Protein AF-0000000071359880 (afdb_homodimer)

Nearest PDB structures (foldseek):
  7lly-assembly1_R  TM=2.837E-01  e=2.274E+00  Homo sapiens
  6vn7-assembly1_R  TM=2.648E-01  e=5.211E+00  Homo sapiens
  6m6z-assembly1_D  TM=2.016E-01  e=8.260E+00  Escherichia coli
  6m6z-assembly1_D  TM=2.016E-01  e=8.345E+00  Escherichia coli
  9crw-assembly1_H  TM=1.854E-01  e=8.737E+00  Candida albicans

Secondary structure (DSSP, 8-state):
-HHHHHHHHHHHHHHHHHHHHHHHHH-TTS-HHHHHHHHTT-HHHHHHHHHHHHHHHHHHHHTTTSPPPHHHHHHHHHHHHHHHHHHHHIIIIIGGG----HHHHHHHHIIIIIHHHHHHHHHHHHHHHH---GGGHHHHHHHHHHHHHHHHHHHHHHS--S-GGG-TTTS-HHHHHHHHHHHHHHHHHHHHHHHHHHHHHHHHHHHHH-/-HHHHHHHHHHHHHHHHHHHHHHHHH-TTS-HHHHHHHHTT-HHHHHHHHHHHHHHHHHHHHTTTSPPPHHHHHHHHHHHHHHHHHHHHIIIIIGGG----HHHHHHHHIIIIIHHHHHHHHHHHHHHHH---GGGHHHHHHHHHHHHHHHHHHHHHHS--S-GGG-TTTS-HHHHHHHHHHHHHHHHHHHHHHHHHHHHHHHHHHHHH-

Sequence (420 aa):
MKNKFALALASLAWFAVILQLLIMLKNPNSHFIDTMIRFFSYFTLLTNLMVAVYFTYYFKLIRSEGPSPKYLRLSLTPLTVYIVIVGLVYQIALRPLWSPTGLQWVADELLHTVVPIMVFLFWYRRAKILNLHWKQLPYYLIWPSIYLCFIMFQGSVSGFYPYFFLDASTLSIPDLVINLMALLLVFLVISSLFILISARLNKKKHLVKGMKNKFALALASLAWFAVILQLLIMLKNPNSHFIDTMIRFFSYFTLLTNLMVAVYFTYYFKLIRSEGPSPKYLRLSLTPLTVYIVIVGLVYQIALRPLWSPTGLQWVADELLHTVVPIMVFLFWYRRAKILNLHWKQLPYYLIWPSIYLCFIMFQGSVSGFYPYFFLDASTLSIPDLVINLMALLLVFLVISSLFILISARLNKKKHLVKG

Radius of gyration: 25.22 Å; Cα contacts (8 Å, |Δi|>4): 435; chains: 2; bounding box: 72×62×43 Å

pLDDT: mean 91.81, std 9.98, range [41.06, 98.81]

Organism: NCBI:txid346377

InterPro domains:
  IPR049713 Pr6Pr membrane protein-like [NF038065] (39-197)

Solvent-accessible surface area (backbone atoms only — not comparable to full-atom values): 22184 Å² total; per-residue (Å²): 112,73,53,59,53,29,44,51,48,14,50,51,29,44,48,24,51,51,48,45,48,53,58,52,64,63,37,83,93,50,52,71,67,58,39,51,54,52,51,74,52,28,65,60,51,52,45,39,49,49,48,17,52,49,25,46,50,50,35,59,45,51,70,65,77,48,81,77,52,67,68,62,62,65,44,48,58,48,51,36,46,52,35,41,47,40,17,49,49,35,66,70,70,44,46,84,74,56,80,68,56,71,68,56,32,51,27,49,43,36,64,31,46,50,48,21,50,52,47,43,53,55,46,59,75,42,27,49,76,61,66,53,53,53,80,50,52,69,65,58,48,46,60,61,50,54,46,57,37,46,45,39,44,51,18,71,72,72,69,57,49,80,41,81,70,64,22,74,89,77,44,53,70,38,56,35,48,41,40,54,48,50,50,51,47,48,51,50,52,52,48,50,49,52,37,50,50,18,45,51,48,40,54,52,49,59,58,66,74,93,112,72,52,58,53,28,44,50,48,14,51,50,29,44,49,26,52,50,49,46,49,52,57,51,62,62,36,83,92,50,52,70,69,56,40,50,54,52,52,74,51,29,67,58,50,51,45,38,48,48,46,17,52,49,25,45,51,50,35,58,46,53,69,64,76,48,80,77,52,67,68,59,62,64,44,46,57,48,51,37,47,52,34,41,45,40,17,50,48,35,66,68,69,43,47,85,75,57,82,69,58,72,69,56,31,52,28,48,43,36,64,32,45,51,49,22,50,51,47,42,52,55,46,59,75,42,28,48,74,61,66,52,56,53,80,50,52,68,63,56,48,46,59,60,50,53,47,56,37,45,45,39,43,49,17,72,72,71,70,56,50,82,41,82,70,64,21,73,91,76,44,53,68,36,55,35,48,41,39,54,49,52,50,51,48,49,52,50,52,52,48,50,48,53,37,50,50,18,45,52,47,39,54,52,50,58,60,67,72,95

Structure (mmCIF, N/CA/C/O backbone):
data_AF-0000000071359880-model_v1
#
loop_
_entity.id
_entity.type
_entity.pdbx_description
1 polymer 'FAR-17a/AIG1-like protein'
#
loop_
_atom_site.group_PDB
_atom_site.id
_atom_site.type_symbol
_atom_site.label_atom_id
_atom_site.label_alt_id
_atom_site.label_comp_id
_atom_site.label_asym_id
_atom_site.label_entity_id
_atom_site.label_seq_id
_atom_site.pdbx_PDB_ins_code
_atom_site.Cartn_x
_atom_site.Cartn_y
_atom_site.Cartn_z
_atom_site.occupancy
_atom_site.B_iso_or_equiv
_atom_site.auth_seq_id
_atom_site.auth_comp_id
_atom_site.auth_asym_id
_atom_site.auth_atom_id
_atom_site.pdbx_PDB_model_num
ATOM 1 N N . MET A 1 1 ? -34.875 10.93 11.68 1 53.84 1 MET A N 1
ATOM 2 C CA . MET A 1 1 ? -34.594 10.734 10.258 1 53.84 1 MET A CA 1
ATOM 3 C C . MET A 1 1 ? -33.281 9.969 10.055 1 53.84 1 MET A C 1
ATOM 5 O O . MET A 1 1 ? -33.219 9.062 9.219 1 53.84 1 MET A O 1
ATOM 9 N N . LYS A 1 2 ? -32.312 10.25 10.883 1 62.91 2 LYS A N 1
ATOM 10 C CA . LYS A 1 2 ? -31.031 9.547 10.797 1 62.91 2 LYS A CA 1
ATOM 11 C C . LYS A 1 2 ? -31.188 8.07 11.125 1 62.91 2 LYS A C 1
ATOM 13 O O . LYS A 1 2 ? -30.609 7.207 10.461 1 62.91 2 LYS A O 1
ATOM 18 N N . ASN A 1 3 ? -32.125 7.781 11.758 1 77.12 3 ASN A N 1
ATOM 19 C CA . ASN A 1 3 ? -32.344 6.43 12.273 1 77.12 3 ASN A CA 1
ATOM 20 C C . ASN A 1 3 ? -33 5.535 11.227 1 77.12 3 ASN A C 1
ATOM 22 O O . ASN A 1 3 ? -32.594 4.383 11.047 1 77.12 3 ASN A O 1
ATOM 26 N N . LYS A 1 4 ? -33.906 6.117 10.516 1 86.12 4 LYS A N 1
ATOM 27 C CA . LYS A 1 4 ? -34.594 5.312 9.516 1 86.12 4 LYS A CA 1
ATOM 28 C C . LYS A 1 4 ? -33.688 4.938 8.367 1 86.12 4 LYS A C 1
ATOM 30 O O . LYS A 1 4 ? -33.781 3.838 7.82 1 86.12 4 LYS A O 1
ATOM 35 N N . PHE A 1 5 ? -32.844 5.84 8.094 1 91.12 5 PHE A N 1
ATOM 36 C CA . PHE A 1 5 ? -31.891 5.598 7.004 1 91.12 5 PHE A CA 1
ATOM 37 C C . PHE A 1 5 ? -30.922 4.484 7.371 1 91.12 5 PHE A C 1
ATOM 39 O O . PHE A 1 5 ? -30.625 3.609 6.555 1 91.12 5 PHE A O 1
ATOM 46 N N . ALA A 1 6 ? -30.5 4.504 8.586 1 91.12 6 ALA A N 1
ATOM 47 C CA . ALA A 1 6 ? -29.578 3.477 9.078 1 91.12 6 ALA A CA 1
ATOM 48 C C . ALA A 1 6 ? -30.25 2.107 9.102 1 91.12 6 ALA A C 1
ATOM 50 O O . ALA A 1 6 ? -29.625 1.096 8.766 1 91.12 6 ALA A O 1
ATOM 51 N N . LEU A 1 7 ? -31.453 2.1 9.492 1 92.38 7 LEU A N 1
ATOM 52 C CA . LEU A 1 7 ? -32.219 0.853 9.523 1 92.38 7 LEU A CA 1
ATOM 53 C C . LEU A 1 7 ? -32.406 0.312 8.109 1 92.38 7 LEU A C 1
ATOM 55 O O . LEU A 1 7 ? -32.312 -0.896 7.883 1 92.38 7 LEU A O 1
ATOM 59 N N . ALA A 1 8 ? -32.781 1.175 7.215 1 95.75 8 ALA A N 1
ATOM 60 C CA . ALA A 1 8 ? -32.938 0.779 5.82 1 95.75 8 ALA A CA 1
ATOM 61 C C . ALA A 1 8 ? -31.656 0.19 5.246 1 95.75 8 ALA A C 1
ATOM 63 O O . ALA A 1 8 ? -31.688 -0.835 4.559 1 95.75 8 ALA A O 1
ATOM 64 N N . LEU A 1 9 ? -30.609 0.845 5.57 1 96.88 9 LEU A N 1
ATOM 65 C CA . LEU A 1 9 ? -29.312 0.386 5.082 1 96.88 9 LEU A CA 1
ATOM 66 C C . LEU A 1 9 ? -28.969 -0.977 5.672 1 96.88 9 LEU A C 1
ATOM 68 O O . LEU A 1 9 ? -28.5 -1.867 4.957 1 96.88 9 LEU A O 1
ATOM 72 N N . ALA A 1 10 ? -29.141 -1.117 6.938 1 97.06 10 ALA A N 1
ATOM 73 C CA . ALA A 1 10 ? -28.875 -2.398 7.59 1 97.06 10 ALA A CA 1
ATOM 74 C C . ALA A 1 10 ? -29.734 -3.508 6.973 1 97.06 10 ALA A C 1
ATOM 76 O O . ALA A 1 10 ? -29.219 -4.578 6.641 1 97.06 10 ALA A O 1
ATOM 77 N N . SER A 1 11 ? -31 -3.223 6.812 1 97.62 11 SER A N 1
ATOM 78 C CA . SER A 1 11 ? -31.938 -4.211 6.277 1 97.62 11 SER A CA 1
ATOM 79 C C . SER A 1 11 ? -31.562 -4.598 4.848 1 97.62 11 SER A C 1
ATOM 81 O O . SER A 1 11 ? -31.578 -5.781 4.5 1 97.62 11 SER A O 1
ATOM 83 N N . LEU A 1 12 ? -31.266 -3.613 4.066 1 98.12 12 LEU A N 1
ATOM 84 C CA . LEU A 1 12 ? -30.906 -3.863 2.674 1 98.12 12 LEU A CA 1
ATOM 85 C C . LEU A 1 12 ? -29.609 -4.672 2.58 1 98.12 12 LEU A C 1
ATOM 87 O O . LEU A 1 12 ? -29.516 -5.59 1.765 1 98.12 12 LEU A O 1
ATOM 91 N N . ALA A 1 13 ? -28.625 -4.328 3.385 1 98.56 13 ALA A N 1
ATOM 92 C CA . ALA A 1 13 ? -27.344 -5.027 3.363 1 98.56 13 ALA A CA 1
ATOM 93 C C . ALA A 1 13 ? -27.516 -6.477 3.816 1 98.56 13 ALA A C 1
ATOM 95 O O . ALA A 1 13 ? -26.984 -7.395 3.188 1 98.56 13 ALA A O 1
ATOM 96 N N . TRP A 1 14 ? -28.281 -6.676 4.891 1 98.62 14 TRP A N 1
ATOM 97 C CA . TRP A 1 14 ? -28.562 -8.039 5.34 1 98.62 14 TRP A CA 1
ATOM 98 C C . TRP A 1 14 ? -29.297 -8.828 4.266 1 98.62 14 TRP A C 1
ATOM 100 O O . TRP A 1 14 ? -28.969 -9.984 3.992 1 98.62 14 TRP A O 1
ATOM 110 N N . PHE A 1 15 ? -30.297 -8.18 3.738 1 98.62 15 PHE A N 1
ATOM 111 C CA . PHE A 1 15 ? -31.078 -8.844 2.703 1 98.62 15 PHE A CA 1
ATOM 112 C C . PHE A 1 15 ? -30.188 -9.25 1.532 1 98.62 15 PHE A C 1
ATOM 114 O O . PHE A 1 15 ? -30.281 -10.383 1.038 1 98.62 15 PHE A O 1
ATOM 121 N N . ALA A 1 16 ? -29.344 -8.375 1.053 1 98.62 16 ALA A N 1
ATOM 122 C CA . ALA A 1 16 ? -28.453 -8.641 -0.085 1 98.62 16 ALA A CA 1
ATOM 123 C C . ALA A 1 16 ? -27.516 -9.797 0.211 1 98.62 16 ALA A C 1
ATOM 125 O O . ALA A 1 16 ? -27.359 -10.711 -0.607 1 98.62 16 ALA A O 1
ATOM 126 N N . VAL A 1 17 ? -26.906 -9.805 1.433 1 98.75 17 VAL A N 1
ATOM 127 C CA . VAL A 1 17 ? -25.922 -10.82 1.816 1 98.75 17 VAL A CA 1
ATOM 128 C C . VAL A 1 17 ? -26.609 -12.172 1.969 1 98.75 17 VAL A C 1
ATOM 130 O O . VAL A 1 17 ? -26.109 -13.188 1.477 1 98.75 17 VAL A O 1
ATOM 133 N N . ILE A 1 18 ? -27.75 -12.18 2.619 1 98.38 18 ILE A N 1
ATOM 134 C CA . ILE A 1 18 ? -28.5 -13.414 2.844 1 98.38 18 ILE A CA 1
ATOM 135 C C . ILE A 1 18 ? -29 -13.969 1.513 1 98.38 18 ILE A C 1
ATOM 137 O O . ILE A 1 18 ? -28.922 -15.172 1.259 1 98.38 18 ILE A O 1
ATOM 141 N N . LEU A 1 19 ? -29.516 -13.055 0.697 1 98.19 19 LEU A N 1
ATOM 142 C CA . LEU A 1 19 ? -29.984 -13.477 -0.621 1 98.19 19 LEU A CA 1
ATOM 143 C C . LEU A 1 19 ? -28.859 -14.117 -1.417 1 98.19 19 LEU A C 1
ATOM 145 O O . LEU A 1 19 ? -29.031 -15.188 -2.006 1 98.19 19 LEU A O 1
ATOM 149 N N . GLN A 1 20 ? -27.703 -13.523 -1.444 1 98.12 20 GLN A N 1
ATOM 150 C CA . GLN A 1 20 ? -26.562 -14.078 -2.18 1 98.12 20 GLN A CA 1
ATOM 151 C C . GLN A 1 20 ? -26.141 -15.422 -1.605 1 98.12 20 GLN A C 1
ATOM 153 O O . GLN A 1 20 ? -25.828 -16.344 -2.354 1 98.12 20 GLN A O 1
ATOM 158 N N . LEU A 1 21 ? -26.156 -15.5 -0.271 1 97.81 21 LEU A N 1
ATOM 159 C CA . LEU A 1 21 ? -25.812 -16.766 0.374 1 97.81 21 LEU A CA 1
ATOM 160 C C . LEU A 1 21 ? -26.797 -17.859 -0.027 1 97.81 21 LEU A C 1
ATOM 162 O O . LEU A 1 21 ? -26.391 -18.984 -0.352 1 97.81 21 LEU A O 1
ATOM 166 N N . LEU A 1 22 ? -28.094 -17.578 -0.027 1 97.19 22 LEU A N 1
ATOM 167 C CA . LEU A 1 22 ? -29.125 -18.547 -0.386 1 97.19 22 LEU A CA 1
ATOM 168 C C . LEU A 1 22 ? -28.984 -18.969 -1.844 1 97.19 22 LEU A C 1
ATOM 170 O O . LEU A 1 22 ? -29.141 -20.156 -2.17 1 97.19 22 LEU A O 1
ATOM 174 N N . ILE A 1 23 ? -28.672 -18.031 -2.689 1 96.81 23 ILE A N 1
ATOM 175 C CA . ILE A 1 23 ? -28.453 -18.328 -4.102 1 96.81 23 ILE A CA 1
ATOM 176 C C . ILE A 1 23 ? -27.266 -19.266 -4.25 1 96.81 23 ILE A C 1
ATOM 178 O O . ILE A 1 23 ? -27.328 -20.25 -5.004 1 96.81 23 ILE A O 1
ATOM 182 N N . MET A 1 24 ? -26.188 -18.953 -3.461 1 96.25 24 MET A N 1
ATOM 183 C CA . MET A 1 24 ? -24.984 -19.781 -3.521 1 96.25 24 MET A CA 1
ATOM 184 C C . MET A 1 24 ? -25.25 -21.188 -2.98 1 96.25 24 MET A C 1
ATOM 186 O O . MET A 1 24 ? -24.734 -22.172 -3.512 1 96.25 24 MET A O 1
ATOM 190 N N . LEU A 1 25 ? -26.109 -21.297 -1.992 1 95.5 25 LEU A N 1
ATOM 191 C CA . LEU A 1 25 ? -26.406 -22.578 -1.363 1 95.5 25 LEU A CA 1
ATOM 192 C C . LEU A 1 25 ? -27.328 -23.422 -2.25 1 95.5 25 LEU A C 1
ATOM 194 O O . LEU A 1 25 ? -27.344 -24.641 -2.148 1 95.5 25 LEU A O 1
ATOM 198 N N . LYS A 1 26 ? -28.031 -22.844 -3.086 1 93.62 26 LYS A N 1
ATOM 199 C CA . LYS A 1 26 ? -28.969 -23.547 -3.955 1 93.62 26 LYS A CA 1
ATOM 200 C C . LYS A 1 26 ? -28.266 -24.172 -5.156 1 93.62 26 LYS A C 1
ATOM 202 O O . LYS A 1 26 ? -28.828 -25.016 -5.844 1 93.62 26 LYS A O 1
ATOM 207 N N . ASN A 1 27 ? -27.047 -23.719 -5.316 1 89.69 27 ASN A N 1
ATOM 208 C CA . ASN A 1 27 ? -26.281 -24.344 -6.395 1 89.69 27 ASN A CA 1
ATOM 209 C C . ASN A 1 27 ? -26.047 -25.828 -6.125 1 89.69 27 ASN A C 1
ATOM 211 O O . ASN A 1 27 ? -25.328 -26.172 -5.184 1 89.69 27 ASN A O 1
ATOM 215 N N . PRO A 1 28 ? -26.625 -26.656 -6.867 1 87.12 28 PRO A N 1
ATOM 216 C CA . PRO A 1 28 ? -26.531 -28.094 -6.613 1 87.12 28 PRO A CA 1
ATOM 217 C C . PRO A 1 28 ? -25.125 -28.641 -6.82 1 87.12 28 PRO A C 1
ATOM 219 O O . PRO A 1 28 ? -24.781 -29.703 -6.301 1 87.12 28 PRO A O 1
ATOM 222 N N . ASN A 1 29 ? -24.266 -28.016 -7.543 1 89 29 ASN A N 1
ATOM 223 C CA . ASN A 1 29 ? -22.938 -28.5 -7.871 1 89 29 ASN A CA 1
ATOM 224 C C . ASN A 1 29 ? -21.922 -28.156 -6.777 1 89 29 ASN A C 1
ATOM 226 O O . ASN A 1 29 ? -20.75 -28.516 -6.875 1 89 29 ASN A O 1
ATOM 230 N N . SER A 1 30 ? -22.406 -27.5 -5.766 1 86.19 30 SER A N 1
ATOM 231 C CA . SER A 1 30 ? -21.469 -27.094 -4.711 1 86.19 30 SER A CA 1
ATOM 232 C C . SER A 1 30 ? -21.922 -27.641 -3.355 1 86.19 30 SER A C 1
ATOM 234 O O . SER A 1 30 ? -23.109 -27.641 -3.041 1 86.19 30 SER A O 1
ATOM 236 N N . HIS A 1 31 ? -20.984 -28.125 -2.646 1 92.25 31 HIS A N 1
ATOM 237 C CA . HIS A 1 31 ? -21.219 -28.562 -1.276 1 92.25 31 HIS A CA 1
ATOM 238 C C . HIS A 1 31 ? -21.219 -27.375 -0.313 1 92.25 31 HIS A C 1
ATOM 240 O O . HIS A 1 31 ? -20.703 -26.297 -0.641 1 92.25 31 HIS A O 1
ATOM 246 N N . PHE A 1 32 ? -21.844 -27.641 0.793 1 94.62 32 PHE A N 1
ATOM 247 C CA . PHE A 1 32 ? -22.016 -26.609 1.811 1 94.62 32 PHE A CA 1
ATOM 248 C C . PHE A 1 32 ? -20.672 -25.984 2.172 1 94.62 32 PHE A C 1
ATOM 250 O O . PHE A 1 32 ? -20.547 -24.766 2.211 1 94.62 32 PHE A O 1
ATOM 257 N N . ILE A 1 33 ? -19.688 -26.781 2.41 1 94.19 33 ILE A N 1
ATOM 258 C CA . ILE A 1 33 ? -18.375 -26.312 2.844 1 94.19 33 ILE A CA 1
ATOM 259 C C . ILE A 1 33 ? -17.75 -25.453 1.751 1 94.19 33 ILE A C 1
ATOM 261 O O . ILE A 1 33 ? -17.172 -24.391 2.035 1 94.19 33 ILE A O 1
ATOM 265 N N . ASP A 1 34 ? -17.812 -25.875 0.496 1 95 34 ASP A N 1
ATOM 266 C CA . ASP A 1 34 ? -17.297 -25.109 -0.637 1 95 34 ASP A CA 1
ATOM 267 C C . ASP A 1 34 ? -17.984 -23.75 -0.746 1 95 34 ASP A C 1
ATOM 269 O O . ASP A 1 34 ? -17.344 -22.734 -1.007 1 95 34 ASP A O 1
ATOM 273 N N . THR A 1 35 ? -19.297 -23.859 -0.575 1 96.38 35 THR A N 1
ATOM 274 C CA . THR A 1 35 ? -20.094 -22.641 -0.65 1 96.38 35 THR A CA 1
ATOM 275 C C . THR A 1 35 ? -19.656 -21.641 0.425 1 96.38 35 THR A C 1
ATOM 277 O O . THR A 1 35 ? -19.5 -20.453 0.152 1 96.38 35 THR A O 1
ATOM 280 N N . MET A 1 36 ? -19.391 -22.125 1.595 1 96.44 36 MET A N 1
ATOM 281 C CA . MET A 1 36 ? -18.969 -21.25 2.689 1 96.44 36 MET A CA 1
ATOM 282 C C . MET A 1 36 ? -17.578 -20.688 2.422 1 96.44 36 MET A C 1
ATOM 284 O O . MET A 1 36 ? -17.312 -19.516 2.678 1 96.44 36 MET A O 1
ATOM 288 N N . ILE A 1 37 ? -16.703 -21.484 1.934 1 96.19 37 ILE A N 1
ATOM 289 C CA . ILE A 1 37 ? -15.367 -21.031 1.582 1 96.19 37 ILE A CA 1
ATOM 290 C C . ILE A 1 37 ? -15.453 -19.922 0.536 1 96.19 37 ILE A C 1
ATOM 292 O O . ILE A 1 37 ? -14.812 -18.875 0.671 1 96.19 37 ILE A O 1
ATOM 296 N N . ARG A 1 38 ? -16.281 -20.156 -0.439 1 96.56 38 ARG A N 1
ATOM 297 C CA . ARG A 1 38 ? -16.453 -19.172 -1.501 1 96.56 38 ARG A CA 1
ATOM 298 C C . ARG A 1 38 ? -17.062 -17.891 -0.96 1 96.56 38 ARG A C 1
ATOM 300 O O . ARG A 1 38 ? -16.594 -16.781 -1.271 1 96.56 38 ARG A O 1
ATOM 307 N N . PHE A 1 39 ? -18.109 -18.078 -0.121 1 97.75 39 PHE A N 1
ATOM 308 C CA . PHE A 1 39 ? -18.797 -16.938 0.452 1 97.75 39 PHE A CA 1
ATOM 309 C C . PHE A 1 39 ? -17.844 -16.031 1.21 1 97.75 39 PHE A C 1
ATOM 311 O O . PHE A 1 39 ? -17.812 -14.82 0.991 1 97.75 39 PHE A O 1
ATOM 318 N N . PHE A 1 40 ? -16.938 -16.594 1.971 1 97.38 40 PHE A N 1
ATOM 319 C CA . PHE A 1 40 ? -16.047 -15.82 2.838 1 97.38 40 PHE A CA 1
ATOM 320 C C . PHE A 1 40 ? -14.781 -15.414 2.096 1 97.38 40 PHE A C 1
ATOM 322 O O . PHE A 1 40 ? -13.922 -14.727 2.652 1 97.38 40 PHE A O 1
ATOM 329 N N . SER A 1 41 ? -14.688 -15.758 0.82 1 97.94 41 SER A N 1
ATOM 330 C CA . SER A 1 41 ? -13.531 -15.375 0.015 1 97.94 41 SER A CA 1
ATOM 331 C C . SER A 1 41 ? -13.781 -14.078 -0.739 1 97.94 41 SER A C 1
ATOM 333 O O . SER A 1 41 ? -12.844 -13.438 -1.223 1 97.94 41 SER A O 1
ATOM 335 N N . TYR A 1 42 ? -15.047 -13.719 -0.877 1 98.19 42 TYR A N 1
ATOM 336 C CA . TYR A 1 42 ? -15.391 -12.523 -1.646 1 98.19 42 TYR A CA 1
ATOM 337 C C . TYR A 1 42 ? -15.266 -11.273 -0.788 1 98.19 42 TYR A C 1
ATOM 339 O O . TYR A 1 42 ? -15.969 -11.133 0.22 1 98.19 42 TYR A O 1
ATOM 347 N N . PHE A 1 43 ? -14.367 -10.336 -1.198 1 98.5 43 PHE A N 1
ATOM 348 C CA . PHE A 1 43 ? -14.281 -9.031 -0.552 1 98.5 43 PHE A CA 1
ATOM 349 C C . PHE A 1 43 ? -15.648 -8.352 -0.512 1 98.5 43 PHE A C 1
ATOM 351 O O . PHE A 1 43 ? -16 -7.707 0.477 1 98.5 43 PHE A O 1
ATOM 358 N N . THR A 1 44 ? -16.438 -8.508 -1.579 1 98.31 44 THR A N 1
ATOM 359 C CA . THR A 1 44 ? -17.766 -7.93 -1.734 1 98.31 44 THR A CA 1
ATOM 360 C C . THR A 1 44 ? -18.703 -8.398 -0.612 1 98.31 44 THR A C 1
ATOM 362 O O . THR A 1 44 ? -19.359 -7.582 0.034 1 98.31 44 THR A O 1
ATOM 365 N N . LEU A 1 45 ? -18.688 -9.656 -0.412 1 98.69 45 LEU A N 1
ATOM 366 C CA . LEU A 1 45 ? -19.609 -10.203 0.583 1 98.69 45 LEU A CA 1
ATOM 367 C C . LEU A 1 45 ? -19.141 -9.852 1.994 1 98.69 45 LEU A C 1
ATOM 369 O O . LEU A 1 45 ? -19.953 -9.516 2.854 1 98.69 45 LEU A O 1
ATOM 373 N N . LEU A 1 46 ? -17.844 -9.914 2.207 1 98.62 46 LEU A N 1
ATOM 374 C CA . LEU A 1 46 ? -17.312 -9.539 3.512 1 98.62 46 LEU A CA 1
ATOM 375 C C . LEU A 1 46 ? -17.594 -8.078 3.822 1 98.62 46 LEU A C 1
ATOM 377 O O . LEU A 1 46 ? -17.984 -7.742 4.945 1 98.62 46 LEU A O 1
ATOM 381 N N . THR A 1 47 ? -17.438 -7.234 2.871 1 98.75 47 THR A N 1
ATOM 382 C CA . THR A 1 47 ? -17.641 -5.805 3.076 1 98.75 47 THR A CA 1
ATOM 383 C C . THR A 1 47 ? -19.125 -5.504 3.289 1 98.75 47 THR A C 1
ATOM 385 O O . THR A 1 47 ? -19.484 -4.703 4.156 1 98.75 47 THR A O 1
ATOM 388 N N . ASN A 1 48 ? -20 -6.102 2.506 1 98.81 48 ASN A N 1
ATOM 389 C CA . ASN A 1 48 ? -21.438 -5.91 2.715 1 98.81 48 ASN A CA 1
ATOM 390 C C . ASN A 1 48 ? -21.875 -6.449 4.07 1 98.81 48 ASN A C 1
ATOM 392 O O . ASN A 1 48 ? -22.781 -5.891 4.699 1 98.81 48 ASN A O 1
ATOM 396 N N . LEU A 1 49 ? -21.266 -7.539 4.484 1 98.69 49 LEU A N 1
ATOM 397 C CA . LEU A 1 49 ? -21.516 -8.047 5.828 1 98.69 49 LEU A CA 1
ATOM 398 C C . LEU A 1 49 ? -21.094 -7.027 6.883 1 98.69 49 LEU A C 1
ATOM 400 O O . LEU A 1 49 ? -21.828 -6.797 7.852 1 98.69 49 LEU A O 1
ATOM 404 N N . MET A 1 50 ? -19.938 -6.418 6.684 1 98.44 50 MET A N 1
ATOM 405 C CA . MET A 1 50 ? -19.484 -5.363 7.582 1 98.44 50 MET A CA 1
ATOM 406 C C . MET A 1 50 ? -20.469 -4.199 7.609 1 98.44 50 MET A C 1
ATOM 408 O O . MET A 1 50 ? -20.734 -3.631 8.664 1 98.44 50 MET A O 1
ATOM 412 N N . VAL A 1 51 ? -20.969 -3.855 6.426 1 98.56 51 VAL A N 1
ATOM 413 C CA . VAL A 1 51 ? -21.938 -2.777 6.324 1 98.56 51 VAL A CA 1
ATOM 414 C C . VAL A 1 51 ? -23.188 -3.137 7.121 1 98.56 51 VAL A C 1
ATOM 416 O O . VAL A 1 51 ? -23.688 -2.324 7.898 1 98.56 51 VAL A O 1
ATOM 419 N N . ALA A 1 52 ? -23.703 -4.363 6.914 1 98.5 52 ALA A N 1
ATOM 420 C CA . ALA A 1 52 ? -24.906 -4.82 7.617 1 98.5 52 ALA A CA 1
ATOM 421 C C . ALA A 1 52 ? -24.703 -4.75 9.133 1 98.5 52 ALA A C 1
ATOM 423 O O . ALA A 1 52 ? -25.562 -4.219 9.844 1 98.5 52 ALA A O 1
ATOM 424 N N . VAL A 1 53 ? -23.609 -5.223 9.609 1 97.56 53 VAL A N 1
ATOM 425 C CA . VAL A 1 53 ? -23.312 -5.254 11.039 1 97.56 53 VAL A CA 1
ATOM 426 C C . VAL A 1 53 ? -23.141 -3.828 11.562 1 97.56 53 VAL A C 1
ATOM 428 O O . VAL A 1 53 ? -23.703 -3.479 12.602 1 97.56 53 VAL A O 1
ATOM 431 N N . TYR A 1 54 ? -22.375 -3.035 10.82 1 96.62 54 TYR A N 1
ATOM 432 C CA . TYR A 1 54 ? -22.125 -1.656 11.219 1 96.62 54 TYR A CA 1
ATOM 433 C C . TYR A 1 54 ? -23.422 -0.89 11.406 1 96.62 54 TYR A C 1
ATOM 435 O O . TYR A 1 54 ? -23.641 -0.271 12.445 1 96.62 54 TYR A O 1
ATOM 443 N N . PHE A 1 55 ? -24.312 -0.94 10.453 1 96.31 55 PHE A N 1
ATOM 444 C CA . PHE A 1 55 ? -25.516 -0.114 10.484 1 96.31 55 PHE A CA 1
ATOM 445 C C . PHE A 1 55 ? -26.547 -0.701 11.438 1 96.31 55 PHE A C 1
ATOM 447 O O . PHE A 1 55 ? -27.406 0.019 11.953 1 96.31 55 PHE A O 1
ATOM 454 N N . THR A 1 56 ? -26.5 -2.055 11.656 1 94.94 56 THR A N 1
ATOM 455 C CA . THR A 1 56 ? -27.312 -2.625 12.727 1 94.94 56 THR A CA 1
ATOM 456 C C . THR A 1 56 ? -26.906 -2.051 14.078 1 94.94 56 THR A C 1
ATOM 458 O O . THR A 1 56 ? -27.766 -1.614 14.852 1 94.94 56 THR A O 1
ATOM 461 N N . TYR A 1 57 ? -25.594 -2.037 14.273 1 92.44 57 TYR A N 1
ATOM 462 C CA . TYR A 1 57 ? -25.078 -1.505 15.531 1 92.44 57 TYR A CA 1
ATOM 463 C C . TYR A 1 57 ? -25.328 -0.005 15.633 1 92.44 57 TYR A C 1
ATOM 465 O O . TYR A 1 57 ? -25.688 0.499 16.688 1 92.44 57 TYR A O 1
ATOM 473 N N . TYR A 1 58 ? -25.047 0.652 14.547 1 89.94 58 TYR A N 1
ATOM 474 C CA . TYR A 1 58 ? -25.266 2.092 14.508 1 89.94 58 TYR A CA 1
ATOM 475 C C . TYR A 1 58 ? -26.719 2.422 14.852 1 89.94 58 TYR A C 1
ATOM 477 O O . TYR A 1 58 ? -26.984 3.328 15.641 1 89.94 58 TYR A O 1
ATOM 485 N N . PHE A 1 59 ? -27.672 1.702 14.305 1 88.06 59 PHE A N 1
ATOM 486 C CA . PHE A 1 59 ? -29.094 1.9 14.555 1 88.06 59 PHE A CA 1
ATOM 487 C C . PHE A 1 59 ? -29.438 1.627 16.016 1 88.06 59 PHE A C 1
ATOM 489 O O . PHE A 1 59 ? -30.219 2.359 16.625 1 88.06 59 PHE A O 1
ATOM 496 N N . LYS A 1 60 ? -28.859 0.644 16.609 1 86.25 60 LYS A N 1
ATOM 497 C CA . LYS A 1 60 ? -29.125 0.264 18 1 86.25 60 LYS A CA 1
ATOM 498 C C . LYS A 1 60 ? -28.609 1.322 18.969 1 86.25 60 LYS A C 1
ATOM 500 O O . LYS A 1 60 ? -29.266 1.623 19.969 1 86.25 60 LYS A O 1
ATOM 505 N N . LEU A 1 61 ? -27.438 1.859 18.656 1 80.56 61 LEU A N 1
ATOM 506 C CA . LEU A 1 61 ? -26.828 2.834 19.562 1 80.56 61 LEU A CA 1
ATOM 507 C C . LEU A 1 61 ? -27.516 4.188 19.453 1 80.56 61 LEU A C 1
ATOM 509 O O . LEU A 1 61 ? -27.688 4.883 20.453 1 80.56 61 LEU A O 1
ATOM 513 N N . ILE A 1 62 ? -27.734 4.586 18.312 1 67.75 62 ILE A N 1
ATOM 514 C CA . ILE A 1 62 ? -28.391 5.879 18.141 1 67.75 62 ILE A CA 1
ATOM 515 C C . ILE A 1 62 ? -29.75 5.863 18.812 1 67.75 62 ILE A C 1
ATOM 517 O O . ILE A 1 62 ? -30.219 6.895 19.312 1 67.75 62 ILE A O 1
ATOM 521 N N . ARG A 1 63 ? -30.297 4.844 18.844 1 65.19 63 ARG A N 1
ATOM 522 C CA . ARG A 1 63 ? -31.547 4.754 19.578 1 65.19 63 ARG A CA 1
ATOM 523 C C . ARG A 1 63 ? -31.344 5.062 21.062 1 65.19 63 ARG A C 1
ATOM 525 O O . ARG A 1 63 ? -32.25 5.566 21.734 1 65.19 63 ARG A O 1
ATOM 532 N N . SER A 1 64 ? -30.109 4.938 21.5 1 61.91 64 SER A N 1
ATOM 533 C CA . SER A 1 64 ? -29.859 5.152 22.922 1 61.91 64 SER A CA 1
ATOM 534 C C . SER A 1 64 ? -29.5 6.602 23.203 1 61.91 64 SER A C 1
ATOM 536 O O . SER A 1 64 ? -29.328 6.992 24.359 1 61.91 64 SER A O 1
ATOM 538 N N . GLU A 1 65 ? -29.891 7.582 22.422 1 60.5 65 GLU A N 1
ATOM 539 C CA . GLU A 1 65 ? -29.781 9.031 22.5 1 60.5 65 GLU A CA 1
ATOM 540 C C . GLU A 1 65 ? -28.344 9.461 22.797 1 60.5 65 GLU A C 1
ATOM 542 O O . GLU A 1 65 ? -28.078 10.633 23.078 1 60.5 65 GLU A O 1
ATOM 547 N N . GLY A 1 66 ? -27.391 8.547 22.875 1 59.72 66 GLY A N 1
ATOM 548 C CA . GLY A 1 66 ? -26.047 9 23.219 1 59.72 66 GLY A CA 1
ATOM 549 C C . GLY A 1 66 ? -25.156 9.211 22.016 1 59.72 66 GLY A C 1
ATOM 550 O O . GLY A 1 66 ? -25.547 8.922 20.891 1 59.72 66 GLY A O 1
ATOM 551 N N . PRO A 1 67 ? -24.109 10 22.266 1 66.44 67 PRO A N 1
ATOM 552 C CA . PRO A 1 67 ? -23.125 10.211 21.203 1 66.44 67 PRO A CA 1
ATOM 553 C C . PRO A 1 67 ? -22.547 8.898 20.672 1 66.44 67 PRO A C 1
ATOM 555 O O . PRO A 1 67 ? -22.391 7.938 21.422 1 66.44 67 PRO A O 1
ATOM 558 N N . SER A 1 68 ? -22.562 8.805 19.359 1 75.19 68 SER A N 1
ATOM 559 C CA . SER A 1 68 ? -21.953 7.621 18.75 1 75.19 68 SER A CA 1
ATOM 560 C C . SER A 1 68 ? -20.531 7.41 19.266 1 75.19 68 SER A C 1
ATOM 562 O O . SER A 1 68 ? -19.766 8.367 19.375 1 75.19 68 SER A O 1
ATOM 564 N N . PRO A 1 69 ? -20.281 6.211 19.75 1 82.38 69 PRO A N 1
ATOM 565 C CA . PRO A 1 69 ? -18.922 5.914 20.188 1 82.38 69 PRO A CA 1
ATOM 566 C C . PRO A 1 69 ? -17.875 6.219 19.109 1 82.38 69 PRO A C 1
ATOM 568 O O . PRO A 1 69 ? -18.172 6.152 17.922 1 82.38 69 PRO A O 1
ATOM 571 N N . LYS A 1 70 ? -16.734 6.629 19.609 1 82.94 70 LYS A N 1
ATOM 572 C CA . LYS A 1 70 ? -15.609 7.051 18.766 1 82.94 70 LYS A CA 1
ATOM 573 C C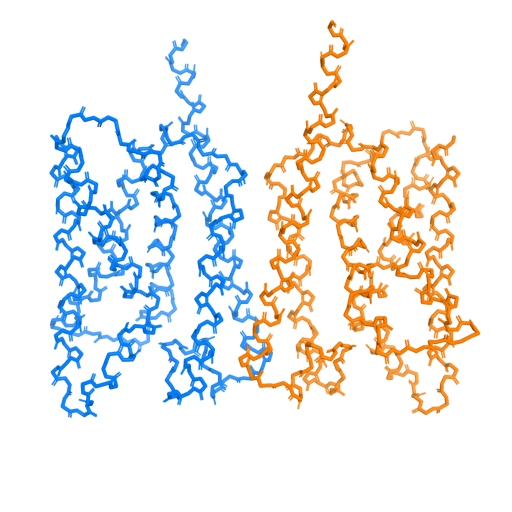 . LYS A 1 70 ? -15.273 5.988 17.719 1 82.94 70 LYS A C 1
ATOM 575 O O . LYS A 1 70 ? -15 6.309 16.562 1 82.94 70 LYS A O 1
ATOM 580 N N . TYR A 1 71 ? -15.359 4.746 18.141 1 84.44 71 TYR A N 1
ATOM 581 C CA . TYR A 1 71 ? -14.977 3.672 17.234 1 84.44 71 TYR A CA 1
ATOM 582 C C . TYR A 1 71 ? -15.945 3.576 16.062 1 84.44 71 TYR A C 1
ATOM 584 O O . TYR A 1 71 ? -15.547 3.24 14.938 1 84.44 71 TYR A O 1
ATOM 592 N N . LEU A 1 72 ? -17.203 3.85 16.266 1 85.38 72 LEU A N 1
ATOM 593 C CA . LEU A 1 72 ? -18.203 3.824 15.195 1 85.38 72 LEU A CA 1
ATOM 594 C C . LEU A 1 72 ? -17.969 4.969 14.211 1 85.38 72 LEU A C 1
ATOM 596 O O . LEU A 1 72 ? -18.062 4.777 13 1 85.38 72 LEU A O 1
ATOM 600 N N . ARG A 1 73 ? -17.609 6.086 14.812 1 86.69 73 ARG A N 1
ATOM 601 C CA . ARG A 1 73 ? -17.359 7.25 13.977 1 86.69 73 ARG A CA 1
ATOM 602 C C . ARG A 1 73 ? -16.109 7.043 13.117 1 86.69 73 ARG A C 1
ATOM 604 O O . ARG A 1 73 ? -16.109 7.359 11.93 1 86.69 73 ARG A O 1
ATOM 611 N N . LEU A 1 74 ? -15.156 6.418 13.711 1 88.31 74 LEU A N 1
ATOM 612 C CA . LEU A 1 74 ? -13.875 6.242 13.047 1 88.31 74 LEU A CA 1
ATOM 613 C C . LEU A 1 74 ? -13.961 5.148 11.984 1 88.31 74 LEU A C 1
ATOM 615 O O . LEU A 1 74 ? -13.203 5.164 11.008 1 88.31 74 LEU A O 1
ATOM 619 N N . SER A 1 75 ? -14.945 4.27 12.094 1 94.12 75 SER A N 1
ATOM 620 C CA . SER A 1 75 ? -15.023 3.123 11.195 1 94.12 75 SER A CA 1
ATOM 621 C C . SER A 1 75 ? -15.883 3.438 9.977 1 94.12 75 SER A C 1
ATOM 623 O O . SER A 1 75 ? -15.836 2.713 8.977 1 94.12 75 SER A O 1
ATOM 625 N N . LEU A 1 76 ? -16.609 4.543 10.039 1 95.5 76 LEU A N 1
ATOM 626 C CA . LEU A 1 76 ? -17.547 4.852 8.953 1 95.5 76 LEU A CA 1
ATOM 627 C C . LEU A 1 76 ? -16.797 5.129 7.656 1 95.5 76 LEU A C 1
ATOM 629 O O . LEU A 1 76 ? -17.172 4.617 6.598 1 95.5 76 LEU A O 1
ATOM 633 N N . THR A 1 77 ? -15.766 5.887 7.781 1 96.69 77 THR A N 1
ATOM 634 C CA . THR A 1 77 ? -15.078 6.316 6.566 1 96.69 77 THR A CA 1
ATOM 635 C C . THR A 1 77 ? -14.367 5.137 5.898 1 96.69 77 THR A C 1
ATOM 637 O O . THR A 1 77 ? -14.562 4.883 4.711 1 96.69 77 THR A O 1
ATOM 640 N N . PRO A 1 78 ? -13.547 4.301 6.629 1 97.06 78 PRO A N 1
ATOM 641 C CA . PRO A 1 78 ? -12.945 3.156 5.941 1 97.06 78 PRO A CA 1
ATOM 642 C C . PRO A 1 78 ? -13.984 2.174 5.406 1 97.06 78 PRO A C 1
ATOM 644 O O . PRO A 1 78 ? -13.82 1.635 4.309 1 97.06 78 PRO A O 1
ATOM 647 N N . LEU A 1 79 ? -15.016 1.979 6.109 1 98 79 LEU A N 1
ATOM 648 C CA . LEU A 1 79 ? -16.078 1.109 5.621 1 98 79 LEU A CA 1
ATOM 649 C C . LEU A 1 79 ? -16.672 1.646 4.316 1 98 79 LEU A C 1
ATOM 651 O O . LEU A 1 79 ? -16.922 0.883 3.383 1 98 79 LEU A O 1
ATOM 655 N N . THR A 1 80 ? -16.875 2.965 4.285 1 98.38 80 THR A N 1
ATOM 656 C CA . THR A 1 80 ? -17.438 3.596 3.088 1 98.38 80 THR A CA 1
ATOM 657 C C . THR A 1 80 ? -16.453 3.477 1.92 1 98.38 80 THR A C 1
ATOM 659 O O . THR A 1 80 ? -16.859 3.195 0.791 1 98.38 80 THR A O 1
ATOM 662 N N . VAL A 1 81 ? -15.195 3.623 2.232 1 98.38 81 VAL A N 1
ATOM 663 C CA . VAL A 1 81 ? -14.18 3.479 1.2 1 98.38 81 VAL A CA 1
ATOM 664 C C . VAL A 1 81 ? -14.234 2.072 0.606 1 98.38 81 VAL A C 1
ATOM 666 O O . VAL A 1 81 ? -14.258 1.909 -0.616 1 98.38 81 VAL A O 1
ATOM 669 N N . TYR A 1 82 ? -14.297 1.11 1.458 1 98.62 82 TYR A N 1
ATOM 670 C CA . TYR A 1 82 ? -14.281 -0.279 1.016 1 98.62 82 TYR A CA 1
ATOM 671 C C . TYR A 1 82 ? -15.508 -0.593 0.161 1 98.62 82 TYR A C 1
ATOM 673 O O . TYR A 1 82 ? -15.391 -1.197 -0.907 1 98.62 82 TYR A O 1
ATOM 681 N N . ILE A 1 83 ? -16.656 -0.159 0.611 1 98.81 83 ILE A N 1
ATOM 682 C CA . ILE A 1 83 ? -17.891 -0.522 -0.09 1 98.81 83 ILE A CA 1
ATOM 683 C C . ILE A 1 83 ? -17.969 0.241 -1.409 1 98.81 83 ILE A C 1
ATOM 685 O O . ILE A 1 83 ? -18.5 -0.277 -2.4 1 98.81 83 ILE A O 1
ATOM 689 N N . VAL A 1 84 ? -17.5 1.445 -1.471 1 98.69 84 VAL A N 1
ATOM 690 C CA . VAL A 1 84 ? -17.469 2.211 -2.713 1 98.69 84 VAL A CA 1
ATOM 691 C C . VAL A 1 84 ? -16.547 1.525 -3.717 1 98.69 84 VAL A C 1
ATOM 693 O O . VAL A 1 84 ? -16.859 1.439 -4.906 1 98.69 84 VAL A O 1
ATOM 696 N N . ILE A 1 85 ? -15.445 1.018 -3.203 1 98.5 85 ILE A N 1
ATOM 697 C CA . ILE A 1 85 ? -14.508 0.332 -4.086 1 98.5 85 ILE A CA 1
ATOM 698 C C . ILE A 1 85 ? -15.125 -0.976 -4.578 1 98.5 85 ILE A C 1
ATOM 700 O O . ILE A 1 85 ? -14.914 -1.372 -5.727 1 98.5 85 ILE A O 1
ATOM 704 N N . VAL A 1 86 ? -15.891 -1.623 -3.736 1 98.56 86 VAL A N 1
ATOM 705 C CA . VAL A 1 86 ? -16.656 -2.785 -4.164 1 98.56 86 VAL A CA 1
ATOM 706 C C . VAL A 1 86 ? -17.5 -2.424 -5.379 1 98.56 86 VAL A C 1
ATOM 708 O O . VAL A 1 86 ? -17.5 -3.135 -6.387 1 98.56 86 VAL A O 1
ATOM 711 N N . GLY A 1 87 ? -18.234 -1.343 -5.27 1 98.5 87 GLY A N 1
ATOM 712 C CA . GLY A 1 87 ? -19.062 -0.893 -6.379 1 98.5 87 GLY A CA 1
ATOM 713 C C . GLY A 1 87 ? -18.25 -0.543 -7.617 1 98.5 87 GLY A C 1
ATOM 714 O O . GLY A 1 87 ? -18.594 -0.954 -8.727 1 98.5 87 GLY A O 1
ATOM 715 N N . LEU A 1 88 ? -17.188 0.142 -7.457 1 97.81 88 LEU A N 1
ATOM 716 C CA . LEU A 1 88 ? -16.359 0.596 -8.57 1 97.81 88 LEU A CA 1
ATOM 717 C C . LEU A 1 88 ? -15.734 -0.587 -9.297 1 97.81 88 LEU A C 1
ATOM 719 O O . LEU A 1 88 ? -15.781 -0.661 -10.531 1 97.81 88 LEU A O 1
ATOM 723 N N . VAL A 1 89 ? -15.148 -1.474 -8.508 1 97.12 89 VAL A N 1
ATOM 724 C CA . VAL A 1 89 ? -14.484 -2.631 -9.094 1 97.12 89 VAL A CA 1
ATOM 725 C C . VAL A 1 89 ? -15.5 -3.484 -9.844 1 97.12 89 VAL A C 1
ATOM 727 O O . VAL A 1 89 ? -15.219 -4 -10.93 1 97.12 89 VAL A O 1
ATOM 730 N N . TYR A 1 90 ? -16.688 -3.619 -9.297 1 97.06 90 TYR A N 1
ATOM 731 C CA . TYR A 1 90 ? -17.719 -4.383 -9.977 1 97.06 90 TYR A CA 1
ATOM 732 C C . TYR A 1 90 ? -18.125 -3.711 -11.281 1 97.06 90 TYR A C 1
ATOM 734 O O . TYR A 1 90 ? -18.156 -4.352 -12.336 1 97.06 90 TYR A O 1
ATOM 742 N N . GLN A 1 91 ? -18.391 -2.377 -11.25 1 96.12 91 GLN A N 1
ATOM 743 C CA . GLN A 1 91 ? -18.906 -1.647 -12.406 1 96.12 91 GLN A CA 1
ATOM 744 C C . GLN A 1 91 ? -17.875 -1.627 -13.531 1 96.12 91 GLN A C 1
ATOM 746 O O . GLN A 1 91 ? -18.234 -1.667 -14.711 1 96.12 91 GLN A O 1
ATOM 751 N N . ILE A 1 92 ? -16.625 -1.684 -13.195 1 95 92 ILE A N 1
ATOM 752 C CA . ILE A 1 92 ? -15.586 -1.491 -14.203 1 95 92 ILE A CA 1
ATOM 753 C C . ILE A 1 92 ? -15.016 -2.844 -14.633 1 95 92 ILE A C 1
ATOM 755 O O . ILE A 1 92 ? -14.867 -3.111 -15.828 1 95 92 ILE A O 1
ATOM 759 N N . ALA A 1 93 ? -14.805 -3.711 -13.672 1 92.81 93 ALA A N 1
ATOM 760 C CA . ALA A 1 93 ? -14.023 -4.91 -13.961 1 92.81 93 ALA A CA 1
ATOM 761 C C . ALA A 1 93 ? -14.922 -6.133 -14.094 1 92.81 93 ALA A C 1
ATOM 763 O O . ALA A 1 93 ? -14.594 -7.078 -14.82 1 92.81 93 ALA A O 1
ATOM 764 N N . LEU A 1 94 ? -16.094 -6.117 -13.469 1 92.69 94 LEU A N 1
ATOM 765 C CA . LEU A 1 94 ? -16.812 -7.375 -13.359 1 92.69 94 LEU A CA 1
ATOM 766 C C . LEU A 1 94 ? -18.109 -7.32 -14.164 1 92.69 94 LEU A C 1
ATOM 768 O O . LEU A 1 94 ? -18.484 -8.297 -14.82 1 92.69 94 LEU A O 1
ATOM 772 N N . ARG A 1 95 ? -18.688 -6.227 -14.203 1 91.94 95 ARG A N 1
ATOM 773 C CA . ARG A 1 95 ? -20 -6.078 -14.82 1 91.94 95 ARG A CA 1
ATOM 774 C C . ARG A 1 95 ? -19.953 -6.449 -16.297 1 91.94 95 ARG A C 1
ATOM 776 O O . ARG A 1 95 ? -20.844 -7.137 -16.797 1 91.94 95 ARG A O 1
ATOM 783 N N . PRO A 1 96 ? -18.922 -6.117 -17.016 1 93.81 96 PRO A N 1
ATOM 784 C CA . PRO A 1 96 ? -18.891 -6.438 -18.453 1 93.81 96 PRO A CA 1
ATOM 785 C C . PRO A 1 96 ? -18.75 -7.934 -18.719 1 93.81 96 PRO A C 1
ATOM 787 O O . PRO A 1 96 ? -18.969 -8.391 -19.844 1 93.81 96 PRO A O 1
ATOM 790 N N . LEU A 1 97 ? -18.453 -8.695 -17.688 1 91.31 97 LEU A N 1
ATOM 791 C CA . LEU A 1 97 ? -18.078 -10.094 -17.891 1 91.31 97 LEU A CA 1
ATOM 792 C C . LEU A 1 97 ? -19.281 -11.008 -17.703 1 91.31 97 LEU A C 1
ATOM 794 O O . LEU A 1 97 ? -19.219 -12.203 -18 1 91.31 97 LEU A O 1
ATOM 798 N N . TRP A 1 98 ? -20.281 -10.531 -17.094 1 86.25 98 TRP A N 1
ATOM 799 C CA . TRP A 1 98 ? -21.406 -11.43 -16.875 1 86.25 98 TRP A CA 1
ATOM 800 C C . TRP A 1 98 ? -22.734 -10.656 -16.859 1 86.25 98 TRP A C 1
ATOM 802 O O . TRP A 1 98 ? -22.734 -9.43 -16.703 1 86.25 98 TRP A O 1
ATOM 812 N N . SER A 1 99 ? -23.891 -11.359 -17.125 1 91.75 99 SER A N 1
ATOM 813 C CA . SER A 1 99 ? -25.234 -10.805 -17.203 1 91.75 99 SER A CA 1
ATOM 814 C C . SER A 1 99 ? -26.219 -11.594 -16.344 1 91.75 99 SER A C 1
ATOM 816 O O . SER A 1 99 ? -26.984 -12.398 -16.859 1 91.75 99 SER A O 1
ATOM 818 N N . PRO A 1 100 ? -26.078 -11.273 -15.047 1 91.25 100 PRO A N 1
ATOM 819 C CA . PRO A 1 100 ? -26.984 -12.008 -14.164 1 91.25 100 PRO A CA 1
ATOM 820 C C . PRO A 1 100 ? -28.453 -11.68 -14.43 1 91.25 100 PRO A C 1
ATOM 822 O O . PRO A 1 100 ? -28.766 -10.602 -14.93 1 91.25 100 PRO A O 1
ATOM 825 N N . THR A 1 101 ? -29.375 -12.672 -14.164 1 94.12 101 THR A N 1
ATOM 826 C CA . THR A 1 101 ? -30.828 -12.484 -14.297 1 94.12 101 THR A CA 1
ATOM 827 C C . THR A 1 101 ? -31.547 -12.922 -13.023 1 94.12 101 THR A C 1
ATOM 829 O O . THR A 1 101 ? -30.922 -13.484 -12.117 1 94.12 101 THR A O 1
ATOM 832 N N . GLY A 1 102 ? -32.75 -12.531 -12.922 1 95.56 102 GLY A N 1
ATOM 833 C CA . GLY A 1 102 ? -33.562 -12.961 -11.789 1 95.56 102 GLY A CA 1
ATOM 834 C C . GLY A 1 102 ? -33.031 -12.453 -10.461 1 95.56 102 GLY A C 1
ATOM 835 O O . GLY A 1 102 ? -32.688 -11.281 -10.328 1 95.56 102 GLY A O 1
ATOM 836 N N . LEU A 1 103 ? -33.062 -13.375 -9.5 1 95.94 103 LEU A N 1
ATOM 837 C CA . LEU A 1 103 ? -32.656 -13.016 -8.141 1 95.94 103 LEU A CA 1
ATOM 838 C C . LEU A 1 103 ? -31.188 -12.68 -8.062 1 95.94 103 LEU A C 1
ATOM 840 O O . LEU A 1 103 ? -30.766 -11.859 -7.25 1 95.94 103 LEU A O 1
ATOM 844 N N . GLN A 1 104 ? -30.422 -13.328 -8.906 1 96.44 104 GLN A N 1
ATOM 845 C CA . GLN A 1 104 ? -29 -13.016 -8.938 1 96.44 104 GLN A CA 1
ATOM 846 C C . GLN A 1 104 ? -28.766 -11.578 -9.375 1 96.44 104 GLN A C 1
ATOM 848 O O . GLN A 1 104 ? -27.844 -10.914 -8.883 1 96.44 104 GLN A O 1
ATOM 853 N N . TRP A 1 105 ? -29.547 -11.117 -10.328 1 96.94 105 TRP A N 1
ATOM 854 C CA . TRP A 1 105 ? -29.453 -9.719 -10.75 1 96.94 105 TRP A CA 1
ATOM 855 C C . TRP A 1 105 ? -29.781 -8.781 -9.586 1 96.94 105 TRP A C 1
ATOM 857 O O . TRP A 1 105 ? -29.094 -7.781 -9.383 1 96.94 105 TRP A O 1
ATOM 867 N N . VAL A 1 106 ? -30.797 -9.117 -8.883 1 97.75 106 VAL A N 1
ATOM 868 C CA . VAL A 1 106 ? -31.203 -8.312 -7.73 1 97.75 106 VAL A CA 1
ATOM 869 C C . VAL A 1 106 ? -30.078 -8.266 -6.707 1 97.75 106 VAL A C 1
ATOM 871 O O . VAL A 1 106 ? -29.688 -7.188 -6.25 1 97.75 106 VAL A O 1
ATOM 874 N N .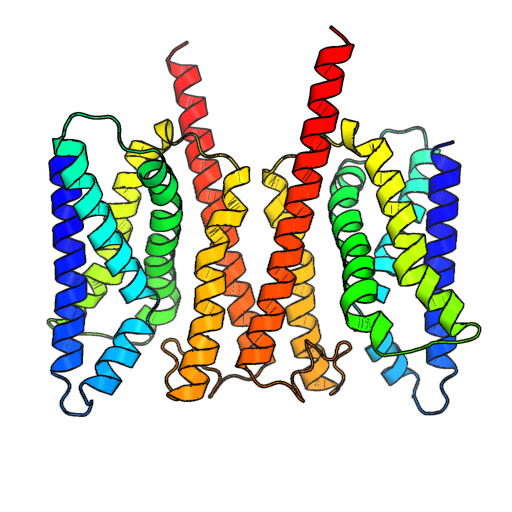 ALA A 1 107 ? -29.531 -9.43 -6.359 1 97.81 107 ALA A N 1
ATOM 875 C CA . ALA A 1 107 ? -28.438 -9.508 -5.398 1 97.81 107 ALA A CA 1
ATOM 876 C C . ALA A 1 107 ? -27.234 -8.688 -5.867 1 97.81 107 ALA A C 1
ATOM 878 O O . ALA A 1 107 ? -26.641 -7.93 -5.094 1 97.81 107 ALA A O 1
ATOM 879 N N . ASP A 1 108 ? -26.938 -8.82 -7.094 1 97.81 108 ASP A N 1
ATOM 880 C CA . ASP A 1 108 ? -25.781 -8.141 -7.668 1 97.81 108 ASP A CA 1
ATOM 881 C C . ASP A 1 108 ? -25.938 -6.621 -7.594 1 97.81 108 ASP A C 1
ATOM 883 O O . ASP A 1 108 ? -25 -5.914 -7.199 1 97.81 108 ASP A O 1
ATOM 887 N N . GLU A 1 109 ? -27.062 -6.133 -7.98 1 97.94 109 GLU A N 1
ATOM 888 C CA . GLU A 1 109 ? -27.328 -4.695 -7.953 1 97.94 109 GLU A CA 1
ATOM 889 C C . GLU A 1 109 ? -27.344 -4.164 -6.523 1 97.94 109 GLU A C 1
ATOM 891 O O . GLU A 1 109 ? -26.875 -3.053 -6.266 1 97.94 109 GLU A O 1
ATOM 896 N N . LEU A 1 110 ? -27.906 -4.941 -5.645 1 98.5 110 LEU A N 1
ATOM 897 C CA . LEU A 1 110 ? -27.922 -4.516 -4.25 1 98.5 110 LEU A CA 1
ATOM 898 C C . LEU A 1 110 ? -26.516 -4.453 -3.678 1 98.5 110 LEU A C 1
ATOM 900 O O . LEU A 1 110 ? -26.141 -3.457 -3.055 1 98.5 110 LEU A O 1
ATOM 904 N N . LEU A 1 111 ? -25.703 -5.465 -3.955 1 98.62 111 LEU A N 1
ATOM 905 C CA . LEU A 1 111 ? -24.375 -5.613 -3.363 1 98.62 111 LEU A CA 1
ATOM 906 C C . LEU A 1 111 ? -23.406 -4.598 -3.949 1 98.62 111 LEU A C 1
ATOM 908 O O . LEU A 1 111 ? -22.484 -4.148 -3.264 1 98.62 111 LEU A O 1
ATOM 912 N N . HIS A 1 112 ? -23.609 -4.203 -5.219 1 98.69 112 HIS A N 1
ATOM 913 C CA . HIS A 1 112 ? -22.547 -3.48 -5.906 1 98.69 112 HIS A CA 1
ATOM 914 C C . HIS A 1 112 ? -23 -2.08 -6.305 1 98.69 112 HIS A C 1
ATOM 916 O O . HIS A 1 112 ? -22.188 -1.229 -6.652 1 98.69 112 HIS A O 1
ATOM 922 N N . THR A 1 113 ? -24.266 -1.806 -6.285 1 98.12 113 THR A N 1
ATOM 923 C CA . THR A 1 113 ? -24.75 -0.51 -6.746 1 98.12 113 THR A CA 1
ATOM 924 C C . THR A 1 113 ? -25.531 0.199 -5.641 1 98.12 113 THR A C 1
ATOM 926 O O . THR A 1 113 ? -25.109 1.254 -5.16 1 98.12 113 THR A O 1
ATOM 929 N N . VAL A 1 114 ? -26.578 -0.433 -5.133 1 98.56 114 VAL A N 1
ATOM 930 C CA . VAL A 1 114 ? -27.516 0.224 -4.234 1 98.56 114 VAL A CA 1
ATOM 931 C C . VAL A 1 114 ? -26.859 0.469 -2.879 1 98.56 114 VAL A C 1
ATOM 933 O O . VAL A 1 114 ? -26.812 1.605 -2.406 1 98.56 114 VAL A O 1
ATOM 936 N N . VAL A 1 115 ? -26.328 -0.614 -2.295 1 98.69 115 VAL A N 1
ATOM 937 C CA . VAL A 1 115 ? -25.734 -0.498 -0.964 1 98.69 115 VAL A CA 1
ATOM 938 C C . VAL A 1 115 ? -24.547 0.458 -1.006 1 98.69 115 VAL A C 1
ATOM 940 O O . VAL A 1 115 ? -24.453 1.386 -0.198 1 98.69 115 VAL A O 1
ATOM 943 N N . PRO A 1 116 ? -23.641 0.339 -1.997 1 98.69 116 PRO A N 1
ATOM 944 C CA . PRO A 1 116 ? -22.516 1.277 -2.07 1 98.69 116 PRO A CA 1
ATOM 945 C C . PRO A 1 116 ? -22.969 2.732 -2.18 1 98.69 116 PRO A C 1
ATOM 947 O O . PRO A 1 116 ? -22.438 3.6 -1.479 1 98.69 116 PRO A O 1
ATOM 950 N N . ILE A 1 117 ? -23.938 3.01 -2.961 1 98.38 117 ILE A N 1
ATOM 951 C CA . ILE A 1 117 ? -24.406 4.375 -3.164 1 98.38 117 ILE A CA 1
ATOM 952 C C . ILE A 1 117 ? -25.047 4.898 -1.881 1 98.38 117 ILE A C 1
ATOM 954 O O . ILE A 1 117 ? -24.797 6.031 -1.469 1 98.38 117 ILE A O 1
ATOM 958 N N . MET A 1 118 ? -25.844 4.086 -1.265 1 98.31 118 MET A N 1
ATOM 959 C CA . MET A 1 118 ? -26.547 4.508 -0.056 1 98.31 118 MET A CA 1
ATOM 960 C C . MET A 1 118 ? -25.562 4.77 1.08 1 98.31 118 MET A C 1
ATOM 962 O O . MET A 1 118 ? -25.719 5.738 1.829 1 98.31 118 MET A O 1
ATOM 966 N N . VAL A 1 119 ? -24.578 3.898 1.231 1 98.19 119 VAL A N 1
ATOM 967 C CA . VAL A 1 119 ? -23.594 4.094 2.281 1 98.19 119 VAL A CA 1
ATOM 968 C C . VAL A 1 119 ? -22.781 5.367 2.006 1 98.19 119 VAL A C 1
ATOM 970 O O . VAL A 1 119 ? -22.5 6.133 2.924 1 98.19 119 VAL A O 1
ATOM 973 N N . PHE A 1 120 ? -22.438 5.566 0.774 1 98.06 120 PHE A N 1
ATOM 974 C CA . PHE A 1 120 ? -21.719 6.777 0.405 1 98.06 120 PHE A CA 1
ATOM 975 C C . PHE A 1 120 ? -22.547 8.016 0.758 1 98.06 120 PHE A C 1
ATOM 977 O O . PHE A 1 120 ? -22 8.984 1.3 1 98.06 120 PHE A O 1
ATOM 984 N N . LEU A 1 121 ? -23.828 8.047 0.411 1 96.94 121 LEU A N 1
ATOM 985 C CA . LEU A 1 121 ? -24.703 9.18 0.708 1 96.94 121 LEU A CA 1
ATOM 986 C C . LEU A 1 121 ? -24.797 9.414 2.211 1 96.94 121 LEU A C 1
ATOM 988 O O . LEU A 1 121 ? -24.781 10.562 2.666 1 96.94 121 LEU A O 1
ATOM 992 N N . PHE A 1 122 ? -24.891 8.32 2.941 1 95.62 122 PHE A N 1
ATOM 993 C CA . PHE A 1 122 ? -24.906 8.438 4.395 1 95.62 122 PHE A CA 1
ATOM 994 C C . PHE A 1 122 ? -23.625 9.086 4.91 1 95.62 122 PHE A C 1
ATOM 996 O O . PHE A 1 122 ? -23.688 10.008 5.727 1 95.62 122 PHE A O 1
ATOM 1003 N N . TRP A 1 123 ? -22.531 8.609 4.441 1 96.12 123 TRP A N 1
ATOM 1004 C CA . TRP A 1 123 ? -21.219 9.156 4.812 1 96.12 123 TRP A CA 1
ATOM 1005 C C . TRP A 1 123 ? -21.125 10.625 4.434 1 96.12 123 TRP A C 1
ATOM 1007 O O . TRP A 1 123 ? -20.656 11.445 5.234 1 96.12 123 TRP A O 1
ATOM 1017 N N . TYR A 1 124 ? -21.578 10.906 3.154 1 95.12 124 TYR A N 1
ATOM 1018 C CA . TYR A 1 124 ? -21.453 12.266 2.633 1 95.12 124 TYR A CA 1
ATOM 1019 C C . TYR A 1 124 ? -22.188 13.266 3.518 1 95.12 124 TYR A C 1
ATOM 1021 O O . TYR A 1 124 ? -21.703 14.375 3.74 1 95.12 124 TYR A O 1
ATOM 1029 N N . ARG A 1 125 ? -23.312 12.906 4.016 1 91.88 125 ARG A N 1
ATOM 1030 C CA . ARG A 1 125 ? -24.094 13.773 4.898 1 91.88 125 ARG A CA 1
ATOM 1031 C C . ARG A 1 125 ? -23.359 14.008 6.215 1 91.88 125 ARG A C 1
ATOM 1033 O O . ARG A 1 125 ? -23.547 15.039 6.859 1 91.88 125 ARG A O 1
ATOM 1040 N N . ARG A 1 126 ? -22.516 13.102 6.547 1 90.75 126 ARG A N 1
ATOM 1041 C CA . ARG A 1 126 ? -21.828 13.18 7.832 1 90.75 126 ARG A CA 1
ATOM 1042 C C . ARG A 1 126 ? -20.391 13.625 7.648 1 90.75 126 ARG A C 1
ATOM 1044 O O . ARG A 1 126 ? -19.672 13.867 8.633 1 90.75 126 ARG A O 1
ATOM 1051 N N . ALA A 1 127 ? -19.953 13.75 6.461 1 89.5 127 ALA A N 1
ATOM 1052 C CA . ALA A 1 127 ? -18.547 13.992 6.117 1 89.5 127 ALA A CA 1
ATOM 1053 C C . ALA A 1 127 ? -18.031 15.266 6.77 1 89.5 127 ALA A C 1
ATOM 1055 O O . ALA A 1 127 ? -16.859 15.352 7.152 1 89.5 127 ALA A O 1
ATOM 1056 N N . LYS A 1 128 ? -18.922 16.234 6.918 1 85.06 128 LYS A N 1
ATOM 1057 C CA . LYS A 1 128 ? -18.547 17.516 7.492 1 85.06 128 LYS A CA 1
ATOM 1058 C C . LYS A 1 128 ? -18.172 17.375 8.969 1 85.06 128 LYS A C 1
ATOM 1060 O O . LYS A 1 128 ? -17.344 18.125 9.477 1 85.06 128 LYS A O 1
ATOM 1065 N N . ILE A 1 129 ? -18.781 16.375 9.586 1 83.31 129 ILE A N 1
ATOM 1066 C CA . ILE A 1 129 ? -18.594 16.312 11.031 1 83.31 129 ILE A CA 1
ATOM 1067 C C . ILE A 1 129 ? -17.547 15.258 11.375 1 83.31 129 ILE A C 1
ATOM 1069 O O . ILE A 1 129 ? -17.094 15.172 12.523 1 83.31 129 ILE A O 1
ATOM 1073 N N . LEU A 1 130 ? -17.172 14.477 10.438 1 85.81 130 LEU A N 1
ATOM 1074 C CA . LEU A 1 130 ? -16.203 13.406 10.703 1 85.81 130 LEU A CA 1
ATOM 1075 C C . LEU A 1 130 ? -14.805 13.977 10.891 1 85.81 130 LEU A C 1
ATOM 1077 O O . LEU A 1 130 ? -13.961 13.352 11.531 1 85.81 130 LEU A O 1
ATOM 1081 N N . ASN A 1 131 ? -14.477 15.18 10.477 1 83.56 131 ASN A N 1
ATOM 1082 C CA . ASN A 1 131 ? -13.188 15.844 10.664 1 83.56 131 ASN A CA 1
ATOM 1083 C C . ASN A 1 131 ? -12.023 14.891 10.367 1 83.56 131 ASN A C 1
ATOM 1085 O O . ASN A 1 131 ? -11.141 14.711 11.211 1 83.56 131 ASN A O 1
ATOM 1089 N N . LEU A 1 132 ? -12.031 14.367 9.188 1 90.31 132 LEU A N 1
ATOM 1090 C CA . LEU A 1 132 ? -11.039 13.367 8.797 1 90.31 132 LEU A CA 1
ATOM 1091 C C . LEU A 1 132 ? -9.656 14 8.656 1 90.31 132 LEU A C 1
ATOM 1093 O O . LEU A 1 132 ? -9.539 15.141 8.195 1 90.31 132 LEU A O 1
ATOM 1097 N N . HIS A 1 133 ? -8.68 13.266 9.148 1 89.12 133 HIS A N 1
ATOM 1098 C CA . HIS A 1 133 ? -7.281 13.672 9.07 1 89.12 133 HIS A CA 1
ATOM 1099 C C . HIS A 1 133 ? -6.453 12.656 8.289 1 89.12 133 HIS A C 1
ATOM 1101 O O . HIS A 1 133 ? -6.734 11.453 8.336 1 89.12 133 HIS A O 1
ATOM 1107 N N . TRP A 1 134 ? -5.5 13.164 7.656 1 89.31 134 TRP A N 1
ATOM 1108 C CA . TRP A 1 134 ? -4.637 12.336 6.82 1 89.31 134 TRP A CA 1
ATOM 1109 C C . TRP A 1 134 ? -3.957 11.25 7.645 1 89.31 134 TRP A C 1
ATOM 1111 O O . TRP A 1 134 ? -3.527 10.227 7.105 1 89.31 134 TRP A O 1
ATOM 1121 N N . LYS A 1 135 ? -3.842 11.422 8.883 1 88.75 135 LYS A N 1
ATOM 1122 C CA . LYS A 1 135 ? -3.211 10.445 9.766 1 88.75 135 LYS A CA 1
ATOM 1123 C C . LYS A 1 135 ? -4 9.141 9.789 1 88.75 135 LYS A C 1
ATOM 1125 O O . LYS A 1 135 ? -3.484 8.109 10.227 1 88.75 135 LYS A O 1
ATOM 1130 N N . GLN A 1 136 ? -5.168 9.148 9.328 1 91.75 136 GLN A N 1
ATOM 1131 C CA . GLN A 1 136 ? -6.012 7.957 9.344 1 91.75 136 GLN A CA 1
ATOM 1132 C C . GLN A 1 136 ? -5.773 7.098 8.102 1 91.75 136 GLN A C 1
ATOM 1134 O O . GLN A 1 136 ? -6.184 5.938 8.055 1 91.75 136 GLN A O 1
ATOM 1139 N N . LEU A 1 137 ? -5.105 7.578 7.164 1 90.81 137 LEU A N 1
ATOM 1140 C CA . LEU A 1 137 ? -4.961 6.949 5.859 1 90.81 137 LEU A CA 1
ATOM 1141 C C . LEU A 1 137 ? -4.32 5.57 5.988 1 90.81 137 LEU A C 1
ATOM 1143 O O . LEU A 1 137 ? -4.816 4.594 5.418 1 90.81 137 LEU A O 1
ATOM 1147 N N . PRO A 1 138 ? -3.219 5.469 6.801 1 88.88 138 PRO A N 1
ATOM 1148 C CA . PRO A 1 138 ? -2.623 4.137 6.93 1 88.88 138 PRO A CA 1
ATOM 1149 C C . PRO A 1 138 ? -3.609 3.098 7.457 1 88.88 138 PRO A C 1
ATOM 1151 O O . PRO A 1 138 ? -3.557 1.932 7.055 1 88.88 138 PRO A O 1
ATOM 1154 N N . TYR A 1 139 ? -4.473 3.494 8.234 1 89.56 139 TYR A N 1
ATOM 1155 C CA . TYR A 1 139 ? -5.449 2.586 8.828 1 89.56 139 TYR A CA 1
ATOM 1156 C C . TYR A 1 139 ? -6.418 2.068 7.77 1 89.56 139 TYR A C 1
ATOM 1158 O O . TYR A 1 139 ? -6.875 0.927 7.844 1 89.56 139 TYR A O 1
ATOM 1166 N N . TYR A 1 140 ? -6.68 2.85 6.77 1 94.31 140 TYR A N 1
ATOM 1167 C CA . TYR A 1 140 ? -7.625 2.488 5.719 1 94.31 140 TYR A CA 1
ATOM 1168 C C . TYR A 1 140 ? -7.055 1.401 4.82 1 94.31 140 TYR A C 1
ATOM 1170 O O . TYR A 1 140 ? -7.797 0.708 4.121 1 94.31 140 TYR A O 1
ATOM 1178 N N . LEU A 1 141 ? -5.742 1.21 4.891 1 92.94 141 LEU A N 1
ATOM 1179 C CA . LEU A 1 141 ? -5.086 0.283 3.973 1 92.94 141 LEU A CA 1
ATOM 1180 C C . LEU A 1 141 ? -4.824 -1.058 4.652 1 92.94 141 LEU A C 1
ATOM 1182 O O . LEU A 1 141 ? -4.52 -2.047 3.982 1 92.94 141 LEU A O 1
ATOM 1186 N N . ILE A 1 142 ? -5.078 -1.134 5.887 1 89.38 142 ILE A N 1
ATOM 1187 C CA . ILE A 1 142 ? -4.766 -2.34 6.648 1 89.38 142 ILE A CA 1
ATOM 1188 C C . ILE A 1 142 ? -5.703 -3.471 6.227 1 89.38 142 ILE A C 1
ATOM 1190 O O . ILE A 1 142 ? -5.246 -4.555 5.859 1 89.38 142 ILE A O 1
ATOM 1194 N N . TRP A 1 143 ? -6.926 -3.229 6.156 1 93.69 143 TRP A N 1
ATOM 1195 C CA . TRP A 1 143 ? -7.891 -4.289 5.871 1 93.69 143 TRP A CA 1
ATOM 1196 C C . TRP A 1 143 ? -7.703 -4.824 4.453 1 93.69 143 TRP A C 1
ATOM 1198 O O . TRP A 1 143 ? -7.59 -6.035 4.25 1 93.69 143 TRP A O 1
ATOM 1208 N N . PRO A 1 144 ? -7.621 -3.957 3.484 1 95.56 144 PRO A N 1
ATOM 1209 C CA . PRO A 1 144 ? -7.391 -4.492 2.141 1 95.56 144 PRO A CA 1
ATOM 1210 C C . PRO A 1 144 ? -6.09 -5.281 2.035 1 95.56 144 PRO A C 1
ATOM 1212 O O . PRO A 1 144 ? -6.016 -6.262 1.294 1 95.56 144 PRO A O 1
ATOM 1215 N N . SER A 1 145 ? -5.086 -4.867 2.74 1 93.38 145 SER A N 1
ATOM 1216 C CA . SER A 1 145 ? -3.82 -5.594 2.721 1 93.38 145 SER A CA 1
ATOM 1217 C C . SER A 1 145 ? -3.965 -6.973 3.352 1 93.38 145 SER A C 1
ATOM 1219 O O . SER A 1 145 ? -3.5 -7.969 2.795 1 93.38 145 SER A O 1
ATOM 1221 N N 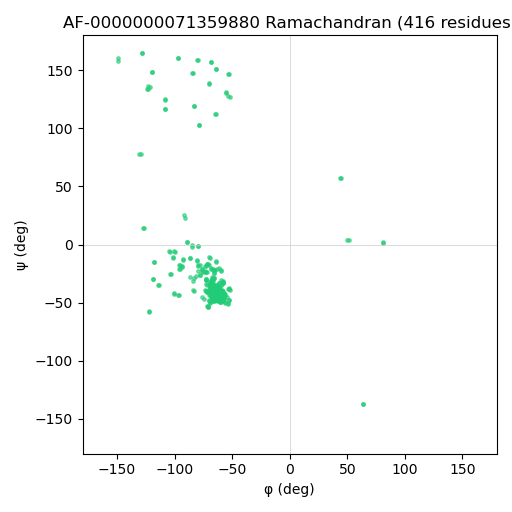. ILE A 1 146 ? -4.621 -7.035 4.461 1 93.81 146 ILE A N 1
ATOM 1222 C CA . ILE A 1 146 ? -4.863 -8.305 5.137 1 93.81 146 ILE A CA 1
ATOM 1223 C C . ILE A 1 146 ? -5.703 -9.211 4.246 1 93.81 146 ILE A C 1
ATOM 1225 O O . ILE A 1 146 ? -5.43 -10.414 4.137 1 93.81 146 ILE A O 1
ATOM 1229 N N . TYR A 1 147 ? -6.664 -8.656 3.596 1 97.44 147 TYR A N 1
ATOM 1230 C CA . TYR A 1 147 ? -7.535 -9.43 2.719 1 97.44 147 TYR A CA 1
ATOM 1231 C C . TYR A 1 147 ? -6.742 -10.047 1.569 1 97.44 147 TYR A C 1
ATOM 1233 O O . TYR A 1 147 ? -6.938 -11.219 1.229 1 97.44 147 TYR A O 1
ATOM 1241 N N . LEU A 1 148 ? -5.871 -9.242 0.966 1 96.31 148 LEU A N 1
ATOM 1242 C CA . LEU A 1 148 ? -5.082 -9.734 -0.158 1 96.31 148 LEU A CA 1
ATOM 1243 C C . LEU A 1 148 ? -4.191 -10.898 0.269 1 96.31 148 LEU A C 1
ATOM 1245 O O . LEU A 1 148 ? -4.047 -11.875 -0.468 1 96.31 148 LEU A O 1
ATOM 1249 N N . CYS A 1 149 ? -3.639 -10.836 1.429 1 95.12 149 CYS A N 1
ATOM 1250 C CA . CYS A 1 149 ? -2.861 -11.945 1.961 1 95.12 149 CYS A CA 1
ATOM 1251 C C . CYS A 1 149 ? -3.748 -13.164 2.209 1 95.12 149 CYS A C 1
ATOM 1253 O O . CYS A 1 149 ? -3.373 -14.289 1.876 1 95.12 149 CYS A O 1
ATOM 1255 N N . PHE A 1 150 ? -4.883 -12.93 2.744 1 97.19 150 PHE A N 1
ATOM 1256 C CA . PHE A 1 150 ? -5.828 -13.984 3.09 1 97.19 150 PHE A CA 1
ATOM 1257 C C . PHE A 1 150 ? -6.258 -14.75 1.847 1 97.19 150 PHE A C 1
ATOM 1259 O O . PHE A 1 150 ? -6.25 -15.984 1.839 1 97.19 150 PHE A O 1
ATOM 1266 N N . ILE A 1 151 ? -6.605 -14.016 0.803 1 96.75 151 ILE A N 1
ATOM 1267 C CA . ILE A 1 151 ? -7.164 -14.703 -0.357 1 96.75 151 ILE A CA 1
ATOM 1268 C C . ILE A 1 151 ? -6.066 -15.469 -1.084 1 96.75 151 ILE A C 1
ATOM 1270 O O . ILE A 1 151 ? -6.332 -16.484 -1.739 1 96.75 151 ILE A O 1
ATOM 1274 N N . MET A 1 152 ? -4.793 -14.992 -1.029 1 96.25 152 MET A N 1
ATOM 1275 C CA . MET A 1 152 ? -3.695 -15.766 -1.604 1 96.25 152 MET A CA 1
ATOM 1276 C C . MET A 1 152 ? -3.504 -17.078 -0.855 1 96.25 152 MET A C 1
ATOM 1278 O O . MET A 1 152 ? -3.283 -18.125 -1.471 1 96.25 152 MET A O 1
ATOM 1282 N N . PHE A 1 153 ? -3.654 -17 0.436 1 94.75 153 PHE A N 1
ATOM 1283 C CA . PHE A 1 153 ? -3.523 -18.203 1.249 1 94.75 153 PHE A CA 1
ATOM 1284 C C . PHE A 1 153 ? -4.711 -19.125 1.034 1 94.75 153 PHE A C 1
ATOM 1286 O O . PHE A 1 153 ? -4.535 -20.312 0.705 1 94.75 153 PHE A O 1
ATOM 1293 N N . GLN A 1 154 ? -5.859 -18.594 1.193 1 96 154 GLN A N 1
ATOM 1294 C CA . GLN A 1 154 ? -7.086 -19.375 1.041 1 96 154 GLN A CA 1
ATOM 1295 C C . GLN A 1 154 ? -7.168 -20.016 -0.344 1 96 154 GLN A C 1
ATOM 1297 O O . GLN A 1 154 ? -7.535 -21.188 -0.478 1 96 154 GLN A O 1
ATOM 1302 N N . GLY A 1 155 ? -6.832 -19.25 -1.357 1 96.5 155 GLY A N 1
ATOM 1303 C CA . GLY A 1 155 ? -6.832 -19.766 -2.715 1 96.5 155 GLY A CA 1
ATOM 1304 C C . GLY A 1 155 ? -5.824 -20.891 -2.924 1 96.5 155 GLY A C 1
ATOM 1305 O O . GLY A 1 155 ? -6.074 -21.828 -3.686 1 96.5 155 GLY A O 1
ATOM 1306 N N . SER A 1 156 ? -4.66 -20.797 -2.23 1 95.19 156 SER A N 1
ATOM 1307 C CA . SER A 1 156 ? -3.637 -21.828 -2.359 1 95.19 156 SER A CA 1
ATOM 1308 C C . SER A 1 156 ? -4.098 -23.156 -1.734 1 95.19 156 SER A C 1
ATOM 1310 O O . SER A 1 156 ? -3.648 -24.219 -2.139 1 95.19 156 SER A O 1
ATOM 1312 N N . VAL A 1 157 ? -5.07 -23.094 -0.846 1 95.12 157 VAL A N 1
ATOM 1313 C CA . VAL A 1 157 ? -5.562 -24.281 -0.144 1 95.12 157 VAL A CA 1
ATOM 1314 C C . VAL A 1 157 ? -6.801 -24.828 -0.852 1 95.12 157 VAL A C 1
ATOM 1316 O O . VAL A 1 157 ? -6.875 -26.016 -1.153 1 95.12 157 VAL A O 1
ATOM 1319 N N . SER A 1 158 ? -7.684 -24 -1.248 1 94.88 158 SER A N 1
ATOM 1320 C CA . SER A 1 158 ? -8.977 -24.422 -1.775 1 94.88 158 SER A CA 1
ATOM 1321 C C . SER A 1 158 ? -8.961 -24.484 -3.299 1 94.88 158 SER A C 1
ATOM 1323 O O . SER A 1 158 ? -9.828 -25.094 -3.91 1 94.88 158 SER A O 1
ATOM 1325 N N . GLY A 1 159 ? -7.957 -23.719 -3.895 1 95.19 159 GLY A N 1
ATOM 1326 C CA . GLY A 1 159 ? -7.93 -23.609 -5.344 1 95.19 159 GLY A CA 1
ATOM 1327 C C . GLY A 1 159 ? -8.898 -22.578 -5.883 1 95.19 159 GLY A C 1
ATOM 1328 O O . GLY A 1 159 ? -8.984 -22.375 -7.098 1 95.19 159 GLY A O 1
ATOM 1329 N N . PHE A 1 160 ? -9.602 -21.906 -4.945 1 96.38 160 PHE A N 1
ATOM 1330 C CA . PHE A 1 160 ? -10.609 -20.953 -5.383 1 96.38 160 PHE A CA 1
ATOM 1331 C C . PHE A 1 160 ? -10.148 -19.531 -5.129 1 96.38 160 PHE A C 1
ATOM 1333 O O . PHE A 1 160 ? -9.898 -19.141 -3.986 1 96.38 160 PHE A O 1
ATOM 1340 N N . TYR A 1 161 ? -9.984 -18.766 -6.18 1 97.12 161 TYR A N 1
ATOM 1341 C CA . TYR A 1 161 ? -9.773 -17.312 -6.145 1 97.12 161 TYR A CA 1
ATOM 1342 C C . TYR A 1 161 ? -11.008 -16.578 -6.652 1 97.12 161 TYR A C 1
ATOM 1344 O O . TYR A 1 161 ? -11.422 -16.75 -7.797 1 97.12 161 TYR A O 1
ATOM 1352 N N . PRO A 1 162 ? -11.523 -15.688 -5.871 1 96.44 162 PRO A N 1
ATOM 1353 C CA . PRO A 1 162 ? -12.836 -15.117 -6.176 1 96.44 162 PRO A CA 1
ATOM 1354 C C . PRO A 1 162 ? -12.797 -14.164 -7.367 1 96.44 162 PRO A C 1
ATOM 1356 O O . PRO A 1 162 ? -13.836 -13.891 -7.973 1 96.44 162 PRO A O 1
ATOM 1359 N N . TYR A 1 163 ? -11.656 -13.609 -7.652 1 96.69 163 TYR A N 1
ATOM 1360 C CA . TYR A 1 163 ? -11.562 -12.617 -8.719 1 96.69 163 TYR A CA 1
ATOM 1361 C C . TYR A 1 163 ? -10.523 -13.039 -9.758 1 96.69 163 TYR A C 1
ATOM 1363 O O . TYR A 1 163 ? -9.383 -13.359 -9.414 1 96.69 163 TYR A O 1
ATOM 1371 N N . PHE A 1 164 ? -10.883 -12.93 -11.023 1 95.62 164 PHE A N 1
ATOM 1372 C CA . PHE A 1 164 ? -10.008 -13.367 -12.102 1 95.62 164 PHE A CA 1
ATOM 1373 C C . PHE A 1 164 ? -8.703 -12.586 -12.102 1 95.62 164 PHE A C 1
ATOM 1375 O O . PHE A 1 164 ? -7.645 -13.117 -12.438 1 95.62 164 PHE A O 1
ATOM 1382 N N . PHE A 1 165 ? -8.758 -11.344 -11.711 1 96.25 165 PHE A N 1
ATOM 1383 C CA . PHE A 1 165 ? -7.582 -10.484 -11.75 1 96.25 165 PHE A CA 1
ATOM 1384 C C . PHE A 1 165 ? -6.672 -10.742 -10.562 1 96.25 165 PHE A C 1
ATOM 1386 O O . PHE A 1 165 ? -5.609 -10.133 -10.438 1 96.25 165 PHE A O 1
ATOM 1393 N N . LEU A 1 166 ? -7.066 -11.664 -9.664 1 96.75 166 LEU A N 1
ATOM 1394 C CA . LEU A 1 166 ? -6.242 -12.078 -8.531 1 96.75 166 LEU A CA 1
ATOM 1395 C C . LEU A 1 166 ? -6.078 -13.594 -8.492 1 96.75 166 LEU A C 1
ATOM 1397 O O . LEU A 1 166 ? -5.676 -14.156 -7.473 1 96.75 166 LEU A O 1
ATOM 1401 N N . ASP A 1 167 ? -6.426 -14.242 -9.586 1 97.31 167 ASP A N 1
ATOM 1402 C CA . ASP A 1 167 ? -6.379 -15.703 -9.648 1 97.31 167 ASP A CA 1
ATOM 1403 C C . ASP A 1 167 ? -4.949 -16.188 -9.875 1 97.31 167 ASP A C 1
ATOM 1405 O O . ASP A 1 167 ? -4.477 -16.234 -11.016 1 97.31 167 ASP A O 1
ATOM 1409 N N . ALA A 1 168 ? -4.352 -16.641 -8.859 1 95.5 168 ALA A N 1
ATOM 1410 C CA . ALA A 1 168 ? -2.945 -17.047 -8.875 1 95.5 168 ALA A CA 1
ATOM 1411 C C . ALA A 1 168 ? -2.744 -18.312 -9.688 1 95.5 168 ALA A C 1
ATOM 1413 O O . ALA A 1 168 ? -1.616 -18.656 -10.047 1 95.5 168 ALA A O 1
ATOM 1414 N N . SER A 1 169 ? -3.807 -19.047 -9.945 1 95.31 169 SER A N 1
ATOM 1415 C CA . SER A 1 169 ? -3.707 -20.281 -10.719 1 95.31 169 SER A CA 1
ATOM 1416 C C . SER A 1 169 ? -3.637 -20 -12.211 1 95.31 169 SER A C 1
ATOM 1418 O O . SER A 1 169 ? -3.221 -20.859 -12.992 1 95.31 169 SER A O 1
ATOM 1420 N N . THR A 1 170 ? -4.02 -18.812 -12.625 1 95.88 170 THR A N 1
ATOM 1421 C CA . THR A 1 170 ? -4.098 -18.531 -14.047 1 95.88 170 THR A CA 1
ATOM 1422 C C . THR A 1 170 ? -3.15 -17.391 -14.43 1 95.88 170 THR A C 1
ATOM 1424 O O . THR A 1 170 ? -2.629 -17.359 -15.539 1 95.88 170 THR A O 1
ATOM 1427 N N . LEU A 1 171 ? -2.871 -16.469 -13.547 1 96.31 171 LEU A N 1
ATOM 1428 C CA . LEU A 1 171 ? -2.045 -15.305 -13.828 1 96.31 171 LEU A CA 1
ATOM 1429 C C . LEU A 1 171 ? -0.564 -15.641 -13.68 1 96.31 171 LEU A C 1
ATOM 1431 O O . LEU A 1 171 ? -0.188 -16.453 -12.836 1 96.31 171 LEU A O 1
ATOM 1435 N N . SER A 1 172 ? 0.205 -14.922 -14.555 1 95.5 172 SER A N 1
ATOM 1436 C CA . SER A 1 172 ? 1.635 -14.922 -14.258 1 95.5 172 SER A CA 1
ATOM 1437 C C . SER A 1 172 ? 1.937 -14.156 -12.977 1 95.5 172 SER A C 1
ATOM 1439 O O . SER A 1 172 ? 1.139 -13.32 -12.547 1 95.5 172 SER A O 1
ATOM 1441 N N . ILE A 1 173 ? 3.029 -14.453 -12.383 1 94.06 173 ILE A N 1
ATOM 1442 C CA . ILE A 1 173 ? 3.41 -13.797 -11.141 1 94.06 173 ILE A CA 1
ATOM 1443 C C . ILE A 1 173 ? 3.5 -12.289 -11.359 1 94.06 173 ILE A C 1
ATOM 1445 O O . ILE A 1 173 ? 2.936 -11.508 -10.586 1 94.06 173 ILE A O 1
ATOM 1449 N N . PRO A 1 174 ? 4.051 -11.781 -12.461 1 93.5 174 PRO A N 1
ATOM 1450 C CA . PRO A 1 174 ? 4.086 -10.336 -12.68 1 93.5 174 PRO A CA 1
ATOM 1451 C C . PRO A 1 174 ? 2.693 -9.727 -12.805 1 93.5 174 PRO A C 1
ATOM 1453 O O . PRO A 1 174 ? 2.42 -8.672 -12.219 1 93.5 174 PRO A O 1
ATOM 1456 N N . ASP A 1 175 ? 1.861 -10.375 -13.484 1 95.5 175 ASP A N 1
ATOM 1457 C CA . ASP A 1 175 ? 0.512 -9.852 -13.664 1 95.5 175 ASP A CA 1
ATOM 1458 C C . ASP A 1 175 ? -0.236 -9.789 -12.336 1 95.5 175 ASP A C 1
ATOM 1460 O O . ASP A 1 175 ? -0.939 -8.812 -12.062 1 95.5 175 ASP A O 1
ATOM 1464 N N . LEU A 1 176 ? -0.035 -10.859 -11.539 1 96.75 176 LEU A N 1
ATOM 1465 C CA . LEU A 1 176 ? -0.671 -10.914 -10.227 1 96.75 176 LEU A CA 1
ATOM 1466 C C . LEU A 1 176 ? -0.201 -9.758 -9.352 1 96.75 176 LEU A C 1
ATOM 1468 O O . LEU A 1 176 ? -1.019 -9.062 -8.742 1 96.75 176 LEU A O 1
ATOM 1472 N N . VAL A 1 177 ? 1.05 -9.539 -9.344 1 94.94 177 VAL A N 1
ATOM 1473 C CA . VAL A 1 177 ? 1.62 -8.5 -8.492 1 94.94 177 VAL A CA 1
ATOM 1474 C C . VAL A 1 177 ? 1.184 -7.121 -8.984 1 94.94 177 VAL A C 1
ATOM 1476 O O . VAL A 1 177 ? 0.838 -6.25 -8.188 1 94.94 177 VAL A O 1
ATOM 1479 N N . ILE A 1 178 ? 1.174 -6.91 -10.25 1 93.44 178 ILE A N 1
ATOM 1480 C CA . ILE A 1 178 ? 0.717 -5.648 -10.82 1 93.44 178 ILE A CA 1
ATOM 1481 C C . ILE A 1 178 ? -0.732 -5.395 -10.406 1 93.44 178 ILE A C 1
ATOM 1483 O O . ILE A 1 178 ? -1.085 -4.281 -10.008 1 93.44 178 ILE A O 1
ATOM 1487 N N . ASN A 1 179 ? -1.54 -6.426 -10.461 1 95.69 179 ASN A N 1
ATOM 1488 C CA . ASN A 1 179 ? -2.945 -6.289 -10.094 1 95.69 179 ASN A CA 1
ATOM 1489 C C . ASN A 1 179 ? -3.107 -5.992 -8.602 1 95.69 179 ASN A C 1
ATOM 1491 O O . ASN A 1 179 ? -3.941 -5.176 -8.219 1 95.69 179 ASN A O 1
ATOM 1495 N N . LEU A 1 180 ? -2.316 -6.668 -7.77 1 96 180 LEU A N 1
ATOM 1496 C CA . LEU A 1 180 ? -2.342 -6.434 -6.328 1 96 180 LEU A CA 1
ATOM 1497 C C . LEU A 1 180 ? -1.968 -4.992 -6.008 1 96 180 LEU A C 1
ATOM 1499 O O . LEU A 1 180 ? -2.66 -4.324 -5.234 1 96 180 LEU A O 1
ATOM 1503 N N . MET A 1 181 ? -0.958 -4.508 -6.668 1 93.19 181 MET A N 1
ATOM 1504 C CA . MET A 1 181 ? -0.479 -3.15 -6.418 1 93.19 181 MET A CA 1
ATOM 1505 C C . MET A 1 181 ? -1.467 -2.117 -6.949 1 93.19 181 MET A C 1
ATOM 1507 O O . MET A 1 181 ? -1.697 -1.088 -6.312 1 93.19 181 MET A O 1
ATOM 1511 N N . ALA A 1 182 ? -1.987 -2.396 -8.086 1 92.62 182 ALA A N 1
ATOM 1512 C CA . ALA A 1 182 ? -2.992 -1.502 -8.656 1 92.62 182 ALA A CA 1
ATOM 1513 C C . ALA A 1 182 ? -4.195 -1.366 -7.727 1 92.62 182 ALA A C 1
ATOM 1515 O O . ALA A 1 182 ? -4.695 -0.261 -7.508 1 92.62 182 ALA A O 1
ATOM 1516 N N . LEU A 1 183 ? -4.598 -2.445 -7.184 1 94.81 183 LEU A N 1
ATOM 1517 C CA . LEU A 1 183 ? -5.742 -2.432 -6.277 1 94.81 183 LEU A CA 1
ATOM 1518 C C . LEU A 1 183 ? -5.426 -1.635 -5.016 1 94.81 183 LEU A C 1
ATOM 1520 O O . LEU A 1 183 ? -6.238 -0.821 -4.574 1 94.81 183 LEU A O 1
ATOM 1524 N N . LEU A 1 184 ? -4.285 -1.843 -4.504 1 92.94 184 LEU A N 1
ATOM 1525 C CA . LEU A 1 184 ? -3.881 -1.103 -3.312 1 92.94 184 LEU A CA 1
ATOM 1526 C C . LEU A 1 184 ? -3.777 0.39 -3.609 1 92.94 184 LEU A C 1
ATOM 1528 O O . LEU A 1 184 ? -4.121 1.221 -2.766 1 92.94 184 LEU A O 1
ATOM 1532 N N . LEU A 1 185 ? -3.311 0.682 -4.777 1 90.62 185 LEU A N 1
ATOM 1533 C CA . LEU A 1 185 ? -3.232 2.078 -5.191 1 90.62 185 LEU A CA 1
ATOM 1534 C C . LEU A 1 185 ? -4.625 2.682 -5.332 1 90.62 185 LEU A C 1
ATOM 1536 O O . LEU A 1 185 ? -4.84 3.848 -4.992 1 90.62 185 LEU A O 1
ATOM 1540 N N . VAL A 1 186 ? -5.523 1.927 -5.809 1 94.12 186 VAL A N 1
ATOM 1541 C CA . VAL A 1 186 ? -6.906 2.385 -5.898 1 94.12 186 VAL A CA 1
ATOM 1542 C C . VAL A 1 186 ? -7.445 2.688 -4.5 1 94.12 186 VAL A C 1
ATOM 1544 O O . VAL A 1 186 ? -8.062 3.732 -4.277 1 94.12 186 VAL A O 1
ATOM 1547 N N . PHE A 1 187 ? -7.164 1.797 -3.561 1 96.12 187 PHE A N 1
ATOM 1548 C CA . PHE A 1 187 ? -7.586 2.027 -2.184 1 96.12 187 PHE A CA 1
ATOM 1549 C C . PHE A 1 187 ? -6.949 3.297 -1.629 1 96.12 187 PHE A C 1
ATOM 1551 O O . PHE A 1 187 ? -7.609 4.082 -0.949 1 96.12 187 PHE A O 1
ATOM 1558 N N . LEU A 1 188 ? -5.738 3.447 -1.955 1 92.44 188 LEU A N 1
ATOM 1559 C CA . LEU A 1 188 ? -5 4.617 -1.486 1 92.44 188 LEU A CA 1
ATOM 1560 C C . LEU A 1 188 ? -5.594 5.898 -2.061 1 92.44 188 LEU A C 1
ATOM 1562 O O . LEU A 1 188 ? -5.852 6.852 -1.322 1 92.44 188 LEU A O 1
ATOM 1566 N N . VAL A 1 189 ? -5.852 5.922 -3.309 1 93.44 189 VAL A N 1
ATOM 1567 C CA . VAL A 1 189 ? -6.348 7.109 -4.004 1 93.44 189 VAL A CA 1
ATOM 1568 C C . VAL A 1 189 ? -7.762 7.434 -3.525 1 93.44 189 VAL A C 1
ATOM 1570 O O . VAL A 1 189 ? -8.055 8.578 -3.186 1 93.44 189 VAL A O 1
ATOM 1573 N N . ILE A 1 190 ? -8.586 6.465 -3.451 1 96.44 190 ILE A N 1
ATOM 1574 C CA . ILE A 1 190 ? -9.977 6.691 -3.055 1 96.44 190 ILE A CA 1
ATOM 1575 C C . ILE A 1 190 ? -10.023 7.133 -1.593 1 96.44 190 ILE A C 1
ATOM 1577 O O . ILE A 1 190 ? -10.789 8.039 -1.238 1 96.44 190 ILE A O 1
ATOM 1581 N N . SER A 1 191 ? -9.234 6.484 -0.719 1 96.12 191 SER A N 1
ATOM 1582 C CA . SER A 1 191 ? -9.148 6.914 0.673 1 96.12 191 SER A CA 1
ATOM 1583 C C . SER A 1 191 ? -8.719 8.375 0.774 1 96.12 191 SER A C 1
ATOM 1585 O O . SER A 1 191 ? -9.281 9.141 1.554 1 96.12 191 SER A O 1
ATOM 1587 N N . SER A 1 192 ? -7.762 8.758 -0.015 1 93.94 192 SER A N 1
ATOM 1588 C CA . SER A 1 192 ? -7.273 10.133 -0.029 1 93.94 192 SER A CA 1
ATOM 1589 C C . SER A 1 192 ? -8.367 11.102 -0.471 1 93.94 192 SER A C 1
ATOM 1591 O O . SER A 1 192 ? -8.5 12.188 0.089 1 93.94 192 SER A O 1
ATOM 1593 N N . LEU A 1 193 ? -9.102 10.688 -1.447 1 95.31 193 LEU A N 1
ATOM 1594 C CA . LEU A 1 193 ? -10.195 11.516 -1.945 1 95.31 193 LEU A CA 1
ATOM 1595 C C . LEU A 1 193 ? -11.242 11.734 -0.863 1 95.31 193 LEU A C 1
ATOM 1597 O O . LEU A 1 193 ? -11.781 12.844 -0.731 1 95.31 193 LEU A O 1
ATOM 1601 N N . PHE A 1 194 ? -11.531 10.734 -0.089 1 96.5 194 PHE A N 1
ATOM 1602 C CA . PHE A 1 194 ? -12.5 10.852 0.994 1 96.5 194 PHE A CA 1
ATOM 1603 C C . PHE A 1 194 ? -12.023 11.859 2.035 1 96.5 194 PHE A C 1
ATOM 1605 O O . PHE A 1 194 ? -12.812 12.672 2.529 1 96.5 194 PHE A O 1
ATOM 1612 N N . ILE A 1 195 ? -10.781 11.805 2.346 1 93.81 195 ILE A N 1
ATOM 1613 C CA . ILE A 1 195 ? -10.211 12.727 3.32 1 93.81 195 ILE A CA 1
ATOM 1614 C C . ILE A 1 195 ? -10.273 14.148 2.777 1 93.81 195 ILE A C 1
ATOM 1616 O O . ILE A 1 195 ? -10.648 15.078 3.496 1 93.81 195 ILE A O 1
ATOM 1620 N N . LEU A 1 196 ? -10.008 14.32 1.491 1 92.75 196 LEU A N 1
ATOM 1621 C CA . LEU A 1 196 ? -10.039 15.633 0.859 1 92.75 196 LEU A CA 1
ATOM 1622 C C . LEU A 1 196 ? -11.453 16.188 0.826 1 92.75 196 LEU A C 1
ATOM 1624 O O . LEU A 1 196 ? -11.664 17.375 1.08 1 92.75 196 LEU A O 1
ATOM 1628 N N . ILE A 1 197 ? -12.344 15.32 0.52 1 93.75 197 ILE A N 1
ATOM 1629 C CA . ILE A 1 197 ? -13.742 15.734 0.468 1 93.75 197 ILE A CA 1
ATOM 1630 C C . ILE A 1 197 ? -14.195 16.203 1.85 1 93.75 197 ILE A C 1
ATOM 1632 O O . ILE A 1 197 ? -14.82 17.25 1.981 1 93.75 197 ILE A O 1
ATOM 1636 N N . SER A 1 198 ? -13.891 15.391 2.836 1 92 198 SER A N 1
ATOM 1637 C CA . SER A 1 198 ? -14.258 15.75 4.199 1 92 198 SER A CA 1
ATOM 1638 C C . SER A 1 198 ? -13.633 17.078 4.609 1 92 198 SER A C 1
ATOM 1640 O O . SER A 1 198 ? -14.297 17.922 5.223 1 92 198 SER A O 1
ATOM 1642 N N . ALA A 1 199 ? -12.414 17.344 4.246 1 88.75 199 ALA A N 1
ATOM 1643 C CA . ALA A 1 199 ? -11.711 18.578 4.57 1 88.75 199 ALA A CA 1
ATOM 1644 C C . ALA A 1 199 ? -12.352 19.766 3.869 1 88.75 199 ALA A C 1
ATOM 1646 O O . ALA A 1 199 ? -12.492 20.844 4.461 1 88.75 199 ALA A O 1
ATOM 1647 N N . ARG A 1 200 ? -12.727 19.578 2.711 1 90.38 200 ARG A N 1
ATOM 1648 C CA . ARG A 1 200 ? -13.328 20.656 1.933 1 90.38 200 ARG A CA 1
ATOM 1649 C C . ARG A 1 200 ? -14.703 21.016 2.486 1 90.38 200 ARG A C 1
ATOM 1651 O O . ARG A 1 200 ? -15.07 22.203 2.523 1 90.38 200 ARG A O 1
ATOM 1658 N N . LEU A 1 201 ? -15.398 20.031 2.881 1 89.75 201 LEU A N 1
ATOM 1659 C CA . LEU A 1 201 ? -16.734 20.25 3.424 1 89.75 201 LEU A CA 1
ATOM 1660 C C . LEU A 1 201 ? -16.656 20.953 4.777 1 89.75 201 LEU A C 1
ATOM 1662 O O . LEU A 1 201 ? -17.547 21.719 5.133 1 89.75 201 LEU A O 1
ATOM 1666 N N . ASN A 1 202 ? -15.625 20.672 5.492 1 85 202 ASN A N 1
ATOM 1667 C CA . ASN A 1 202 ? -15.406 21.328 6.781 1 85 202 ASN A CA 1
ATOM 1668 C C . ASN A 1 202 ? -15 22.781 6.613 1 85 202 ASN A C 1
ATOM 1670 O O . ASN A 1 202 ? -15.414 23.641 7.398 1 85 202 ASN A O 1
ATOM 1674 N N . LYS A 1 203 ? -14.156 23.109 5.672 1 78.44 203 LYS A N 1
ATOM 1675 C CA . LYS A 1 203 ? -13.727 24.484 5.414 1 78.44 203 LYS A CA 1
ATOM 1676 C C . LYS A 1 203 ? -14.891 25.359 4.965 1 78.44 203 LYS A C 1
ATOM 1678 O O . LYS A 1 203 ? -14.969 26.531 5.32 1 78.44 203 LYS A O 1
ATOM 1683 N N . LYS A 1 204 ? -15.766 24.906 4.273 1 72 204 LYS A N 1
ATOM 1684 C CA . LYS A 1 204 ? -16.922 25.656 3.795 1 72 204 LYS A CA 1
ATOM 1685 C C . LYS A 1 204 ? -17.844 26.047 4.945 1 72 204 LYS A C 1
ATOM 1687 O O . LYS A 1 204 ? -18.5 27.094 4.906 1 72 204 LYS A O 1
ATOM 1692 N N . LYS A 1 205 ? -17.859 25.297 5.906 1 64.44 205 LYS A N 1
ATOM 1693 C CA . LYS A 1 205 ? -18.703 25.609 7.062 1 64.44 205 LYS A CA 1
ATOM 1694 C C . LYS A 1 205 ? -18.172 26.828 7.816 1 64.44 205 LYS A C 1
ATOM 1696 O O . LYS A 1 205 ? -18.953 27.656 8.289 1 64.44 205 LYS A O 1
ATOM 1701 N N . HIS A 1 206 ? -16.844 26.891 7.82 1 60.62 206 HIS A N 1
ATOM 1702 C CA . HIS A 1 206 ? -16.266 28.031 8.531 1 60.62 206 HIS A CA 1
ATOM 1703 C C . HIS A 1 206 ? -16.453 29.328 7.75 1 60.62 206 HIS A C 1
ATOM 1705 O O . HIS A 1 206 ? -16.516 30.406 8.344 1 60.62 206 HIS A O 1
ATOM 1711 N N . LEU A 1 207 ? -16.625 29.156 6.512 1 60.59 207 LEU A N 1
ATOM 1712 C CA . LEU A 1 207 ? -16.828 30.359 5.719 1 60.59 207 LEU A CA 1
ATOM 1713 C C . LEU A 1 207 ? -18.297 30.812 5.773 1 60.59 207 LEU A C 1
ATOM 1715 O O . LEU A 1 207 ? -18.578 32 5.613 1 60.59 207 LEU A O 1
ATOM 1719 N N . VAL A 1 208 ? -19.172 29.891 5.957 1 53.91 208 VAL A N 1
ATOM 1720 C CA . VAL A 1 208 ? -20.578 30.297 6.008 1 53.91 208 VAL A CA 1
ATOM 1721 C C . VAL A 1 208 ? -20.922 30.766 7.418 1 53.91 208 VAL A C 1
ATOM 1723 O O . VAL A 1 208 ? -21.891 31.531 7.605 1 53.91 208 VAL A O 1
ATOM 1726 N N . LYS A 1 209 ? -20.344 30.266 8.398 1 54.72 209 LYS A N 1
ATOM 1727 C CA . LYS A 1 209 ? -20.703 30.75 9.734 1 54.72 209 LYS A CA 1
ATOM 1728 C C . LYS A 1 209 ? -20.031 32.094 10.023 1 54.72 209 LYS A C 1
ATOM 1730 O O . LYS A 1 209 ? -20.375 32.781 11 1 54.72 209 LYS A O 1
ATOM 1735 N N . GLY A 1 210 ? -19.078 32.438 9.344 1 41.97 210 GLY A N 1
ATOM 1736 C CA . GLY A 1 210 ? -18.625 33.781 9.555 1 41.97 210 GLY A CA 1
ATOM 1737 C C . GLY A 1 210 ? -19.312 34.781 8.641 1 41.97 210 GLY A C 1
ATOM 1738 O O . GLY A 1 210 ? -19.844 34.406 7.59 1 41.97 210 GLY A O 1
ATOM 1739 N N . MET B 1 1 ? 28.422 25.094 6.414 1 54 1 MET B N 1
ATOM 1740 C CA . MET B 1 1 ? 28.406 23.797 7.09 1 54 1 MET B CA 1
ATOM 1741 C C . MET B 1 1 ? 27.422 22.844 6.418 1 54 1 MET B C 1
ATOM 1743 O O . MET B 1 1 ? 27.734 21.672 6.223 1 54 1 MET B O 1
ATOM 1747 N N . LYS B 1 2 ? 26.281 23.375 5.98 1 62.03 2 LYS B N 1
ATOM 1748 C CA . LYS B 1 2 ? 25.297 22.547 5.293 1 62.03 2 LYS B CA 1
ATOM 1749 C C . LYS B 1 2 ? 25.844 22.031 3.967 1 62.03 2 LYS B C 1
ATOM 1751 O O . LYS B 1 2 ? 25.641 20.859 3.617 1 62.03 2 LYS B O 1
ATOM 1756 N N . ASN B 1 3 ? 26.719 22.625 3.486 1 77 3 ASN B N 1
ATOM 1757 C CA . ASN B 1 3 ? 27.25 22.328 2.162 1 77 3 ASN B CA 1
ATOM 1758 C C . ASN B 1 3 ? 28.266 21.188 2.213 1 77 3 ASN B C 1
ATOM 1760 O O . ASN B 1 3 ? 28.234 20.297 1.373 1 77 3 ASN B O 1
ATOM 1764 N N . LYS B 1 4 ? 29.062 21.234 3.25 1 86.31 4 LYS B N 1
ATOM 1765 C CA . LYS B 1 4 ? 30.094 20.203 3.348 1 86.31 4 LYS B CA 1
ATOM 1766 C C . LYS B 1 4 ? 29.484 18.828 3.623 1 86.31 4 LYS B C 1
ATOM 1768 O O . LYS B 1 4 ? 29.969 17.812 3.127 1 86.31 4 LYS B O 1
ATOM 1773 N N . PHE B 1 5 ? 28.469 18.891 4.371 1 91.25 5 PHE B N 1
ATOM 1774 C CA . PHE B 1 5 ? 27.781 17.656 4.715 1 91.25 5 PHE B CA 1
ATOM 1775 C C . PHE B 1 5 ? 27.125 17.031 3.486 1 91.25 5 PHE B C 1
ATOM 1777 O O . PHE B 1 5 ? 27.219 15.82 3.27 1 91.25 5 PHE B O 1
ATOM 1784 N N . ALA B 1 6 ? 26.562 17.859 2.686 1 91.38 6 ALA B N 1
ATOM 1785 C CA . ALA B 1 6 ? 25.922 17.406 1.456 1 91.38 6 ALA B CA 1
ATOM 1786 C C . ALA B 1 6 ? 26.953 16.844 0.478 1 91.38 6 ALA B C 1
ATOM 1788 O O . ALA B 1 6 ? 26.703 15.836 -0.188 1 91.38 6 ALA B O 1
ATOM 1789 N N . LEU B 1 7 ? 28.031 17.484 0.409 1 92.44 7 LEU B N 1
ATOM 1790 C CA . LEU B 1 7 ? 29.109 17.016 -0.461 1 92.44 7 LEU B CA 1
ATOM 1791 C C . LEU B 1 7 ? 29.656 15.68 0.018 1 92.44 7 LEU B C 1
ATOM 1793 O O . LEU B 1 7 ? 29.938 14.789 -0.793 1 92.44 7 LEU B O 1
ATOM 1797 N N . ALA B 1 8 ? 29.875 15.57 1.287 1 95.81 8 ALA B N 1
ATOM 1798 C CA . ALA B 1 8 ? 30.344 14.32 1.864 1 95.81 8 ALA B CA 1
ATOM 1799 C C . ALA B 1 8 ? 29.375 13.172 1.571 1 95.81 8 ALA B C 1
ATOM 1801 O O . ALA B 1 8 ? 29.797 12.07 1.207 1 95.81 8 ALA B O 1
ATOM 1802 N N . LEU B 1 9 ? 28.141 13.492 1.725 1 96.94 9 LEU B N 1
ATOM 1803 C CA . LEU B 1 9 ? 27.125 12.484 1.477 1 96.94 9 LEU B CA 1
ATOM 1804 C C . LEU B 1 9 ? 27.094 12.078 0.008 1 96.94 9 LEU B C 1
ATOM 1806 O O . LEU B 1 9 ? 27.016 10.891 -0.31 1 96.94 9 LEU B O 1
ATOM 1810 N N . ALA B 1 10 ? 27.125 13.031 -0.849 1 97.12 10 ALA B N 1
ATOM 1811 C CA . ALA B 1 10 ? 27.156 12.75 -2.281 1 97.12 10 ALA B CA 1
ATOM 1812 C C . ALA B 1 10 ? 28.375 11.883 -2.635 1 97.12 10 ALA B C 1
ATOM 1814 O O . ALA B 1 10 ? 28.234 10.875 -3.336 1 97.12 10 ALA B O 1
ATOM 1815 N N . SER B 1 11 ? 29.516 12.281 -2.133 1 97.69 11 SER B N 1
ATOM 1816 C CA . SER B 1 11 ? 30.766 11.57 -2.432 1 97.69 11 SER B CA 1
ATOM 1817 C C . SER B 1 11 ? 30.719 10.141 -1.904 1 97.69 11 SER B C 1
ATOM 1819 O O . SER B 1 11 ? 31.109 9.203 -2.604 1 97.69 11 SER B O 1
ATOM 1821 N N . LEU B 1 12 ? 30.25 10.008 -0.709 1 98.12 12 LEU B N 1
ATOM 1822 C CA . LEU B 1 12 ? 30.172 8.688 -0.095 1 98.12 12 LEU B CA 1
ATOM 1823 C C . LEU B 1 12 ? 29.203 7.789 -0.851 1 98.12 12 LEU B C 1
ATOM 1825 O O . LEU B 1 12 ? 29.484 6.609 -1.073 1 98.12 12 LEU B O 1
ATOM 1829 N N . ALA B 1 13 ? 28.062 8.328 -1.218 1 98.62 13 ALA B N 1
ATOM 1830 C CA . ALA B 1 13 ? 27.062 7.551 -1.934 1 98.62 13 ALA B CA 1
ATOM 1831 C C . ALA B 1 13 ? 27.562 7.133 -3.311 1 98.62 13 ALA B C 1
ATOM 1833 O O . ALA B 1 13 ? 27.406 5.977 -3.711 1 98.62 13 ALA B O 1
ATOM 1834 N N . TRP B 1 14 ? 28.203 8.07 -4.008 1 98.62 14 TRP B N 1
ATOM 1835 C CA . TRP B 1 14 ? 28.797 7.73 -5.301 1 98.62 14 TRP B CA 1
ATOM 1836 C C . TRP B 1 14 ? 29.875 6.664 -5.141 1 98.62 14 TRP B C 1
ATOM 1838 O O . TRP B 1 14 ? 29.938 5.707 -5.914 1 98.62 14 TRP B O 1
ATOM 1848 N N . PHE B 1 15 ? 30.703 6.898 -4.172 1 98.69 15 PHE B N 1
ATOM 1849 C CA . PHE B 1 15 ? 31.781 5.945 -3.932 1 98.69 15 PHE B CA 1
ATOM 1850 C C . PHE B 1 15 ? 31.219 4.555 -3.656 1 98.69 15 PHE B C 1
ATOM 1852 O O . PHE B 1 15 ? 31.703 3.566 -4.211 1 98.69 15 PHE B O 1
ATOM 1859 N N . ALA B 1 16 ? 30.219 4.438 -2.811 1 98.62 16 ALA B N 1
ATOM 1860 C CA . ALA B 1 16 ? 29.625 3.158 -2.439 1 98.62 16 ALA B CA 1
ATOM 1861 C C . ALA B 1 16 ? 29.016 2.465 -3.656 1 98.62 16 ALA B C 1
ATOM 1863 O O . ALA B 1 16 ? 29.25 1.274 -3.879 1 98.62 16 ALA B O 1
ATOM 1864 N N . VAL B 1 17 ? 28.266 3.227 -4.504 1 98.75 17 VAL B N 1
ATOM 1865 C CA . VAL B 1 17 ? 27.578 2.674 -5.664 1 98.75 17 VAL B CA 1
ATOM 1866 C C . VAL B 1 17 ? 28.609 2.227 -6.707 1 98.75 17 VAL B C 1
ATOM 1868 O O . VAL B 1 17 ? 28.5 1.133 -7.266 1 98.75 17 VAL B O 1
ATOM 1871 N N . ILE B 1 18 ? 29.609 3.055 -6.949 1 98.38 18 ILE B N 1
ATOM 1872 C CA . ILE B 1 18 ? 30.641 2.742 -7.938 1 98.38 18 ILE B CA 1
ATOM 1873 C C . ILE B 1 18 ? 31.469 1.546 -7.465 1 98.38 18 ILE B C 1
ATOM 1875 O O . ILE B 1 18 ? 31.766 0.647 -8.25 1 98.38 18 ILE B O 1
ATOM 1879 N N . LEU B 1 19 ? 31.797 1.578 -6.184 1 98.25 19 LEU B N 1
ATOM 1880 C CA . LEU B 1 19 ? 32.531 0.455 -5.629 1 98.25 19 LEU B CA 1
ATOM 1881 C C . LEU B 1 19 ? 31.766 -0.849 -5.801 1 98.25 19 LEU B C 1
ATOM 1883 O O . LEU B 1 19 ? 32.344 -1.855 -6.238 1 98.25 19 LEU B O 1
ATOM 1887 N N . GLN B 1 20 ? 30.5 -0.864 -5.488 1 98.19 20 GLN B N 1
ATOM 1888 C CA . GLN B 1 20 ? 29.688 -2.07 -5.625 1 98.19 20 GLN B CA 1
ATOM 1889 C C . GLN B 1 20 ? 29.609 -2.506 -7.086 1 98.19 20 GLN B C 1
ATOM 1891 O O . GLN B 1 20 ? 29.672 -3.699 -7.387 1 98.19 20 GLN B O 1
ATOM 1896 N N . LEU B 1 21 ? 29.453 -1.513 -7.965 1 97.81 21 LEU B N 1
ATOM 1897 C CA . LEU B 1 21 ? 29.406 -1.822 -9.391 1 97.81 21 LEU B CA 1
ATOM 1898 C C . LEU B 1 21 ? 30.703 -2.471 -9.852 1 97.81 21 LEU B C 1
ATOM 1900 O O . LEU B 1 21 ? 30.688 -3.469 -10.57 1 97.81 21 LEU B O 1
ATOM 1904 N N . LEU B 1 22 ? 31.844 -1.937 -9.438 1 97.19 22 LEU B N 1
ATOM 1905 C CA . LEU B 1 22 ? 33.156 -2.469 -9.82 1 97.19 22 LEU B CA 1
ATOM 1906 C C . LEU B 1 22 ? 33.344 -3.879 -9.273 1 97.19 22 LEU B C 1
ATOM 1908 O O . LEU B 1 22 ? 33.875 -4.746 -9.961 1 97.19 22 LEU B O 1
ATOM 1912 N N . ILE B 1 23 ? 32.906 -4.09 -8.07 1 96.88 23 ILE B N 1
ATOM 1913 C CA . ILE B 1 23 ? 32.969 -5.418 -7.469 1 96.88 23 ILE B CA 1
ATOM 1914 C C . ILE B 1 23 ? 32.156 -6.402 -8.281 1 96.88 23 ILE B C 1
ATOM 1916 O O . ILE B 1 23 ? 32.594 -7.52 -8.562 1 96.88 23 ILE B O 1
ATOM 1920 N N . MET B 1 24 ? 30.922 -5.926 -8.68 1 96.25 24 MET B N 1
ATOM 1921 C CA . MET B 1 24 ? 30.016 -6.781 -9.453 1 96.25 24 MET B CA 1
ATOM 1922 C C . MET B 1 24 ? 30.609 -7.074 -10.828 1 96.25 24 MET B C 1
ATOM 1924 O O . MET B 1 24 ? 30.469 -8.188 -11.344 1 96.25 24 MET B O 1
ATOM 1928 N N . LEU B 1 25 ? 31.312 -6.129 -11.406 1 95.56 25 LEU B N 1
ATOM 1929 C CA . LEU B 1 25 ? 31.891 -6.277 -12.742 1 95.56 25 LEU B CA 1
ATOM 1930 C C . LEU B 1 25 ? 33.125 -7.172 -12.711 1 95.56 25 LEU B C 1
ATOM 1932 O O . LEU B 1 25 ? 33.469 -7.785 -13.719 1 95.56 25 LEU B O 1
ATOM 1936 N N . LYS B 1 26 ? 33.75 -7.297 -11.656 1 93.69 26 LYS B N 1
ATOM 1937 C CA . LYS B 1 26 ? 34.969 -8.094 -11.523 1 93.69 26 LYS B CA 1
ATOM 1938 C C . LYS B 1 26 ? 34.625 -9.57 -11.367 1 93.69 26 LYS B C 1
ATOM 1940 O O . LYS B 1 26 ? 35.5 -10.422 -11.516 1 93.69 26 LYS B O 1
ATOM 1945 N N . ASN B 1 27 ? 33.344 -9.797 -11.094 1 89.69 27 ASN B N 1
ATOM 1946 C CA . ASN B 1 27 ? 32.969 -11.195 -11.023 1 89.69 27 ASN B CA 1
ATOM 1947 C C . ASN B 1 27 ? 33.125 -11.891 -12.375 1 89.69 27 ASN B C 1
ATOM 1949 O O . ASN B 1 27 ? 32.438 -11.57 -13.328 1 89.69 27 ASN B O 1
ATOM 1953 N N . PRO B 1 28 ? 34.031 -12.773 -12.477 1 87.25 28 PRO B N 1
ATOM 1954 C CA . PRO B 1 28 ? 34.344 -13.414 -13.766 1 87.25 28 PRO B CA 1
ATOM 1955 C C . PRO B 1 28 ? 33.188 -14.273 -14.266 1 87.25 28 PRO B C 1
ATOM 1957 O O . PRO B 1 28 ? 33.094 -14.57 -15.461 1 87.25 28 PRO B O 1
ATOM 1960 N N . ASN B 1 29 ? 32.281 -14.734 -13.469 1 89.12 29 ASN B N 1
ATOM 1961 C CA . ASN B 1 29 ? 31.203 -15.641 -13.836 1 89.12 29 ASN B CA 1
ATOM 1962 C C . ASN B 1 29 ? 30 -14.883 -14.391 1 89.12 29 ASN B C 1
ATOM 1964 O O . ASN B 1 29 ? 29 -15.492 -14.789 1 89.12 29 ASN B O 1
ATOM 1968 N N . SER B 1 30 ? 30.109 -13.594 -14.406 1 86.12 30 SER B N 1
ATOM 1969 C CA . SER B 1 30 ? 28.984 -12.805 -14.875 1 86.12 30 SER B CA 1
ATOM 1970 C C . SER B 1 30 ? 29.359 -11.938 -16.062 1 86.12 30 SER B C 1
ATOM 1972 O O . SER B 1 30 ? 30.453 -11.359 -16.094 1 86.12 30 SER B O 1
ATOM 1974 N N . HIS B 1 31 ? 28.531 -11.93 -17.016 1 92.31 31 HIS B N 1
ATOM 1975 C CA . HIS B 1 31 ? 28.688 -11.047 -18.172 1 92.31 31 HIS B CA 1
ATOM 1976 C C . HIS B 1 31 ? 28.219 -9.633 -17.844 1 92.31 31 HIS B C 1
ATOM 1978 O O . HIS B 1 31 ? 27.469 -9.422 -16.891 1 92.31 31 HIS B O 1
ATOM 1984 N N . PHE B 1 32 ? 28.719 -8.75 -18.625 1 94.69 32 PHE B N 1
ATOM 1985 C CA . PHE B 1 32 ? 28.438 -7.332 -18.438 1 94.69 32 PHE B CA 1
ATOM 1986 C C . PHE B 1 32 ? 26.938 -7.078 -18.375 1 94.69 32 PHE B C 1
ATOM 1988 O O . PHE B 1 32 ? 26.469 -6.395 -17.469 1 94.69 32 PHE B O 1
ATOM 1995 N N . ILE B 1 33 ? 26.219 -7.629 -19.297 1 94.25 33 ILE B N 1
ATOM 1996 C CA . ILE B 1 33 ? 24.781 -7.398 -19.391 1 94.25 33 ILE B CA 1
ATOM 1997 C C . ILE B 1 33 ? 24.078 -7.941 -18.141 1 94.25 33 ILE B C 1
ATOM 1999 O O . ILE B 1 33 ? 23.203 -7.289 -17.578 1 94.25 33 ILE B O 1
ATOM 2003 N N . ASP B 1 34 ? 24.438 -9.125 -17.688 1 95.06 34 ASP B N 1
ATOM 2004 C CA . ASP B 1 34 ? 23.891 -9.727 -16.484 1 95.06 34 ASP B CA 1
ATOM 2005 C C . ASP B 1 34 ? 24.172 -8.852 -15.258 1 95.06 34 ASP B C 1
ATOM 2007 O O . ASP B 1 34 ? 23.297 -8.664 -14.406 1 95.06 34 ASP B O 1
ATOM 2011 N N . THR B 1 35 ? 25.422 -8.406 -15.25 1 96.5 35 THR B N 1
ATOM 2012 C CA . THR B 1 35 ? 25.812 -7.547 -14.141 1 96.5 35 THR B CA 1
ATOM 2013 C C . THR B 1 35 ? 24.969 -6.281 -14.094 1 96.5 35 THR B C 1
ATOM 2015 O O . THR B 1 35 ? 24.516 -5.867 -13.031 1 96.5 35 THR B O 1
ATOM 2018 N N . MET B 1 36 ? 24.703 -5.711 -15.219 1 96.5 36 MET B N 1
ATOM 2019 C CA . MET B 1 36 ? 23.891 -4.496 -15.289 1 96.5 36 MET B CA 1
ATOM 2020 C C . MET B 1 36 ? 22.453 -4.785 -14.891 1 96.5 36 MET B C 1
ATOM 2022 O O . MET B 1 36 ? 21.828 -3.992 -14.172 1 96.5 36 MET B O 1
ATOM 2026 N N . ILE B 1 37 ? 21.922 -5.855 -15.336 1 96.25 37 ILE B N 1
ATOM 2027 C CA . ILE B 1 37 ? 20.578 -6.254 -14.969 1 96.25 37 ILE B CA 1
ATOM 2028 C C . ILE B 1 37 ? 20.484 -6.422 -13.453 1 96.25 37 ILE B C 1
ATOM 2030 O O . ILE B 1 37 ? 19.547 -5.914 -12.82 1 96.25 37 ILE B O 1
ATOM 2034 N N . ARG B 1 38 ? 21.469 -7.074 -12.914 1 96.62 38 ARG B N 1
ATOM 2035 C CA . ARG B 1 38 ? 21.484 -7.297 -11.469 1 96.62 38 ARG B CA 1
ATOM 2036 C C . ARG B 1 38 ? 21.625 -5.98 -10.719 1 96.62 38 ARG B C 1
ATOM 2038 O O . ARG B 1 38 ? 20.906 -5.734 -9.742 1 96.62 38 ARG B O 1
ATOM 2045 N N . PHE B 1 39 ? 22.547 -5.141 -11.227 1 97.81 39 PHE B N 1
ATOM 2046 C CA . PHE B 1 39 ? 22.812 -3.852 -10.586 1 97.81 39 PHE B CA 1
ATOM 2047 C C . PHE B 1 39 ? 21.531 -3.029 -10.5 1 97.81 39 PHE B C 1
ATOM 2049 O O . PHE B 1 39 ? 21.188 -2.525 -9.43 1 97.81 39 PHE B O 1
ATOM 2056 N N . PHE B 1 40 ? 20.734 -3.014 -11.539 1 97.5 40 PHE B N 1
ATOM 2057 C CA . PHE B 1 40 ? 19.547 -2.156 -11.602 1 97.5 40 PHE B CA 1
ATOM 2058 C C . PHE B 1 40 ? 18.328 -2.863 -11.016 1 97.5 40 PHE B C 1
ATOM 2060 O O . PHE B 1 40 ? 17.25 -2.287 -10.953 1 97.5 40 PHE B O 1
ATOM 2067 N N . SER B 1 41 ? 18.516 -4.074 -10.516 1 98 41 SER B N 1
ATOM 2068 C CA . SER B 1 41 ? 17.422 -4.812 -9.891 1 98 41 SER B CA 1
ATOM 2069 C C . SER B 1 41 ? 17.391 -4.59 -8.383 1 98 41 SER B C 1
ATOM 2071 O O . SER B 1 41 ? 16.375 -4.871 -7.73 1 98 41 SER B O 1
ATOM 2073 N N . TYR B 1 42 ? 18.5 -4.145 -7.836 1 98.25 42 TYR B N 1
ATOM 2074 C CA . TYR B 1 42 ? 18.594 -3.973 -6.391 1 98.25 42 TYR B CA 1
ATOM 2075 C C . TYR B 1 42 ? 18 -2.635 -5.965 1 98.25 42 TYR B C 1
ATOM 2077 O O . TYR B 1 42 ? 18.484 -1.576 -6.375 1 98.25 42 TYR B O 1
ATOM 2085 N N . PHE B 1 43 ? 16.938 -2.686 -5.117 1 98.56 43 PHE B N 1
ATOM 2086 C CA . PHE B 1 43 ? 16.391 -1.473 -4.52 1 98.56 43 PHE B CA 1
ATOM 2087 C C . PHE B 1 43 ? 17.484 -0.673 -3.822 1 98.56 43 PHE B C 1
ATOM 2089 O O . PHE B 1 43 ? 17.484 0.559 -3.875 1 98.56 43 PHE B O 1
ATOM 2096 N N . THR B 1 44 ? 18.422 -1.358 -3.162 1 98.31 44 THR B N 1
ATOM 2097 C CA . THR B 1 44 ? 19.531 -0.777 -2.428 1 98.31 44 THR B CA 1
ATOM 2098 C C . THR B 1 44 ? 20.391 0.093 -3.344 1 98.31 44 THR B C 1
ATOM 2100 O O . THR B 1 44 ? 20.703 1.241 -3.01 1 98.31 44 THR B O 1
ATOM 2103 N N . LEU B 1 45 ? 20.703 -0.459 -4.449 1 98.69 45 LEU B N 1
ATOM 2104 C CA . LEU B 1 45 ? 21.594 0.269 -5.348 1 98.69 45 LEU B CA 1
ATOM 2105 C C . LEU B 1 45 ? 20.875 1.428 -6.016 1 98.69 45 LEU B C 1
ATOM 2107 O O . LEU B 1 45 ? 21.422 2.518 -6.164 1 98.69 45 LEU B O 1
ATOM 2111 N N . LEU B 1 46 ? 19.625 1.182 -6.379 1 98.69 46 LEU B N 1
ATOM 2112 C CA . LEU B 1 46 ? 18.828 2.25 -6.973 1 98.69 46 LEU B CA 1
ATOM 2113 C C . LEU B 1 46 ? 18.641 3.4 -5.988 1 98.69 46 LEU B C 1
ATOM 2115 O O . LEU B 1 46 ? 18.75 4.57 -6.367 1 98.69 46 LEU B O 1
ATOM 2119 N N . THR B 1 47 ? 18.375 3.09 -4.773 1 98.75 47 THR B N 1
ATOM 2120 C CA . THR B 1 47 ? 18.141 4.117 -3.764 1 98.75 47 THR B CA 1
ATOM 2121 C C . THR B 1 47 ? 19.422 4.871 -3.441 1 98.75 47 THR B C 1
ATOM 2123 O O . THR B 1 47 ? 19.406 6.098 -3.305 1 98.75 47 THR B O 1
ATOM 2126 N N . ASN B 1 48 ? 20.531 4.18 -3.297 1 98.81 48 ASN B N 1
ATOM 2127 C CA . ASN B 1 48 ? 21.797 4.859 -3.068 1 98.81 48 ASN B CA 1
ATOM 2128 C C . ASN B 1 48 ? 22.188 5.734 -4.258 1 98.81 48 ASN B C 1
ATOM 2130 O O . ASN B 1 48 ? 22.812 6.789 -4.082 1 98.81 48 ASN B O 1
ATOM 2134 N N . LEU B 1 49 ? 21.859 5.262 -5.445 1 98.69 49 LEU B N 1
ATOM 2135 C CA . LEU B 1 49 ? 22.062 6.094 -6.629 1 98.69 49 LEU B CA 1
ATOM 2136 C C . LEU B 1 49 ? 21.234 7.363 -6.551 1 98.69 49 LEU B C 1
ATOM 2138 O O . LEU B 1 49 ? 21.719 8.453 -6.863 1 98.69 49 LEU B O 1
ATOM 2142 N N . MET B 1 50 ? 19.984 7.219 -6.125 1 98.5 50 MET B N 1
ATOM 2143 C CA . MET B 1 50 ? 19.125 8.383 -5.93 1 98.5 50 MET B CA 1
ATOM 2144 C C . MET B 1 50 ? 19.719 9.336 -4.898 1 98.5 50 MET B C 1
ATOM 2146 O O . MET B 1 50 ? 19.656 10.555 -5.074 1 98.5 50 MET B O 1
ATOM 2150 N N . VAL B 1 51 ? 20.25 8.758 -3.836 1 98.56 51 VAL B N 1
ATOM 2151 C CA . VAL B 1 51 ? 20.891 9.562 -2.797 1 98.56 51 VAL B CA 1
ATOM 2152 C C . VAL B 1 51 ? 22.062 10.336 -3.387 1 98.56 51 VAL B C 1
ATOM 2154 O O . VAL B 1 51 ? 22.203 11.539 -3.162 1 98.56 51 VAL B O 1
ATOM 2157 N N . ALA B 1 52 ? 22.938 9.633 -4.133 1 98.5 52 ALA B N 1
ATOM 2158 C CA . ALA B 1 52 ? 24.094 10.258 -4.746 1 98.5 52 ALA B CA 1
ATOM 2159 C C . ALA B 1 52 ? 23.688 11.414 -5.652 1 98.5 52 ALA B C 1
ATOM 2161 O O . ALA B 1 52 ? 24.25 12.516 -5.559 1 98.5 52 ALA B O 1
ATOM 2162 N N . VAL B 1 53 ? 22.703 11.203 -6.469 1 97.56 53 VAL B N 1
ATOM 2163 C CA . VAL B 1 53 ? 22.234 12.211 -7.414 1 97.56 53 VAL B CA 1
ATOM 2164 C C . VAL B 1 53 ? 21.594 13.367 -6.656 1 97.56 53 VAL B C 1
ATOM 2166 O O . VAL B 1 53 ? 21.875 14.539 -6.953 1 97.56 53 VAL B O 1
ATOM 2169 N N . TYR B 1 54 ? 20.75 13.023 -5.703 1 96.62 54 TYR B N 1
ATOM 2170 C CA . TYR B 1 54 ? 20.047 14.039 -4.918 1 96.62 54 TYR B CA 1
ATOM 2171 C C . TYR B 1 54 ? 21.031 14.984 -4.246 1 96.62 54 TYR B C 1
ATOM 2173 O O . TYR B 1 54 ? 20.922 16.203 -4.379 1 96.62 54 TYR B O 1
ATOM 2181 N N . PHE B 1 55 ? 22.031 14.477 -3.568 1 96.31 55 PHE B N 1
ATOM 2182 C CA . PHE B 1 55 ? 22.922 15.312 -2.777 1 96.31 55 PHE B CA 1
ATOM 2183 C C . PHE B 1 55 ? 23.938 16.016 -3.67 1 96.31 55 PHE B C 1
ATOM 2185 O O . PHE B 1 55 ? 24.484 17.062 -3.305 1 96.31 55 PHE B O 1
ATOM 2192 N N . THR B 1 56 ? 24.25 15.406 -4.867 1 94.94 56 THR B N 1
ATOM 2193 C CA . THR B 1 56 ? 25.031 16.141 -5.848 1 94.94 56 THR B CA 1
ATOM 2194 C C . THR B 1 56 ? 24.297 17.406 -6.293 1 94.94 56 THR B C 1
ATOM 2196 O O . THR B 1 56 ? 24.875 18.5 -6.305 1 94.94 56 THR B O 1
ATOM 2199 N N . TYR B 1 57 ? 23.016 17.172 -6.598 1 92.44 57 TYR B N 1
ATOM 2200 C CA . TYR B 1 57 ? 22.203 18.3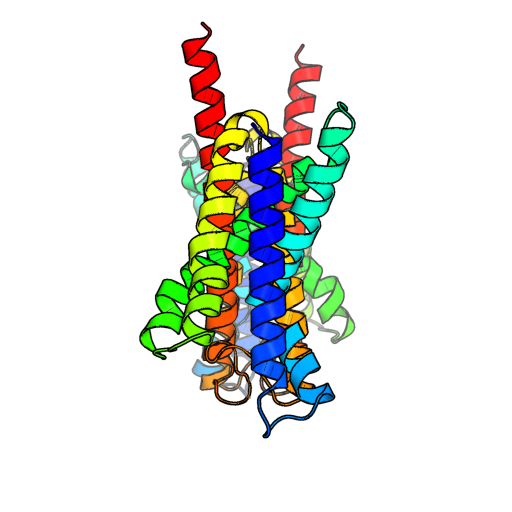12 -7.031 1 92.44 57 TYR B CA 1
ATOM 2201 C C . TYR B 1 57 ? 22 19.297 -5.895 1 92.44 57 TYR B C 1
ATOM 2203 O O . TYR B 1 57 ? 22.047 20.516 -6.105 1 92.44 57 TYR B O 1
ATOM 2211 N N . TYR B 1 58 ? 21.688 18.766 -4.754 1 90 58 TYR B N 1
ATOM 2212 C CA . TYR B 1 58 ? 21.5 19.594 -3.578 1 90 58 TYR B CA 1
ATOM 2213 C C . TYR B 1 58 ? 22.734 20.469 -3.328 1 90 58 TYR B C 1
ATOM 2215 O O . TYR B 1 58 ? 22.609 21.672 -3.076 1 90 58 TYR B O 1
ATOM 2223 N N . PHE B 1 59 ? 23.922 19.906 -3.414 1 88.19 59 PHE B N 1
ATOM 2224 C CA . PHE B 1 59 ? 25.172 20.625 -3.207 1 88.19 59 PHE B CA 1
ATOM 2225 C C . PHE B 1 59 ? 25.375 21.688 -4.27 1 88.19 59 PHE B C 1
ATOM 2227 O O . PHE B 1 59 ? 25.828 22.797 -3.965 1 88.19 59 PHE B O 1
ATOM 2234 N N . LYS B 1 60 ? 25.016 21.438 -5.48 1 86.31 60 LYS B N 1
ATOM 2235 C CA . LYS B 1 60 ? 25.203 22.375 -6.586 1 86.31 60 LYS B CA 1
ATOM 2236 C C . LYS B 1 60 ? 24.281 23.578 -6.438 1 86.31 60 LYS B C 1
ATOM 2238 O O . LYS B 1 60 ? 24.672 24.703 -6.73 1 86.31 60 LYS B O 1
ATOM 2243 N N . LEU B 1 61 ? 23.047 23.312 -6.004 1 80.88 61 LEU B N 1
ATOM 2244 C CA . LEU B 1 61 ? 22.062 24.375 -5.887 1 80.88 61 LEU B CA 1
ATOM 2245 C C . LEU B 1 61 ? 22.359 25.25 -4.668 1 80.88 61 LEU B C 1
ATOM 2247 O O . LEU B 1 61 ? 22.188 26.469 -4.715 1 80.88 61 LEU B O 1
ATOM 2251 N N . ILE B 1 62 ? 22.609 24.656 -3.631 1 68.12 62 ILE B N 1
ATOM 2252 C CA . ILE B 1 62 ? 22.906 25.422 -2.424 1 68.12 62 ILE B CA 1
ATOM 2253 C C . ILE B 1 62 ? 24.094 26.344 -2.666 1 68.12 62 ILE B C 1
ATOM 2255 O O . ILE B 1 62 ? 24.156 27.453 -2.119 1 68.12 62 ILE B O 1
ATOM 2259 N N . ARG B 1 63 ? 24.875 25.938 -3.402 1 65.19 63 ARG B N 1
ATOM 2260 C CA . ARG B 1 63 ? 26 26.812 -3.748 1 65.19 63 ARG B CA 1
ATOM 2261 C C . ARG B 1 63 ? 25.5 28.062 -4.453 1 65.19 63 ARG B C 1
ATOM 2263 O O . ARG B 1 63 ? 26.125 29.125 -4.348 1 65.19 63 ARG B O 1
ATOM 2270 N N . SER B 1 64 ? 24.328 27.984 -4.996 1 62.16 64 SER B N 1
ATOM 2271 C CA . SER B 1 64 ? 23.828 29.125 -5.746 1 62.16 64 SER B CA 1
ATOM 2272 C C . SER B 1 64 ? 23.031 30.078 -4.852 1 62.16 64 SER B C 1
ATOM 2274 O O . SER B 1 64 ? 22.609 31.141 -5.289 1 62.16 64 SER B O 1
ATOM 2276 N N . GLU B 1 65 ? 23.203 30.109 -3.564 1 60.62 65 GLU B N 1
ATOM 2277 C CA . GLU B 1 65 ? 22.672 30.953 -2.506 1 60.62 65 GLU B CA 1
ATOM 2278 C C . GLU B 1 65 ? 21.141 31.031 -2.584 1 60.62 65 GLU B C 1
ATOM 2280 O O . GLU B 1 65 ? 20.531 31.844 -1.896 1 60.62 65 GLU B O 1
ATOM 2285 N N . GLY B 1 66 ? 20.5 30.312 -3.473 1 60 66 GLY B N 1
ATOM 2286 C CA . GLY B 1 66 ? 19.062 30.469 -3.557 1 60 66 GLY B CA 1
ATOM 2287 C C . GLY B 1 66 ? 18.312 29.406 -2.773 1 60 66 GLY B C 1
ATOM 2288 O O . GLY B 1 66 ? 18.906 28.484 -2.219 1 60 66 GLY B O 1
ATOM 2289 N N . PRO B 1 67 ? 17.047 29.75 -2.484 1 66.69 67 PRO B N 1
ATOM 2290 C CA . PRO B 1 67 ? 16.188 28.766 -1.812 1 66.69 67 PRO B CA 1
ATOM 2291 C C . PRO B 1 67 ? 16.109 27.453 -2.564 1 66.69 67 PRO B C 1
ATOM 2293 O O . PRO B 1 67 ? 16.141 27.438 -3.797 1 66.69 67 PRO B O 1
ATOM 2296 N N . SER B 1 68 ? 16.312 26.375 -1.813 1 75.31 68 SER B N 1
ATOM 2297 C CA . SER B 1 68 ? 16.172 25.078 -2.441 1 75.31 68 SER B CA 1
ATOM 2298 C C . SER B 1 68 ? 14.82 24.938 -3.125 1 75.31 68 SER B C 1
ATOM 2300 O O . SER B 1 68 ? 13.789 25.344 -2.57 1 75.31 68 SER B O 1
ATOM 2302 N N . PRO B 1 69 ? 14.867 24.547 -4.387 1 82.38 69 PRO B N 1
ATOM 2303 C CA . PRO B 1 69 ? 13.602 24.328 -5.086 1 82.38 69 PRO B CA 1
ATOM 2304 C C . PRO B 1 69 ? 12.672 23.375 -4.336 1 82.38 69 PRO B C 1
ATOM 2306 O O . PRO B 1 69 ? 13.133 22.5 -3.6 1 82.38 69 PRO B O 1
ATOM 2309 N N . LYS B 1 70 ? 11.391 23.672 -4.488 1 82.88 70 LYS B N 1
ATOM 2310 C CA . LYS B 1 70 ? 10.328 22.938 -3.801 1 82.88 70 LYS B CA 1
ATOM 2311 C C . LYS B 1 70 ? 10.453 21.438 -4.027 1 82.88 70 LYS B C 1
ATOM 2313 O O . LYS B 1 70 ? 10.266 20.641 -3.1 1 82.88 70 LYS B O 1
ATOM 2318 N N . TYR B 1 71 ? 10.844 21.062 -5.227 1 84.44 71 TYR B N 1
ATOM 2319 C CA . TYR B 1 71 ? 10.906 19.641 -5.547 1 84.44 71 TYR B CA 1
ATOM 2320 C C . TYR B 1 71 ? 12.016 18.969 -4.758 1 84.44 71 TYR B C 1
ATOM 2322 O O . TYR B 1 71 ? 11.891 17.797 -4.383 1 84.44 71 TYR B O 1
ATOM 2330 N N . LEU B 1 72 ? 13.109 19.656 -4.484 1 85.31 72 LEU B N 1
ATOM 2331 C CA . LEU B 1 72 ? 14.211 19.094 -3.701 1 85.31 72 LEU B CA 1
ATOM 2332 C C . LEU B 1 72 ? 13.805 18.922 -2.242 1 85.31 72 LEU B C 1
ATOM 2334 O O . LEU B 1 72 ? 14.117 17.891 -1.627 1 85.31 72 LEU B O 1
ATOM 2338 N N . ARG B 1 73 ? 13.055 19.906 -1.803 1 86.44 73 ARG B N 1
ATOM 2339 C CA . ARG B 1 73 ? 12.586 19.844 -0.422 1 86.44 73 ARG B CA 1
ATOM 2340 C C . ARG B 1 73 ? 11.586 18.703 -0.236 1 86.44 73 ARG B C 1
ATOM 2342 O O . ARG B 1 73 ? 11.656 17.953 0.745 1 86.44 73 ARG B O 1
ATOM 2349 N N . LEU B 1 74 ? 10.789 18.547 -1.229 1 88.25 74 LEU B N 1
ATOM 2350 C CA . LEU B 1 74 ? 9.719 17.562 -1.141 1 88.25 74 LEU B CA 1
ATOM 2351 C C . LEU B 1 74 ? 10.258 16.156 -1.314 1 88.25 74 LEU B C 1
ATOM 2353 O O . LEU B 1 74 ? 9.672 15.195 -0.813 1 88.25 74 LEU B O 1
ATOM 2357 N N . SER B 1 75 ? 11.438 16.016 -1.919 1 94.19 75 SER B N 1
ATOM 2358 C CA . SER B 1 75 ? 11.961 14.695 -2.24 1 94.19 75 SER B CA 1
ATOM 2359 C C . SER B 1 75 ? 12.852 14.164 -1.118 1 94.19 75 SER B C 1
ATOM 2361 O O . SER B 1 75 ? 13.148 12.969 -1.07 1 94.19 75 SER B O 1
ATOM 2363 N N . LEU B 1 76 ? 13.227 15.039 -0.195 1 95.56 76 LEU B N 1
ATOM 2364 C CA . LEU B 1 76 ? 14.172 14.648 0.845 1 95.56 76 LEU B CA 1
ATOM 2365 C C . LEU B 1 76 ? 13.562 13.586 1.757 1 95.56 76 LEU B C 1
ATOM 2367 O O . LEU B 1 76 ? 14.203 12.586 2.068 1 95.56 76 LEU B O 1
ATOM 2371 N N . THR B 1 77 ? 12.344 13.82 2.107 1 96.75 77 THR B N 1
ATOM 2372 C CA . THR B 1 77 ? 11.734 12.93 3.086 1 96.75 77 THR B CA 1
ATOM 2373 C C . THR B 1 77 ? 11.492 11.547 2.484 1 96.75 77 THR B C 1
ATOM 2375 O O . THR B 1 77 ? 11.914 10.531 3.049 1 96.75 77 THR B O 1
ATOM 2378 N N . PRO B 1 78 ? 10.844 11.406 1.269 1 97.12 78 PRO B N 1
ATOM 2379 C CA . PRO B 1 78 ? 10.695 10.055 0.723 1 97.12 78 PRO B CA 1
ATOM 2380 C C . PRO B 1 78 ? 12.039 9.375 0.441 1 97.12 78 PRO B C 1
ATOM 2382 O O . PRO B 1 78 ? 12.188 8.172 0.676 1 97.12 78 PRO B O 1
ATOM 2385 N N . LEU B 1 79 ? 12.984 10.109 0.012 1 98.06 79 LEU B N 1
ATOM 2386 C CA . LEU B 1 79 ? 14.312 9.539 -0.205 1 98.06 79 LEU B CA 1
ATOM 2387 C C . LEU B 1 79 ? 14.891 9 1.098 1 98.06 79 LEU B C 1
ATOM 2389 O O . LEU B 1 79 ? 15.477 7.914 1.119 1 98.06 79 LEU B O 1
ATOM 2393 N N . THR B 1 80 ? 14.719 9.781 2.166 1 98.38 80 THR B N 1
ATOM 2394 C CA . THR B 1 80 ? 15.219 9.359 3.473 1 98.38 80 THR B CA 1
ATOM 2395 C C . THR B 1 80 ? 14.492 8.109 3.957 1 98.38 80 THR B C 1
ATOM 2397 O O . THR B 1 80 ? 15.117 7.195 4.496 1 98.38 80 THR B O 1
ATOM 2400 N N . VAL B 1 81 ? 13.203 8.086 3.695 1 98.38 81 VAL B N 1
ATOM 2401 C CA . VAL B 1 81 ? 12.422 6.914 4.07 1 98.38 81 VAL B CA 1
ATOM 2402 C C . VAL B 1 81 ? 12.969 5.68 3.357 1 98.38 81 VAL B C 1
ATOM 2404 O O . VAL B 1 81 ? 13.203 4.641 3.984 1 98.38 81 VAL B O 1
ATOM 2407 N N . TYR B 1 82 ? 13.195 5.809 2.1 1 98.62 82 TYR B N 1
ATOM 2408 C CA . TYR B 1 82 ? 13.641 4.68 1.292 1 98.62 82 TYR B CA 1
ATOM 2409 C C . TYR B 1 82 ? 15.008 4.188 1.755 1 98.62 82 TYR B C 1
ATOM 2411 O O . TYR B 1 82 ? 15.211 2.982 1.928 1 98.62 82 TYR B O 1
ATOM 2419 N N . ILE B 1 83 ? 15.914 5.109 1.982 1 98.81 83 ILE B N 1
ATOM 2420 C CA . ILE B 1 83 ? 17.281 4.707 2.312 1 98.81 83 ILE B CA 1
ATOM 2421 C C . ILE B 1 83 ? 17.328 4.137 3.729 1 98.81 83 ILE B C 1
ATOM 2423 O O . ILE B 1 83 ? 18.109 3.225 4.012 1 98.81 83 ILE B O 1
ATOM 2427 N N . VAL B 1 84 ? 16.531 4.637 4.621 1 98.69 84 VAL B N 1
ATOM 2428 C CA . VAL B 1 84 ? 16.453 4.098 5.977 1 98.69 84 VAL B CA 1
ATOM 2429 C C . VAL B 1 84 ? 15.906 2.668 5.93 1 98.69 84 VAL B C 1
ATOM 2431 O O . VAL B 1 84 ? 16.406 1.788 6.637 1 98.69 84 VAL B O 1
ATOM 2434 N N . ILE B 1 85 ? 14.945 2.459 5.062 1 98.56 85 ILE B N 1
ATOM 2435 C CA . ILE B 1 85 ? 14.375 1.12 4.941 1 98.56 85 ILE B CA 1
ATOM 2436 C C . ILE B 1 85 ? 15.406 0.18 4.32 1 98.56 85 ILE B C 1
ATOM 2438 O O . ILE B 1 85 ? 15.492 -0.994 4.688 1 98.56 85 ILE B O 1
ATOM 2442 N N . VAL B 1 86 ? 16.203 0.697 3.404 1 98.56 86 VAL B N 1
ATOM 2443 C CA . VAL B 1 86 ? 17.328 -0.071 2.879 1 98.56 86 VAL B CA 1
ATOM 2444 C C . VAL B 1 86 ? 18.188 -0.572 4.031 1 98.56 86 VAL B C 1
ATOM 2446 O O . VAL B 1 86 ? 18.531 -1.758 4.094 1 98.56 86 VAL B O 1
ATOM 2449 N N . GLY B 1 87 ? 18.562 0.33 4.914 1 98.5 87 GLY B N 1
ATOM 2450 C CA . GLY B 1 87 ? 19.359 -0.045 6.066 1 98.5 87 GLY B CA 1
ATOM 2451 C C . GLY B 1 87 ? 18.672 -1.038 6.98 1 98.5 87 GLY B C 1
ATOM 2452 O O . GLY B 1 87 ? 19.266 -2.031 7.395 1 98.5 87 GLY B O 1
ATOM 2453 N N . LEU B 1 88 ? 17.438 -0.832 7.254 1 97.81 88 LEU B N 1
ATOM 2454 C CA . LEU B 1 88 ? 16.688 -1.677 8.172 1 97.81 88 LEU B CA 1
ATOM 2455 C C . LEU B 1 88 ? 16.531 -3.088 7.609 1 97.81 88 LEU B C 1
ATOM 2457 O O . LEU B 1 88 ? 16.766 -4.07 8.312 1 97.81 88 LEU B O 1
ATOM 2461 N N . VAL B 1 89 ? 16.125 -3.129 6.34 1 97.19 89 VAL B N 1
ATOM 2462 C CA . VAL B 1 89 ? 15.906 -4.426 5.707 1 97.19 89 VAL B CA 1
ATOM 2463 C C . VAL B 1 89 ? 17.219 -5.199 5.656 1 97.19 89 VAL B C 1
ATOM 2465 O O . VAL B 1 89 ? 17.25 -6.41 5.879 1 97.19 89 VAL B O 1
ATOM 2468 N N . TYR B 1 90 ? 18.297 -4.512 5.387 1 97.12 90 TYR B N 1
ATOM 2469 C CA . TYR B 1 90 ? 19.594 -5.18 5.367 1 97.12 90 TYR B CA 1
ATOM 2470 C C . TYR B 1 90 ? 19.969 -5.703 6.75 1 97.12 90 TYR B C 1
ATOM 2472 O O . TYR B 1 90 ? 20.312 -6.871 6.906 1 97.12 90 TYR B O 1
ATOM 2480 N N . GLN B 1 91 ? 19.828 -4.848 7.805 1 96.25 91 GLN B N 1
ATOM 2481 C CA . GLN B 1 91 ? 20.266 -5.191 9.156 1 96.25 91 GLN B CA 1
ATOM 2482 C C . GLN B 1 91 ? 19.438 -6.344 9.719 1 96.25 91 GLN B C 1
ATOM 2484 O O . GLN B 1 91 ? 19.953 -7.176 10.469 1 96.25 91 GLN B O 1
ATOM 2489 N N . ILE B 1 92 ? 18.234 -6.465 9.289 1 95.12 92 ILE B N 1
ATOM 2490 C CA . ILE B 1 92 ? 17.328 -7.43 9.906 1 95.12 92 ILE B CA 1
ATOM 2491 C C . ILE B 1 92 ? 17.234 -8.68 9.039 1 95.12 92 ILE B C 1
ATOM 2493 O O . ILE B 1 92 ? 17.344 -9.805 9.539 1 95.12 92 ILE B O 1
ATOM 2497 N N . ALA B 1 93 ? 17.141 -8.492 7.754 1 93 93 ALA B N 1
ATOM 2498 C CA . ALA B 1 93 ? 16.781 -9.617 6.891 1 93 93 ALA B CA 1
ATOM 2499 C C . ALA B 1 93 ? 18.016 -10.156 6.16 1 93 93 ALA B C 1
ATOM 2501 O O . ALA B 1 93 ? 18.062 -11.344 5.82 1 93 93 ALA B O 1
ATOM 2502 N N . LEU B 1 94 ? 19.031 -9.336 5.957 1 92.88 94 LEU B N 1
ATOM 2503 C CA . LEU B 1 94 ? 20.078 -9.758 5.031 1 92.88 94 LEU B CA 1
ATOM 2504 C C . LEU B 1 94 ? 21.391 -9.977 5.758 1 92.88 94 LEU B C 1
ATOM 2506 O O . LEU B 1 94 ? 22.109 -10.938 5.469 1 92.88 94 LEU B O 1
ATOM 2510 N N . ARG B 1 95 ? 21.625 -9.219 6.707 1 92.19 95 ARG B N 1
ATOM 2511 C CA . ARG B 1 95 ? 22.906 -9.234 7.391 1 92.19 95 ARG B CA 1
ATOM 2512 C C . ARG B 1 95 ? 23.188 -10.602 8.008 1 92.19 95 ARG B C 1
ATOM 2514 O O . ARG B 1 95 ? 24.297 -11.117 7.918 1 92.19 95 ARG B O 1
ATOM 2521 N N . PRO B 1 96 ? 22.203 -11.266 8.562 1 94.06 96 PRO B N 1
ATOM 2522 C CA . PRO B 1 96 ? 22.469 -12.562 9.188 1 94.06 96 PRO B CA 1
ATOM 2523 C C . PRO B 1 96 ? 22.812 -13.656 8.172 1 94.06 96 PRO B C 1
ATOM 2525 O O . PRO B 1 96 ? 23.297 -14.719 8.555 1 94.06 96 PRO B O 1
ATOM 2528 N N . LEU B 1 97 ? 22.609 -13.383 6.91 1 91.62 97 LEU B N 1
ATOM 2529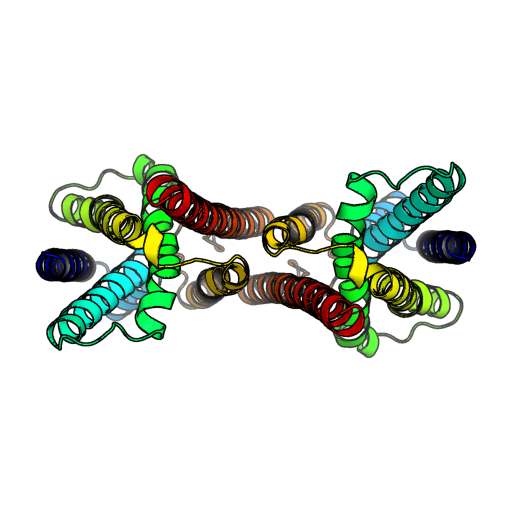 C CA . LEU B 1 97 ? 22.688 -14.43 5.895 1 91.62 97 LEU B CA 1
ATOM 2530 C C . LEU B 1 97 ? 24.078 -14.461 5.246 1 91.62 97 LEU B C 1
ATOM 2532 O O . LEU B 1 97 ? 24.391 -15.391 4.504 1 91.62 97 LEU B O 1
ATOM 2536 N N . TRP B 1 98 ? 24.797 -13.43 5.398 1 86.62 98 TRP B N 1
ATOM 2537 C CA . TRP B 1 98 ? 26.094 -13.461 4.738 1 86.62 98 TRP B CA 1
ATOM 2538 C C . TRP B 1 98 ? 27.125 -12.641 5.523 1 86.62 98 TRP B C 1
ATOM 2540 O O . TRP B 1 98 ? 26.766 -11.859 6.402 1 86.62 98 TRP B O 1
ATOM 2550 N N . SER B 1 99 ? 28.453 -12.898 5.273 1 92 99 SER B N 1
ATOM 2551 C CA . SER B 1 99 ? 29.594 -12.266 5.945 1 92 99 SER B CA 1
ATOM 2552 C C . SER B 1 99 ? 30.625 -11.758 4.941 1 92 99 SER B C 1
ATOM 2554 O O . SER B 1 99 ? 31.656 -12.391 4.742 1 92 99 SER B O 1
ATOM 2556 N N . PRO B 1 100 ? 30.203 -10.609 4.391 1 91.5 100 PRO B N 1
ATOM 2557 C CA . PRO B 1 100 ? 31.156 -10.078 3.41 1 91.5 100 PRO B CA 1
ATOM 2558 C C . PRO B 1 100 ? 32.5 -9.68 4.035 1 91.5 100 PRO B C 1
ATOM 2560 O O . PRO B 1 100 ? 32.562 -9.375 5.23 1 91.5 100 PRO B O 1
ATOM 2563 N N . THR B 1 101 ? 33.625 -9.758 3.244 1 94.38 101 THR B N 1
ATOM 2564 C CA . THR B 1 101 ? 34.969 -9.352 3.678 1 94.38 101 THR B CA 1
ATOM 2565 C C . THR B 1 101 ? 35.594 -8.398 2.664 1 94.38 101 THR B C 1
ATOM 2567 O O . THR B 1 101 ? 35.031 -8.18 1.581 1 94.38 101 THR B O 1
ATOM 2570 N N . GLY B 1 102 ? 36.594 -7.762 3.084 1 95.69 102 GLY B N 1
ATOM 2571 C CA . GLY B 1 102 ? 37.344 -6.891 2.176 1 95.69 102 GLY B CA 1
ATOM 2572 C C . GLY B 1 102 ? 36.5 -5.727 1.671 1 95.69 102 GLY B C 1
ATOM 2573 O O . GLY B 1 102 ? 35.812 -5.062 2.451 1 95.69 102 GLY B O 1
ATOM 2574 N N . LEU B 1 103 ? 36.656 -5.496 0.364 1 96 103 LEU B N 1
ATOM 2575 C CA . LEU B 1 103 ? 36 -4.352 -0.256 1 96 103 LEU B CA 1
ATOM 2576 C C . LEU B 1 103 ? 34.469 -4.535 -0.256 1 96 103 LEU B C 1
ATOM 2578 O O . LEU B 1 103 ? 33.75 -3.555 -0.183 1 96 103 LEU B O 1
ATOM 2582 N N . GLN B 1 104 ? 34.062 -5.773 -0.351 1 96.56 104 GLN B N 1
ATOM 2583 C CA . GLN B 1 104 ? 32.625 -6.027 -0.297 1 96.56 104 GLN B CA 1
ATOM 2584 C C . GLN B 1 104 ? 32.031 -5.621 1.054 1 96.56 104 GLN B C 1
ATOM 2586 O O . GLN B 1 104 ? 30.906 -5.129 1.129 1 96.56 104 GLN B O 1
ATOM 2591 N N . TRP B 1 105 ? 32.781 -5.883 2.107 1 97 105 TRP B N 1
ATOM 2592 C CA . TRP B 1 105 ? 32.344 -5.445 3.434 1 97 105 TRP B CA 1
ATOM 2593 C C . TRP B 1 105 ? 32.219 -3.928 3.494 1 97 105 TRP B C 1
ATOM 2595 O O . TRP B 1 105 ? 31.266 -3.398 4.043 1 97 105 TRP B O 1
ATOM 2605 N N . VAL B 1 106 ? 33.188 -3.273 2.957 1 97.75 106 VAL B N 1
ATOM 2606 C CA . VAL B 1 106 ? 33.188 -1.813 2.93 1 97.75 106 VAL B CA 1
ATOM 2607 C C . VAL B 1 106 ? 31.969 -1.312 2.17 1 97.75 106 VAL B C 1
ATOM 2609 O O . VAL B 1 106 ? 31.219 -0.458 2.666 1 97.75 106 VAL B O 1
ATOM 2612 N N . ALA B 1 107 ? 31.734 -1.862 0.981 1 97.88 107 ALA B N 1
ATOM 2613 C CA . ALA B 1 107 ? 30.594 -1.47 0.169 1 97.88 107 ALA B CA 1
ATOM 2614 C C . ALA B 1 107 ? 29.281 -1.713 0.917 1 97.88 107 ALA B C 1
ATOM 2616 O O . ALA B 1 107 ? 28.406 -0.846 0.943 1 97.88 107 ALA B O 1
ATOM 2617 N N . ASP B 1 108 ? 29.203 -2.816 1.529 1 97.88 108 ASP B N 1
ATOM 2618 C CA . ASP B 1 108 ? 27.984 -3.205 2.24 1 97.88 108 ASP B CA 1
ATOM 2619 C C . ASP B 1 108 ? 27.703 -2.244 3.391 1 97.88 108 ASP B C 1
ATOM 2621 O O . ASP B 1 108 ? 26.562 -1.802 3.562 1 97.88 108 ASP B O 1
ATOM 2625 N N . GLU B 1 109 ? 28.688 -1.955 4.168 1 97.94 109 GLU B N 1
ATOM 2626 C CA . GLU B 1 109 ? 28.516 -1.051 5.301 1 97.94 109 GLU B CA 1
ATOM 2627 C C . GLU B 1 109 ? 28.172 0.363 4.832 1 97.94 109 GLU B C 1
ATOM 2629 O O . GLU B 1 109 ? 27.375 1.06 5.465 1 97.94 109 GLU B O 1
ATOM 2634 N N . LEU B 1 110 ? 28.812 0.764 3.773 1 98.56 110 LEU B N 1
ATOM 2635 C CA . LEU B 1 110 ? 28.516 2.092 3.246 1 98.56 110 LEU B CA 1
ATOM 2636 C C . LEU B 1 110 ? 27.078 2.172 2.736 1 98.56 110 LEU B C 1
ATOM 2638 O O . LEU B 1 110 ? 26.344 3.105 3.07 1 98.56 110 LEU B O 1
ATOM 2642 N N . LEU B 1 111 ? 26.641 1.161 2.004 1 98.62 111 LEU B N 1
ATOM 2643 C CA . LEU B 1 111 ? 25.359 1.161 1.329 1 98.62 111 LEU B CA 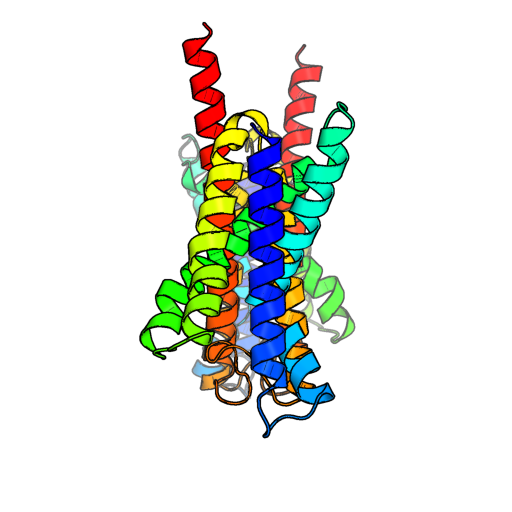1
ATOM 2644 C C . LEU B 1 111 ? 24.219 1 2.332 1 98.62 111 LEU B C 1
ATOM 2646 O O . LEU B 1 111 ? 23.125 1.525 2.125 1 98.62 111 LEU B O 1
ATOM 2650 N N . HIS B 1 112 ? 24.469 0.284 3.449 1 98.69 112 HIS B N 1
ATOM 2651 C CA . HIS B 1 112 ? 23.344 -0.142 4.277 1 98.69 112 HIS B CA 1
ATOM 2652 C C . HIS B 1 112 ? 23.438 0.469 5.672 1 98.69 112 HIS B C 1
ATOM 2654 O O . HIS B 1 112 ? 22.453 0.445 6.426 1 98.69 112 HIS B O 1
ATOM 2660 N N . THR B 1 113 ? 24.547 1 6.059 1 98.19 113 THR B N 1
ATOM 2661 C CA . THR B 1 113 ? 24.688 1.513 7.418 1 98.19 113 THR B CA 1
ATOM 2662 C C . THR B 1 113 ? 25.062 2.99 7.398 1 98.19 113 THR B C 1
ATOM 2664 O O . THR B 1 113 ? 24.297 3.84 7.859 1 98.19 113 THR B O 1
ATOM 2667 N N . VAL B 1 114 ? 26.172 3.322 6.75 1 98.56 114 VAL B N 1
ATOM 2668 C CA . VAL B 1 114 ? 26.75 4.656 6.848 1 98.56 114 VAL B CA 1
ATOM 2669 C C . VAL B 1 114 ? 25.875 5.66 6.102 1 98.56 114 VAL B C 1
ATOM 2671 O O . VAL B 1 114 ? 25.422 6.652 6.68 1 98.56 114 VAL B O 1
ATOM 2674 N N . VAL B 1 115 ? 25.594 5.352 4.82 1 98.69 115 VAL B N 1
ATOM 2675 C CA . VAL B 1 115 ? 24.828 6.281 4.004 1 98.69 115 VAL B CA 1
ATOM 2676 C C . VAL B 1 115 ? 23.422 6.449 4.594 1 98.69 115 VAL B C 1
ATOM 2678 O O . VAL B 1 115 ? 22.969 7.574 4.801 1 98.69 115 VAL B O 1
ATOM 2681 N N . PRO B 1 116 ? 22.734 5.355 4.984 1 98.75 116 PRO B N 1
ATOM 2682 C CA . PRO B 1 116 ? 21.422 5.508 5.594 1 98.75 116 PRO B CA 1
ATOM 2683 C C . PRO B 1 116 ? 21.438 6.375 6.852 1 98.75 116 PRO B C 1
ATOM 2685 O O . PRO B 1 116 ? 20.594 7.258 7.016 1 98.75 116 PRO B O 1
ATOM 2688 N N . ILE B 1 117 ? 22.391 6.191 7.691 1 98.44 117 ILE B N 1
ATOM 2689 C CA . ILE B 1 117 ? 22.469 6.938 8.945 1 98.44 117 ILE B CA 1
ATOM 2690 C C . ILE B 1 117 ? 22.75 8.406 8.648 1 98.44 117 ILE B C 1
ATOM 2692 O O . ILE B 1 117 ? 22.109 9.297 9.234 1 98.44 117 ILE B O 1
ATOM 2696 N N . MET B 1 118 ? 23.641 8.656 7.758 1 98.31 118 MET B N 1
ATOM 2697 C CA . MET B 1 118 ? 24.031 10.031 7.441 1 98.31 118 MET B CA 1
ATOM 2698 C C . MET B 1 118 ? 22.859 10.781 6.805 1 98.31 118 MET B C 1
ATOM 2700 O O . MET B 1 118 ? 22.625 11.953 7.113 1 98.31 118 MET B O 1
ATOM 2704 N N . VAL B 1 119 ? 22.156 10.125 5.895 1 98.19 119 VAL B N 1
ATOM 2705 C CA . VAL B 1 119 ? 21.016 10.766 5.254 1 98.19 119 VAL B CA 1
ATOM 2706 C C . VAL B 1 119 ? 19.922 11.047 6.293 1 98.19 119 VAL B C 1
ATOM 2708 O O . VAL B 1 119 ? 19.297 12.109 6.277 1 98.19 119 VAL B O 1
ATOM 2711 N N . PHE B 1 120 ? 19.719 10.102 7.152 1 98.06 120 PHE B N 1
ATOM 2712 C CA . PHE B 1 120 ? 18.734 10.297 8.219 1 98.06 120 PHE B CA 1
ATOM 2713 C C . PHE B 1 120 ? 19.109 11.508 9.078 1 98.06 120 PHE B C 1
ATOM 2715 O O . PHE B 1 120 ? 18.25 12.32 9.414 1 98.06 120 PHE B O 1
ATOM 2722 N N . LEU B 1 121 ? 20.375 11.609 9.508 1 97 121 LEU B N 1
ATOM 2723 C CA . LEU B 1 121 ? 20.828 12.727 10.328 1 97 121 LEU B CA 1
ATOM 2724 C C . LEU B 1 121 ? 20.641 14.055 9.594 1 97 121 LEU B C 1
ATOM 2726 O O . LEU B 1 121 ? 20.25 15.055 10.203 1 97 121 LEU B O 1
ATOM 2730 N N . PHE B 1 122 ? 20.953 14.031 8.312 1 95.69 122 PHE B N 1
ATOM 2731 C CA . PHE B 1 122 ? 20.734 15.227 7.504 1 95.69 122 PHE B CA 1
ATOM 2732 C C . PHE B 1 122 ? 19.266 15.625 7.5 1 95.69 122 PHE B C 1
ATOM 2734 O O . PHE B 1 122 ? 18.938 16.797 7.719 1 95.69 122 PHE B O 1
ATOM 2741 N N . TRP B 1 123 ? 18.422 14.688 7.266 1 96.19 123 TRP B N 1
ATOM 2742 C CA . TRP B 1 123 ? 16.984 14.914 7.266 1 96.19 123 TRP B CA 1
ATOM 2743 C C . TRP B 1 123 ? 16.5 15.422 8.625 1 96.19 123 TRP B C 1
ATOM 2745 O O . TRP B 1 123 ? 15.719 16.375 8.703 1 96.19 123 TRP B O 1
ATOM 2755 N N . TYR B 1 124 ? 17.031 14.711 9.688 1 95.12 124 TYR B N 1
ATOM 2756 C CA . TYR B 1 124 ? 16.594 15.031 11.047 1 95.12 124 TYR B CA 1
ATOM 2757 C C . TYR B 1 124 ? 16.875 16.484 11.375 1 95.12 124 TYR B C 1
ATOM 2759 O O . TYR B 1 124 ? 16.078 17.156 12.031 1 95.12 124 TYR B O 1
ATOM 2767 N N . ARG B 1 125 ? 17.984 17 10.961 1 91.88 125 ARG B N 1
ATOM 2768 C CA . ARG B 1 125 ? 18.344 18.391 11.195 1 91.88 125 ARG B CA 1
ATOM 2769 C C . ARG B 1 125 ? 17.406 19.344 10.461 1 91.88 125 ARG B C 1
ATOM 2771 O O . ARG B 1 125 ? 17.188 20.484 10.898 1 91.88 125 ARG B O 1
ATOM 2778 N N . ARG B 1 126 ? 16.828 18.859 9.438 1 90.81 126 ARG B N 1
ATOM 2779 C CA . ARG B 1 126 ? 15.969 19.688 8.602 1 90.81 126 ARG B CA 1
ATOM 2780 C C . ARG B 1 126 ? 14.5 19.391 8.852 1 90.81 126 ARG B C 1
ATOM 2782 O O . ARG B 1 126 ? 13.625 20.094 8.328 1 90.81 126 ARG B O 1
ATOM 2789 N N . ALA B 1 127 ? 14.203 18.422 9.625 1 89.56 127 ALA B N 1
ATOM 2790 C CA . ALA B 1 127 ? 12.852 17.891 9.82 1 89.56 127 ALA B CA 1
ATOM 2791 C C . ALA B 1 127 ? 11.906 18.969 10.336 1 89.56 127 ALA B C 1
ATOM 2793 O O . ALA B 1 127 ? 10.719 18.984 10 1 89.56 127 ALA B O 1
ATOM 2794 N N . LYS B 1 128 ? 12.453 19.875 11.102 1 85.19 128 LYS B N 1
ATOM 2795 C CA . LYS B 1 128 ? 11.648 20.953 11.695 1 85.19 128 LYS B CA 1
ATOM 2796 C C . LYS B 1 128 ? 11.141 21.906 10.633 1 85.19 128 LYS B C 1
ATOM 2798 O O . LYS B 1 128 ? 10.07 22.5 10.773 1 85.19 128 LYS B O 1
ATOM 2803 N N . ILE B 1 129 ? 11.906 22 9.555 1 83.19 129 ILE B N 1
ATOM 2804 C CA . ILE B 1 129 ? 11.547 23.031 8.586 1 83.19 129 ILE B CA 1
ATOM 2805 C C . ILE B 1 129 ? 10.812 22.406 7.406 1 83.19 129 ILE B C 1
ATOM 2807 O O . ILE B 1 129 ? 10.258 23.109 6.566 1 83.19 129 ILE B O 1
ATOM 2811 N N . LEU B 1 130 ? 10.82 21.125 7.312 1 85.88 130 LEU B N 1
ATOM 2812 C CA . LEU B 1 130 ? 10.18 20.453 6.188 1 85.88 130 LEU B CA 1
ATOM 2813 C C . LEU B 1 130 ? 8.656 20.516 6.309 1 85.88 130 LEU B C 1
ATOM 2815 O O . LEU B 1 130 ? 7.945 20.438 5.309 1 85.88 130 LEU B O 1
ATOM 2819 N N . ASN B 1 131 ? 8.047 20.781 7.438 1 83.62 131 ASN B N 1
ATOM 2820 C CA . ASN B 1 131 ? 6.605 20.922 7.648 1 83.62 131 ASN B CA 1
ATOM 2821 C C . ASN B 1 131 ? 5.824 19.828 6.926 1 83.62 131 ASN B C 1
ATOM 2823 O O . ASN B 1 131 ? 4.934 20.125 6.129 1 83.62 131 ASN B O 1
ATOM 2827 N N . LEU B 1 132 ? 6.148 18.609 7.25 1 90.44 132 LEU B N 1
ATOM 2828 C CA . LEU B 1 132 ? 5.551 17.469 6.574 1 90.44 132 LEU B CA 1
ATOM 2829 C C . LEU B 1 132 ? 4.078 17.328 6.945 1 90.44 132 LEU B C 1
ATOM 2831 O O . LEU B 1 132 ? 3.693 17.578 8.086 1 90.44 132 LEU B O 1
ATOM 2835 N N . HIS B 1 133 ? 3.283 17.016 5.922 1 89.19 133 HIS B N 1
ATOM 2836 C CA . HIS B 1 133 ? 1.851 16.781 6.078 1 89.19 133 HIS B CA 1
ATOM 2837 C C . HIS B 1 133 ? 1.466 15.367 5.652 1 89.19 133 HIS B C 1
ATOM 2839 O O . HIS B 1 133 ? 2.07 14.805 4.734 1 89.19 133 HIS B O 1
ATOM 2845 N N . TRP B 1 134 ? 0.499 14.898 6.297 1 89.25 134 TRP B N 1
ATOM 2846 C CA . TRP B 1 134 ? 0.03 13.539 6.051 1 89.25 134 TRP B CA 1
ATOM 2847 C C . TRP B 1 134 ? -0.413 13.375 4.602 1 89.25 134 TRP B C 1
ATOM 2849 O O . TRP B 1 134 ? -0.445 12.258 4.078 1 89.25 134 TRP B O 1
ATOM 2859 N N . LYS B 1 135 ? -0.741 14.391 3.955 1 88.56 135 LYS B N 1
ATOM 2860 C CA . LYS B 1 135 ? -1.175 14.344 2.561 1 88.56 135 LYS B CA 1
ATOM 2861 C C . LYS B 1 135 ? -0.053 13.859 1.651 1 88.56 135 LYS B C 1
ATOM 2863 O O . LYS B 1 135 ? -0.298 13.469 0.506 1 88.56 135 LYS B O 1
ATOM 2868 N N . GLN B 1 136 ? 1.12 13.836 2.109 1 91.69 136 GLN B N 1
ATOM 2869 C CA . GLN B 1 136 ? 2.268 13.422 1.31 1 91.69 136 GLN B CA 1
ATOM 2870 C C . GLN B 1 136 ? 2.463 11.906 1.375 1 91.69 136 GLN B C 1
ATOM 2872 O O . GLN B 1 136 ? 3.197 11.336 0.566 1 91.69 136 GLN B O 1
ATOM 2877 N N . LEU B 1 137 ? 1.812 11.258 2.227 1 90.88 137 LEU B N 1
ATOM 2878 C CA . LEU B 1 137 ? 2.041 9.852 2.518 1 90.88 137 LEU B CA 1
ATOM 2879 C C . LEU B 1 137 ? 1.819 8.992 1.275 1 90.88 137 LEU B C 1
ATOM 2881 O O . LEU B 1 137 ? 2.65 8.148 0.944 1 90.88 137 LEU B O 1
ATOM 2885 N N . PRO B 1 138 ? 0.695 9.25 0.536 1 88.56 138 PRO B N 1
ATOM 2886 C CA . PRO B 1 138 ? 0.5 8.438 -0.665 1 88.56 138 PRO B CA 1
ATOM 2887 C C . PRO B 1 138 ? 1.665 8.539 -1.646 1 88.56 138 PRO B C 1
ATOM 2889 O O . PRO B 1 138 ? 2.008 7.562 -2.311 1 88.56 138 PRO B O 1
ATOM 2892 N N . TYR B 1 139 ? 2.246 9.625 -1.691 1 89.5 139 TYR B N 1
ATOM 2893 C CA . TYR B 1 139 ? 3.355 9.859 -2.609 1 89.5 139 TYR B CA 1
ATOM 2894 C C . TYR B 1 139 ? 4.57 9.023 -2.217 1 89.5 139 TYR B C 1
ATOM 2896 O O . TYR B 1 139 ? 5.328 8.578 -3.078 1 89.5 139 TYR B O 1
ATOM 2904 N N . TYR B 1 140 ? 4.734 8.758 -0.942 1 94.44 140 TYR B N 1
ATOM 2905 C CA . TYR B 1 140 ? 5.879 8.016 -0.436 1 94.44 140 TYR B CA 1
ATOM 2906 C C . TYR B 1 140 ? 5.781 6.539 -0.81 1 94.44 140 TYR B C 1
ATOM 2908 O O . TYR B 1 140 ? 6.785 5.824 -0.808 1 94.44 140 TYR B O 1
ATOM 2916 N N . LEU B 1 141 ? 4.582 6.113 -1.202 1 93 141 LEU B N 1
ATOM 2917 C CA . LEU B 1 141 ? 4.359 4.691 -1.452 1 93 141 LEU B CA 1
ATOM 2918 C C . LEU B 1 141 ? 4.406 4.391 -2.947 1 93 141 LEU B C 1
ATOM 2920 O O . LEU B 1 141 ? 4.488 3.227 -3.348 1 93 141 LEU B O 1
ATOM 2924 N N . ILE B 1 142 ? 4.512 5.383 -3.73 1 89.5 142 ILE B N 1
ATOM 2925 C CA . ILE B 1 142 ? 4.461 5.207 -5.176 1 89.5 142 ILE B CA 1
ATOM 2926 C C . ILE B 1 142 ? 5.727 4.504 -5.656 1 89.5 142 ILE B C 1
ATOM 2928 O O . ILE B 1 142 ? 5.656 3.475 -6.332 1 89.5 142 ILE B O 1
ATOM 2932 N N . TRP B 1 143 ? 6.836 4.93 -5.254 1 93.81 143 TRP B N 1
ATOM 2933 C CA . TRP B 1 143 ? 8.086 4.375 -5.754 1 93.81 143 TRP B CA 1
ATOM 2934 C C . TRP B 1 143 ? 8.258 2.926 -5.32 1 93.81 143 TRP B C 1
ATOM 2936 O O . TRP B 1 143 ? 8.523 2.049 -6.145 1 93.81 143 TRP B O 1
ATOM 2946 N N . PRO B 1 144 ? 8.062 2.639 -4.059 1 95.62 144 PRO B N 1
ATOM 2947 C CA . PRO B 1 144 ? 8.172 1.229 -3.678 1 95.62 144 PRO B CA 1
ATOM 2948 C C . PRO B 1 144 ? 7.18 0.335 -4.41 1 95.62 144 PRO B C 1
ATOM 2950 O O . PRO B 1 144 ? 7.488 -0.817 -4.723 1 95.62 144 PRO B O 1
ATOM 2953 N N . SER B 1 145 ? 6.016 0.831 -4.672 1 93.44 145 SER B N 1
ATOM 2954 C CA . SER B 1 145 ? 5.027 0.049 -5.41 1 93.44 145 SER B CA 1
ATOM 2955 C C . SER B 1 145 ? 5.477 -0.201 -6.844 1 93.44 145 SER B C 1
ATOM 2957 O O . SER B 1 145 ? 5.402 -1.328 -7.336 1 93.44 145 SER B O 1
ATOM 2959 N N . ILE B 1 146 ? 5.965 0.817 -7.48 1 93.94 146 ILE B N 1
ATOM 2960 C CA . ILE B 1 146 ? 6.469 0.693 -8.844 1 93.94 146 ILE B CA 1
ATOM 2961 C C . ILE B 1 146 ? 7.648 -0.278 -8.875 1 93.94 146 ILE B C 1
ATOM 2963 O O . ILE B 1 146 ? 7.746 -1.116 -9.773 1 93.94 146 ILE B O 1
ATOM 2967 N N . TYR B 1 147 ? 8.492 -0.199 -7.891 1 97.44 147 TYR B N 1
ATOM 2968 C CA . TYR B 1 147 ? 9.656 -1.073 -7.82 1 97.44 147 TYR B CA 1
ATOM 2969 C C . TYR B 1 147 ? 9.242 -2.533 -7.699 1 97.44 147 TYR B C 1
ATOM 2971 O O . TYR B 1 147 ? 9.805 -3.404 -8.367 1 97.44 147 TYR B O 1
ATOM 2979 N N . LEU B 1 148 ? 8.258 -2.789 -6.84 1 96.25 148 LEU B N 1
ATOM 2980 C CA . LEU B 1 148 ? 7.797 -4.16 -6.645 1 96.25 148 LEU B CA 1
ATOM 2981 C C . LEU B 1 148 ? 7.23 -4.734 -7.938 1 96.25 148 LEU B C 1
ATOM 2983 O O . LEU B 1 148 ? 7.477 -5.898 -8.266 1 96.25 148 LEU B O 1
ATOM 2987 N N . CYS B 1 149 ? 6.539 -3.961 -8.688 1 95.19 149 CYS B N 1
ATOM 2988 C CA . CYS B 1 149 ? 6.051 -4.398 -9.992 1 95.19 149 CYS B CA 1
ATOM 2989 C C . CYS B 1 149 ? 7.207 -4.641 -10.953 1 95.19 149 CYS B C 1
ATOM 2991 O O . CYS B 1 149 ? 7.223 -5.641 -11.68 1 95.19 149 CYS B O 1
ATOM 2993 N N . PHE B 1 150 ? 8.133 -3.771 -10.945 1 97.19 150 PHE B N 1
ATOM 2994 C CA . PHE B 1 150 ? 9.289 -3.832 -11.836 1 97.19 150 PHE B CA 1
ATOM 2995 C C . PHE B 1 150 ? 10.086 -5.109 -11.602 1 97.19 150 PHE B C 1
ATOM 2997 O O . PHE B 1 150 ? 10.438 -5.812 -12.555 1 97.19 150 PHE B O 1
ATOM 3004 N N . ILE B 1 151 ? 10.344 -5.398 -10.328 1 96.81 151 ILE B N 1
ATOM 3005 C CA . ILE B 1 151 ? 11.234 -6.523 -10.062 1 96.81 151 ILE B CA 1
ATOM 3006 C C . ILE B 1 151 ? 10.516 -7.836 -10.367 1 96.81 151 ILE B C 1
ATOM 3008 O O . ILE B 1 151 ? 11.148 -8.836 -10.711 1 96.81 151 ILE B O 1
ATOM 3012 N N . MET B 1 152 ? 9.172 -7.887 -10.219 1 96.31 152 MET B N 1
ATOM 3013 C CA . MET B 1 152 ? 8.438 -9.086 -10.617 1 96.31 152 MET B CA 1
ATOM 3014 C C . MET B 1 152 ? 8.523 -9.297 -12.125 1 96.31 152 MET B C 1
ATOM 3016 O O . MET B 1 152 ? 8.703 -10.43 -12.586 1 96.31 152 MET B O 1
ATOM 3020 N N . PHE B 1 153 ? 8.469 -8.211 -12.836 1 94.75 153 PHE B N 1
ATOM 3021 C CA . PHE B 1 153 ? 8.578 -8.297 -14.289 1 94.75 153 PHE B CA 1
ATOM 3022 C C . PHE B 1 153 ? 10 -8.648 -14.703 1 94.75 153 PHE B C 1
ATOM 3024 O O . PHE B 1 153 ? 10.219 -9.617 -15.438 1 94.75 153 PHE B O 1
ATOM 3031 N N . GLN B 1 154 ? 10.914 -7.891 -14.219 1 96 154 GLN B N 1
ATOM 3032 C CA . GLN B 1 154 ? 12.32 -8.102 -14.547 1 96 154 GLN B CA 1
ATOM 3033 C C . GLN B 1 154 ? 12.773 -9.508 -14.172 1 96 154 GLN B C 1
ATOM 3035 O O . GLN B 1 154 ? 13.477 -10.164 -14.938 1 96 154 GLN B O 1
ATOM 3040 N N . GLY B 1 155 ? 12.375 -9.961 -13.023 1 96.5 155 GLY B N 1
ATOM 3041 C CA . GLY B 1 155 ? 12.711 -11.305 -12.586 1 96.5 155 GLY B CA 1
ATOM 3042 C C . GLY B 1 155 ? 12.102 -12.383 -13.469 1 96.5 155 GLY B C 1
ATOM 3043 O O . GLY B 1 155 ? 12.719 -13.43 -13.688 1 96.5 155 GLY B O 1
ATOM 3044 N N . SER B 1 156 ? 10.883 -12.133 -13.992 1 95.25 156 SER B N 1
ATOM 3045 C CA . SER B 1 156 ? 10.234 -13.109 -14.859 1 95.25 156 SER B CA 1
ATOM 3046 C C . SER B 1 156 ? 10.953 -13.234 -16.188 1 95.25 156 SER B C 1
ATOM 3048 O O . SER B 1 156 ? 10.898 -14.281 -16.844 1 95.25 156 SER B O 1
ATOM 3050 N N . VAL B 1 157 ? 11.742 -12.242 -16.562 1 95.06 157 VAL B N 1
ATOM 3051 C CA . VAL B 1 157 ? 12.445 -12.227 -17.844 1 95.06 157 VAL B CA 1
ATOM 3052 C C . VAL B 1 157 ? 13.875 -12.727 -17.641 1 95.06 157 VAL B C 1
ATOM 3054 O O . VAL B 1 157 ? 14.336 -13.609 -18.375 1 95.06 157 VAL B O 1
ATOM 3057 N N . SER B 1 158 ? 14.539 -12.312 -16.641 1 94.88 158 SER B N 1
ATOM 3058 C CA . SER B 1 158 ? 15.961 -12.586 -16.453 1 94.88 158 SER B CA 1
ATOM 3059 C C . SER B 1 158 ? 16.172 -13.812 -15.562 1 94.88 158 SER B C 1
ATOM 3061 O O . SER B 1 158 ? 17.266 -14.383 -15.531 1 94.88 158 SER B O 1
ATOM 3063 N N . GLY B 1 159 ? 15.086 -14.133 -14.75 1 95.19 159 GLY B N 1
ATOM 3064 C CA . GLY B 1 159 ? 15.227 -15.203 -13.773 1 95.19 159 GLY B CA 1
ATOM 3065 C C . GLY B 1 159 ? 15.922 -14.766 -12.5 1 95.19 159 GLY B C 1
ATOM 3066 O O . GLY B 1 159 ? 16.109 -15.562 -11.586 1 95.19 159 GLY B O 1
ATOM 3067 N N . PHE B 1 160 ? 16.266 -13.453 -12.453 1 96.38 160 PHE B N 1
ATOM 3068 C CA . PHE B 1 160 ? 17 -12.969 -11.297 1 96.38 160 PHE B CA 1
ATOM 3069 C C . PHE B 1 160 ? 16.125 -12.094 -10.414 1 96.38 160 PHE B C 1
ATOM 3071 O O . PHE B 1 160 ? 15.625 -11.062 -10.859 1 96.38 160 PHE B O 1
ATOM 3078 N N . TYR B 1 161 ? 15.883 -12.523 -9.211 1 97.19 161 TYR B N 1
ATOM 3079 C CA . TYR B 1 161 ? 15.266 -11.742 -8.148 1 97.19 161 TYR B CA 1
ATOM 3080 C C . TYR B 1 161 ? 16.281 -11.367 -7.078 1 97.19 161 TYR B C 1
ATOM 3082 O O . TYR B 1 161 ? 16.891 -12.242 -6.453 1 97.19 161 TYR B O 1
ATOM 3090 N N . PRO B 1 162 ? 16.422 -10.117 -6.793 1 96.56 162 PRO B N 1
ATOM 3091 C CA . PRO B 1 162 ? 17.547 -9.664 -5.973 1 96.56 162 PRO B CA 1
ATOM 3092 C C . PRO B 1 162 ? 17.391 -10.055 -4.504 1 96.56 162 PRO B C 1
ATOM 3094 O O . PRO B 1 162 ? 18.375 -10.07 -3.762 1 96.56 162 PRO B O 1
ATOM 3097 N N . TYR B 1 163 ? 16.203 -10.281 -4.066 1 96.75 163 TYR B N 1
ATOM 3098 C CA . TYR B 1 163 ? 15.969 -10.578 -2.656 1 96.75 163 TYR B CA 1
ATOM 3099 C C . TYR B 1 163 ? 15.25 -11.914 -2.492 1 96.75 163 TYR B C 1
ATOM 3101 O O . TYR B 1 163 ? 14.219 -12.156 -3.115 1 96.75 163 TYR B O 1
ATOM 3109 N N . PHE B 1 164 ? 15.734 -12.734 -1.576 1 95.75 164 PHE B N 1
ATOM 3110 C CA . PHE B 1 164 ? 15.18 -14.07 -1.386 1 95.75 164 PHE B CA 1
ATOM 3111 C C . PHE B 1 164 ? 13.711 -13.992 -0.971 1 95.75 164 PHE B C 1
ATOM 3113 O O . PHE B 1 164 ? 12.914 -14.859 -1.333 1 95.75 164 PHE B O 1
ATOM 3120 N N . PHE B 1 165 ? 13.352 -12.984 -0.242 1 96.31 165 PHE B N 1
ATOM 3121 C CA . PHE B 1 165 ? 11.992 -12.859 0.283 1 96.31 165 PHE B CA 1
ATOM 3122 C C . PHE B 1 165 ? 11.047 -12.336 -0.786 1 96.31 165 PHE B C 1
ATOM 3124 O O . PHE B 1 165 ? 9.844 -12.195 -0.541 1 96.31 165 PHE B O 1
ATOM 3131 N N . LEU B 1 166 ? 11.562 -12.047 -2.002 1 96.81 166 LEU B N 1
ATOM 3132 C CA . LEU B 1 166 ? 10.742 -11.633 -3.135 1 96.81 166 LEU B CA 1
ATOM 3133 C C . LEU B 1 166 ? 11.023 -12.508 -4.352 1 96.81 166 LEU B C 1
ATOM 3135 O O . LEU B 1 166 ? 10.664 -12.148 -5.477 1 96.81 166 LEU B O 1
ATOM 3139 N N . ASP B 1 167 ? 11.695 -13.625 -4.133 1 97.38 167 ASP B N 1
ATOM 3140 C CA . ASP B 1 167 ? 12.078 -14.508 -5.23 1 97.38 167 ASP B CA 1
ATOM 3141 C C . ASP B 1 167 ? 10.898 -15.367 -5.676 1 97.38 167 ASP B C 1
ATOM 3143 O O . ASP B 1 167 ? 10.617 -16.406 -5.082 1 97.38 167 ASP B O 1
ATOM 3147 N N . ALA B 1 168 ? 10.32 -15.016 -6.738 1 95.56 168 ALA B N 1
ATOM 3148 C CA . ALA B 1 168 ? 9.102 -15.648 -7.242 1 95.56 168 ALA B CA 1
ATOM 3149 C C . ALA B 1 168 ? 9.398 -17.062 -7.762 1 95.56 168 ALA B C 1
ATOM 3151 O O . ALA B 1 168 ? 8.484 -17.859 -7.969 1 95.56 168 ALA B O 1
ATOM 3152 N N . SER B 1 169 ? 10.656 -17.375 -8.016 1 95.38 169 SER B N 1
ATOM 3153 C CA . SER B 1 169 ? 11.023 -18.688 -8.508 1 95.38 169 SER B CA 1
ATOM 3154 C C . SER B 1 169 ? 11.078 -19.703 -7.379 1 95.38 169 SER B C 1
ATOM 3156 O O . SER B 1 169 ? 11.039 -20.922 -7.621 1 95.38 169 SER B O 1
ATOM 3158 N N . THR B 1 170 ? 11.164 -19.25 -6.16 1 95.94 170 THR B N 1
ATOM 3159 C CA . THR B 1 170 ? 11.359 -20.172 -5.047 1 95.94 170 THR B CA 1
ATOM 3160 C C . THR B 1 170 ? 10.188 -20.094 -4.074 1 95.94 170 THR B C 1
ATOM 3162 O O . THR B 1 170 ? 9.836 -21.094 -3.439 1 95.94 170 THR B O 1
ATOM 3165 N N . LEU B 1 171 ? 9.531 -18.984 -3.941 1 96.31 171 LEU B N 1
ATOM 3166 C CA . LEU B 1 171 ? 8.445 -18.781 -2.98 1 96.31 171 LEU B CA 1
ATOM 3167 C C . LEU B 1 171 ? 7.121 -19.266 -3.545 1 96.31 171 LEU B C 1
ATOM 3169 O O . LEU B 1 171 ? 6.883 -19.188 -4.75 1 96.31 171 LEU B O 1
ATOM 3173 N N . SER B 1 172 ? 6.312 -19.75 -2.564 1 95.56 172 SER B N 1
ATOM 3174 C CA . SER B 1 172 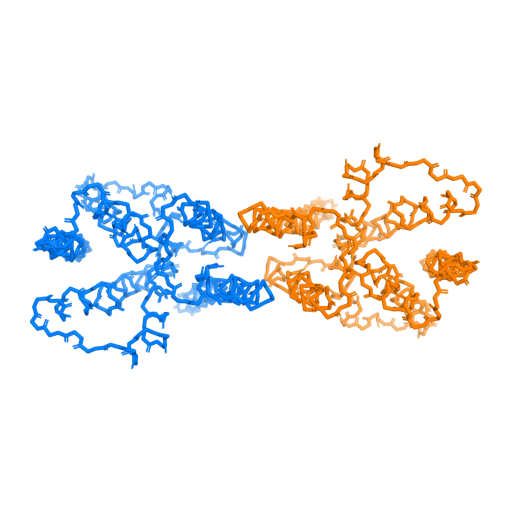? 4.914 -19.938 -2.949 1 95.56 172 SER B CA 1
ATOM 3175 C C . SER B 1 172 ? 4.234 -18.594 -3.193 1 95.56 172 SER B C 1
ATOM 3177 O O . SER B 1 172 ? 4.688 -17.562 -2.699 1 95.56 172 SER B O 1
ATOM 3179 N N . ILE B 1 173 ? 3.203 -18.625 -3.941 1 94.12 173 ILE B N 1
ATOM 3180 C CA . ILE B 1 173 ? 2.482 -17.391 -4.258 1 94.12 173 ILE B CA 1
ATOM 3181 C C . ILE B 1 173 ? 1.993 -16.734 -2.973 1 94.12 173 ILE B C 1
ATOM 3183 O O . ILE B 1 173 ? 2.199 -15.539 -2.764 1 94.12 173 ILE B O 1
ATOM 3187 N N . PRO B 1 174 ? 1.479 -17.469 -1.985 1 93.62 174 PRO B N 1
ATOM 3188 C CA . PRO B 1 174 ? 1.059 -16.828 -0.738 1 93.62 174 PRO B CA 1
ATOM 3189 C C . PRO B 1 174 ? 2.221 -16.172 0.014 1 93.62 174 PRO B C 1
ATOM 3191 O O . PRO B 1 174 ? 2.098 -15.055 0.499 1 93.62 174 PRO B O 1
ATOM 3194 N N . ASP B 1 175 ? 3.287 -16.844 0.055 1 95.62 175 ASP B N 1
ATOM 3195 C CA . ASP B 1 175 ? 4.441 -16.297 0.769 1 95.62 175 ASP B CA 1
ATOM 3196 C C . ASP B 1 175 ? 4.945 -15.016 0.107 1 95.62 175 ASP B C 1
ATOM 3198 O O . ASP B 1 175 ? 5.293 -14.055 0.792 1 95.62 175 ASP B O 1
ATOM 3202 N N . LEU B 1 176 ? 4.953 -15.062 -1.243 1 96.75 176 LEU B N 1
ATOM 3203 C CA . LEU B 1 176 ? 5.387 -13.898 -2.004 1 96.75 176 LEU B CA 1
ATOM 3204 C C . LEU B 1 176 ? 4.488 -12.695 -1.723 1 96.75 176 LEU B C 1
ATOM 3206 O O . LEU B 1 176 ? 4.977 -11.602 -1.436 1 96.75 176 LEU B O 1
ATOM 3210 N N . VAL B 1 177 ? 3.236 -12.922 -1.732 1 95 177 VAL B N 1
ATOM 3211 C CA . VAL B 1 177 ? 2.275 -11.836 -1.541 1 95 177 VAL B CA 1
ATOM 3212 C C . VAL B 1 177 ? 2.361 -11.32 -0.107 1 95 177 VAL B C 1
ATOM 3214 O O . VAL B 1 177 ? 2.322 -10.109 0.125 1 95 177 VAL B O 1
ATOM 3217 N N . ILE B 1 178 ? 2.486 -12.188 0.835 1 93.44 178 ILE B N 1
ATOM 3218 C CA . ILE B 1 178 ? 2.629 -11.781 2.23 1 93.44 178 ILE B CA 1
ATOM 3219 C C . ILE B 1 178 ? 3.871 -10.914 2.391 1 93.44 178 ILE B C 1
ATOM 3221 O O . ILE B 1 178 ? 3.826 -9.875 3.053 1 93.44 178 ILE B O 1
ATOM 3225 N N . ASN B 1 179 ? 4.941 -11.305 1.746 1 95.75 179 ASN B N 1
ATOM 3226 C CA . ASN B 1 179 ? 6.18 -10.539 1.828 1 95.75 179 ASN B CA 1
ATOM 3227 C C . ASN B 1 179 ? 6.043 -9.172 1.161 1 95.75 179 ASN B C 1
ATOM 3229 O O . ASN B 1 179 ? 6.543 -8.172 1.678 1 95.75 179 ASN B O 1
ATOM 3233 N N . LEU B 1 180 ? 5.367 -9.125 0.014 1 96.06 180 LEU B N 1
ATOM 3234 C CA . LEU B 1 180 ? 5.125 -7.875 -0.691 1 96.06 180 LEU B CA 1
ATOM 3235 C C . LEU B 1 180 ? 4.305 -6.918 0.17 1 96.06 180 LEU B C 1
ATOM 3237 O O . LEU B 1 180 ? 4.66 -5.746 0.311 1 96.06 180 LEU B O 1
ATOM 3241 N N . MET B 1 181 ? 3.307 -7.453 0.8 1 93.38 181 MET B N 1
ATOM 3242 C CA . MET B 1 181 ? 2.426 -6.629 1.622 1 93.38 181 MET B CA 1
ATOM 3243 C C . MET B 1 181 ? 3.133 -6.176 2.896 1 93.38 181 MET B C 1
ATOM 3245 O O . MET B 1 181 ? 2.965 -5.035 3.332 1 93.38 181 MET B O 1
ATOM 3249 N N . ALA B 1 182 ? 3.855 -7.062 3.455 1 92.75 182 ALA B N 1
ATOM 3250 C CA . ALA B 1 182 ? 4.625 -6.715 4.648 1 92.75 182 ALA B CA 1
ATOM 3251 C C . ALA B 1 182 ? 5.602 -5.574 4.355 1 92.75 182 ALA B C 1
ATOM 3253 O O . ALA B 1 182 ? 5.723 -4.641 5.148 1 92.75 182 ALA B O 1
ATOM 3254 N N . LEU B 1 183 ? 6.223 -5.645 3.248 1 94.88 183 LEU B N 1
ATOM 3255 C CA . LEU B 1 183 ? 7.176 -4.609 2.867 1 94.88 183 LEU B CA 1
ATOM 3256 C C . LEU B 1 183 ? 6.473 -3.271 2.654 1 94.88 183 LEU B C 1
ATOM 3258 O O . LEU B 1 183 ? 6.945 -2.234 3.125 1 94.88 183 LEU B O 1
ATOM 3262 N N . LEU B 1 184 ? 5.383 -3.326 2.006 1 93 184 LEU B N 1
ATOM 3263 C CA . LEU B 1 184 ? 4.621 -2.102 1.778 1 93 184 LEU B CA 1
ATOM 3264 C C . LEU B 1 184 ? 4.133 -1.515 3.098 1 93 184 LEU B C 1
ATOM 3266 O O . LEU B 1 184 ? 4.102 -0.294 3.266 1 93 184 LEU B O 1
ATOM 3270 N N . LEU B 1 185 ? 3.77 -2.387 3.98 1 90.88 185 LEU B N 1
ATOM 3271 C CA . LEU B 1 185 ? 3.344 -1.936 5.301 1 90.88 185 LEU B CA 1
ATOM 3272 C C . LEU B 1 185 ? 4.508 -1.312 6.062 1 90.88 185 LEU B C 1
ATOM 3274 O O . LEU B 1 185 ? 4.328 -0.331 6.789 1 90.88 185 LEU B O 1
ATOM 3278 N N . VAL B 1 186 ? 5.645 -1.853 5.902 1 94.25 186 VAL B N 1
ATOM 3279 C CA . VAL B 1 186 ? 6.832 -1.272 6.52 1 94.25 186 VAL B CA 1
ATOM 3280 C C . VAL B 1 186 ? 7.066 0.133 5.969 1 94.25 186 VAL B C 1
ATOM 3282 O O . VAL B 1 186 ? 7.316 1.07 6.73 1 94.25 186 VAL B O 1
ATOM 3285 N N . PHE B 1 187 ? 6.93 0.279 4.664 1 96.19 187 PHE B N 1
ATOM 3286 C CA . PHE B 1 187 ? 7.07 1.596 4.051 1 96.19 187 PHE B CA 1
ATOM 3287 C C . PHE B 1 187 ? 6.023 2.561 4.598 1 96.19 187 PHE B C 1
ATOM 3289 O O . PHE B 1 187 ? 6.332 3.719 4.887 1 96.19 187 PHE B O 1
ATOM 3296 N N . LEU B 1 188 ? 4.875 2.049 4.734 1 92.62 188 LEU B N 1
ATOM 3297 C CA . LEU B 1 188 ? 3.773 2.861 5.242 1 92.62 188 LEU B CA 1
ATOM 3298 C C . LEU B 1 188 ? 4.043 3.309 6.672 1 92.62 188 LEU B C 1
ATOM 3300 O O . LEU B 1 188 ? 3.914 4.492 6.992 1 92.62 188 LEU B O 1
ATOM 3304 N N . VAL B 1 189 ? 4.453 2.43 7.5 1 93.56 189 VAL B N 1
ATOM 3305 C CA . VAL B 1 189 ? 4.672 2.699 8.914 1 93.56 189 VAL B CA 1
ATOM 3306 C C . VAL B 1 189 ? 5.852 3.654 9.086 1 93.56 189 VAL B C 1
ATOM 3308 O O . VAL B 1 189 ? 5.754 4.648 9.805 1 93.56 189 VAL B O 1
ATOM 3311 N N . ILE B 1 190 ? 6.902 3.402 8.414 1 96.5 190 ILE B N 1
ATOM 3312 C CA . ILE B 1 190 ? 8.094 4.23 8.555 1 96.5 190 ILE B CA 1
ATOM 3313 C C . ILE B 1 190 ? 7.82 5.625 7.996 1 96.5 190 ILE B C 1
ATOM 3315 O O . ILE B 1 190 ? 8.234 6.629 8.586 1 96.5 190 ILE B O 1
ATOM 3319 N N . SER B 1 191 ? 7.137 5.711 6.848 1 96.19 191 SER B N 1
ATOM 3320 C CA . SER B 1 191 ? 6.746 7.008 6.312 1 96.19 191 SER B CA 1
ATOM 3321 C C . SER B 1 191 ? 5.898 7.785 7.312 1 96.19 191 SER B C 1
ATOM 3323 O O . SER B 1 191 ? 6.105 8.984 7.508 1 96.19 191 SER B O 1
ATOM 3325 N N . SER B 1 192 ? 5 7.117 7.953 1 94.06 192 SER B N 1
ATOM 3326 C CA . SER B 1 192 ? 4.141 7.746 8.953 1 94.06 192 SER B CA 1
ATOM 3327 C C . SER B 1 192 ? 4.957 8.258 10.133 1 94.06 192 SER B C 1
ATOM 3329 O O . SER B 1 192 ? 4.691 9.352 10.648 1 94.06 192 SER B O 1
ATOM 3331 N N . LEU B 1 193 ? 5.906 7.477 10.523 1 95.38 193 LEU B N 1
ATOM 3332 C CA . LEU B 1 193 ? 6.77 7.871 11.633 1 95.38 193 LEU B CA 1
ATOM 3333 C C . LEU B 1 193 ? 7.551 9.133 11.289 1 95.38 193 LEU B C 1
ATOM 3335 O O . LEU B 1 193 ? 7.719 10.008 12.141 1 95.38 193 LEU B O 1
ATOM 3339 N N . PHE B 1 194 ? 8 9.242 10.078 1 96.56 194 PHE B N 1
ATOM 3340 C CA . PHE B 1 194 ? 8.734 10.43 9.648 1 96.56 194 PHE B CA 1
ATOM 3341 C C . PHE B 1 194 ? 7.852 11.664 9.711 1 96.56 194 PHE B C 1
ATOM 3343 O O . PHE B 1 194 ? 8.297 12.734 10.148 1 96.56 194 PHE B O 1
ATOM 3350 N N . ILE B 1 195 ? 6.648 11.523 9.297 1 93.88 195 ILE B N 1
ATOM 3351 C CA . ILE B 1 195 ? 5.703 12.633 9.32 1 93.88 195 ILE B CA 1
ATOM 3352 C C . ILE B 1 195 ? 5.426 13.031 10.773 1 93.88 195 ILE B C 1
ATOM 3354 O O . ILE B 1 195 ? 5.414 14.219 11.102 1 93.88 195 ILE B O 1
ATOM 3358 N N . LEU B 1 196 ? 5.305 12.055 11.641 1 92.81 196 LEU B N 1
ATOM 3359 C CA . LEU B 1 196 ? 5.035 12.312 13.055 1 92.81 196 LEU B CA 1
ATOM 3360 C C . LEU B 1 196 ? 6.223 13 13.719 1 92.81 196 LEU B C 1
ATOM 3362 O O . LEU B 1 196 ? 6.039 13.93 14.516 1 92.81 196 LEU B O 1
ATOM 3366 N N . ILE B 1 197 ? 7.352 12.523 13.375 1 93.75 197 ILE B N 1
ATOM 3367 C CA . ILE B 1 197 ? 8.562 13.109 13.938 1 93.75 197 ILE B CA 1
ATOM 3368 C C . ILE B 1 197 ? 8.672 14.578 13.508 1 93.75 197 ILE B C 1
ATOM 3370 O O . ILE B 1 197 ? 8.945 15.453 14.336 1 93.75 197 ILE B O 1
ATOM 3374 N N . SER B 1 198 ? 8.484 14.797 12.227 1 92 198 SER B N 1
ATOM 3375 C CA . SER B 1 198 ? 8.547 16.172 11.719 1 92 198 SER B CA 1
ATOM 3376 C C . SER B 1 198 ? 7.512 17.062 12.398 1 92 198 SER B C 1
ATOM 3378 O O . SER B 1 198 ? 7.812 18.188 12.773 1 92 198 SER B O 1
ATOM 3380 N N . ALA B 1 199 ? 6.332 16.578 12.641 1 88.75 199 ALA B N 1
ATOM 3381 C CA . ALA B 1 199 ? 5.262 17.328 13.297 1 88.75 199 ALA B CA 1
ATOM 3382 C C . ALA B 1 199 ? 5.621 17.641 14.75 1 88.75 199 ALA B C 1
ATOM 3384 O O . ALA B 1 199 ? 5.359 18.75 15.234 1 88.75 199 ALA B O 1
ATOM 3385 N N . ARG B 1 200 ? 6.188 16.75 15.367 1 90.44 200 ARG B N 1
ATOM 3386 C CA . ARG B 1 200 ? 6.559 16.922 16.766 1 90.44 200 ARG B CA 1
ATOM 3387 C C . ARG B 1 200 ? 7.68 17.953 16.906 1 90.44 200 ARG B C 1
ATOM 3389 O O . ARG B 1 200 ? 7.68 18.75 17.844 1 90.44 200 ARG B O 1
ATOM 3396 N N . LEU B 1 201 ? 8.555 17.891 16.016 1 89.69 201 LEU B N 1
ATOM 3397 C CA . LEU B 1 201 ? 9.68 18.812 16.047 1 89.69 201 LEU B CA 1
ATOM 3398 C C . LEU B 1 201 ? 9.219 20.234 15.734 1 89.69 201 LEU B C 1
ATOM 3400 O O . LEU B 1 201 ? 9.781 21.203 16.25 1 89.69 201 LEU B O 1
ATOM 3404 N N . ASN B 1 202 ? 8.219 20.344 14.914 1 85.12 202 ASN B N 1
ATOM 3405 C CA . ASN B 1 202 ? 7.66 21.656 14.586 1 85.12 202 ASN B CA 1
ATOM 3406 C C . ASN B 1 202 ? 6.871 22.234 15.75 1 85.12 202 ASN B C 1
ATOM 3408 O O . ASN B 1 202 ? 6.898 23.438 15.984 1 85.12 202 ASN B O 1
ATOM 3412 N N . LYS B 1 203 ? 6.105 21.453 16.469 1 78.44 203 LYS B N 1
ATOM 3413 C CA . LYS B 1 203 ? 5.328 21.906 17.625 1 78.44 203 LYS B CA 1
ATOM 3414 C C . LYS B 1 203 ? 6.238 22.391 18.75 1 78.44 203 LYS B C 1
ATOM 3416 O O . LYS B 1 203 ? 5.914 23.344 19.453 1 78.44 203 LYS B O 1
ATOM 3421 N N . LYS B 1 204 ? 7.312 21.828 18.953 1 72.5 204 LYS B N 1
ATOM 3422 C CA . LYS B 1 204 ? 8.25 22.219 20 1 72.5 204 LYS B CA 1
ATOM 3423 C C . LYS B 1 204 ? 8.867 23.578 19.719 1 72.5 204 LYS B C 1
ATOM 3425 O O . LYS B 1 204 ? 9.172 24.328 20.641 1 72.5 204 LYS B O 1
ATOM 3430 N N . LYS B 1 205 ? 8.977 23.875 18.547 1 64.69 205 LYS B N 1
ATOM 3431 C CA . LYS B 1 205 ? 9.547 25.172 18.188 1 64.69 205 LYS B CA 1
ATOM 3432 C C . LYS B 1 205 ? 8.609 26.312 18.562 1 64.69 205 LYS B C 1
ATOM 3434 O O . LYS B 1 205 ? 9.047 27.375 19.016 1 64.69 205 LYS B O 1
ATOM 3439 N N . HIS B 1 206 ? 7.328 26.031 18.422 1 60.38 206 HIS B N 1
ATOM 3440 C CA . HIS B 1 206 ? 6.371 27.078 18.75 1 60.38 206 HIS B CA 1
ATOM 3441 C C . HIS B 1 206 ? 6.266 27.281 20.25 1 60.38 206 HIS B C 1
ATOM 3443 O O . HIS B 1 206 ? 5.93 28.359 20.719 1 60.38 206 HIS B O 1
ATOM 3449 N N . LEU B 1 207 ? 6.594 26.297 20.938 1 57.84 207 LEU B N 1
ATOM 3450 C CA . LEU B 1 207 ? 6.523 26.422 22.391 1 57.84 207 LEU B CA 1
ATOM 3451 C C . LEU B 1 207 ? 7.766 27.125 22.938 1 57.84 207 LEU B C 1
ATOM 3453 O O . LEU B 1 207 ? 7.715 27.766 23.984 1 57.84 207 LEU B O 1
ATOM 3457 N N . VAL B 1 208 ? 8.844 27.016 22.25 1 52.56 208 VAL B N 1
ATOM 3458 C CA . VAL B 1 208 ? 10.039 27.672 22.766 1 52.56 208 VAL B CA 1
ATOM 3459 C C . VAL B 1 208 ? 10.07 29.125 22.297 1 52.56 208 VAL B C 1
ATOM 3461 O O . VAL B 1 208 ? 10.82 29.938 22.828 1 52.56 208 VAL B O 1
ATOM 3464 N N . LYS B 1 209 ? 9.477 29.391 21.172 1 53.19 209 LYS B N 1
ATOM 3465 C CA . LYS B 1 209 ? 9.508 30.781 20.766 1 53.19 209 LYS B CA 1
ATOM 3466 C C . LYS B 1 209 ? 8.453 31.609 21.5 1 53.19 209 LYS B C 1
ATOM 3468 O O . LYS B 1 209 ? 8.453 32.844 21.422 1 53.19 209 LYS B O 1
ATOM 3473 N N . GLY B 1 210 ? 7.492 31.031 21.953 1 41.06 210 GLY B N 1
ATOM 3474 C CA . GLY B 1 210 ? 6.629 31.844 22.781 1 41.06 210 GLY B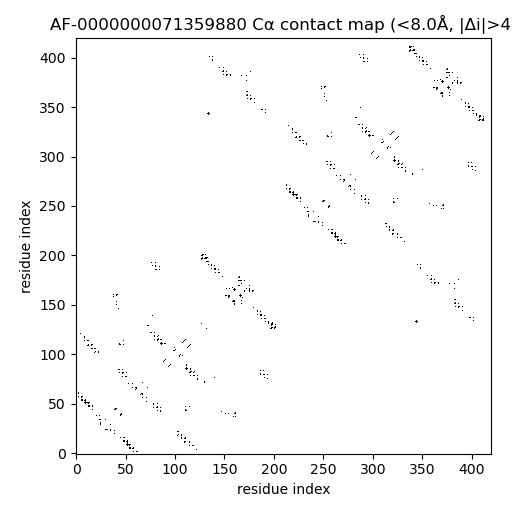 CA 1
ATOM 3475 C C . GLY B 1 210 ? 7.078 31.906 24.234 1 41.06 210 GLY B C 1
ATOM 3476 O O . GLY B 1 210 ? 7.801 31.016 24.703 1 41.06 210 GLY B O 1
#

Foldseek 3Di:
DLLVLLVVLLVLLVVLLVLVLVVLPPPPVDDPVRSVLLQVLDLLSVLSVVSNVLSVVVNVVVVVVDDDDPVSLLVLLLSLLSQQVQQVCCVPPNVVPDDDDDSVVVSSCSSRPVSSVSSVVSCLVCLQVSLDDPVCLVVSLVVLVVSLVVQVVSCVVSVDHNDPQCRPVPDDPVSNVVSSVVSSVSSNVSSVVSRVSSVVSNVVVVVVVD/DLLVLLVVLLVLLVCLLVLVLVVLPPPPVDDPVRSVLLQVLDLLSVLSVVSNVLSVVVNVVVVVVDDDDPVSLLVLLLSLLSQQVQQVCCVPPNVVPDDDDDSVVVSSCSSRPVSSVSSVVSCLVCLQVSLDDPVCLVVSLVVLVVSLVVQVVSCVVSVDHNDPQCRPVPDDPVSNVVSSVVSSVSSNVSSVVSNVSSVVSNVVVVVVVD